Protein AF-0000000075698077 (afdb_homodimer)

Solvent-accessible surface area (backbone atoms only — not comparable to full-atom values): 29538 Å² total; per-residue (Å²): 47,39,27,42,29,31,36,31,34,70,39,58,36,39,39,38,36,64,33,38,38,36,50,7,47,28,82,44,53,6,0,31,32,23,33,78,27,65,15,42,38,38,39,31,44,25,29,37,35,44,11,24,12,58,23,38,0,0,26,33,18,35,32,27,56,30,37,42,39,34,24,26,17,38,36,40,11,18,16,62,25,38,3,10,39,32,25,38,36,32,81,38,60,81,23,48,36,42,39,29,18,22,29,38,32,44,23,44,35,82,41,89,92,33,60,17,20,17,26,29,37,29,22,17,31,37,33,39,36,19,30,36,38,32,44,11,35,20,63,22,47,9,14,51,40,27,40,38,58,18,31,40,63,33,39,29,30,24,40,42,28,47,27,33,7,40,12,40,34,32,29,64,44,12,85,39,57,34,36,38,30,41,28,30,39,35,45,28,36,24,77,71,71,34,39,24,37,34,34,43,27,42,30,40,37,33,44,28,29,39,40,71,43,41,33,20,42,22,42,56,94,68,72,77,83,42,51,37,39,35,32,51,25,34,28,60,70,72,41,74,55,36,96,70,41,72,48,71,42,75,56,43,67,61,51,96,79,63,70,74,67,80,55,59,71,52,19,57,45,60,61,56,47,72,71,66,49,63,86,67,64,85,74,64,50,61,64,47,47,53,47,42,49,50,42,45,48,47,43,48,52,50,48,50,50,48,48,49,48,49,53,61,61,59,50,67,77,76,77,77,74,75,74,76,74,71,76,78,72,78,75,86,122,46,40,28,42,29,31,35,30,32,70,39,57,34,38,39,37,38,65,34,38,40,38,51,7,46,28,81,44,52,6,0,31,32,22,33,78,28,65,16,40,37,38,39,32,46,25,30,37,34,44,12,24,13,60,24,38,0,0,25,34,18,33,32,28,57,29,38,41,38,32,23,26,16,40,35,42,11,18,18,64,25,36,3,11,39,32,25,40,36,32,82,39,58,82,24,47,36,42,38,29,20,23,30,40,33,44,23,43,38,84,44,88,92,33,60,19,22,18,26,30,38,29,21,17,31,36,33,38,36,20,29,36,38,32,44,12,36,20,62,23,47,9,12,53,40,28,39,39,57,17,32,40,64,34,37,30,30,22,38,42,29,48,26,32,7,38,13,39,33,31,28,63,43,12,84,40,57,35,37,38,30,41,27,29,38,35,46,28,36,23,77,69,70,33,39,25,38,33,34,43,26,41,28,40,39,33,44,28,29,38,41,70,44,43,32,21,43,24,43,58,93,69,73,78,83,41,51,37,39,36,32,51,25,34,28,57,69,71,41,73,55,36,94,70,41,72,49,72,42,76,56,42,68,60,51,96,79,65,69,72,65,81,56,57,73,53,19,57,46,61,59,57,49,72,71,66,47,64,86,64,65,86,75,64,48,64,63,46,47,53,48,42,50,51,42,46,50,46,43,48,52,50,48,50,50,47,48,50,51,49,53,60,61,59,51,69,77,76,75,79,74,77,77,78,75,71,77,80,74,79,76,76,128

Organism: Trichomonas vaginalis (strain ATCC PRA-98 / G3) (NCBI:txid412133)

Foldseek 3Di:
DAEAEAAEDADQEDEAEQEEYEHFEEQDEARHYEHPHAHAYEYELYEYENAQYQEEAQHYEHEYQEYEAYLYEYYQGQYPAEASHYDYEYPAQAYEHEHELYEAENSEDEDPPHAYENHEYEHYEYEYALYEYEQFEYAEDARAYEYAQYHDAEYELYEYEHYEEQENYYAQRHADEHEYYLYEYYQYEYPVLEAHHEHAAAYEYELYEEYNYRYEPEYDPDDDQHEYEYENYEYAPHHYPGPNDYHYYNYYYDDPPDDRGRGPNHSCSVVCCVVVPPPPDPDCVVVVVVVVVVVVVVVVVVVVVVVVVVVVVPPPDPPPPPPPPPDPPPPDD/DAEAEAAEDADQEEEAEQEEYEHFEEQDEARHYEHPHAHAYEYELYEYYNAQYQEEAQHYEHEYQEYEAYLYEYYQGQYPAEASHYDYEYPAQAYEHEHELYEAEQSEDEDPPHAYENHEYEHYEYEYALYEYENFEYAEDARAYEYAQYHDEEYELYEYEHYEEQENYHAQRHADEHEYYLYEYYQYEYPVLEAHHEHAAAYEYELYEEYNYRYEPEYDPDDDQHEYEYENYEYAPHHYHGPNDYHYYNYYYDDPPDDRGRRPNHSCSVVCVVVVPPVPDPDCVVVVVVVVVVVVVVVVVVVVVVVVVVVVVPPPDPDPPPPPPPDPPPPDD

InterPro domains:
  IPR003368 Polymorphic outer membrane protein repeat [TIGR01376] (46-62)

Secondary structure (DSSP, 8-state):
-EESS-EEE--SEEEEES-EEES-EESSS-SSEEEEEEEEEEEEEEEEES-EESSS-SSEEEEEEEEEEEEEEEES-EESSS-SSEEEEESSTT-EEEEEEEEEE------TTS---SEEEESSEEEEEEEEEES-B-SSSEEEEEEES-EEEEEES-EEES-EESEEEEEEE--S-EEEES-EEES-EETTS-EEEEESS-EEEES-EEES-BSEEE--SSSS---EEEES-EESS-EEE-TT-EEEES-EE--TT--PPPP----GGGT--TTTS----S--HHHHHHHHHHHHHHHHHHHHHHHHHHHHHTS------------------/-EESS-EEE--SEEEEES-EEES-EESSS-SSEEEEEEEEEEEEEEEEES-EESSS-SSEEEEEEEEEEEEEEEES-EESSS-SSEEEEESSTT-EEEEEEEEEE--B---TTS---SEEEESSEEEEEEEEEES-B-SSSEEEEEEES-EEEEEES-EEES-EESEEEEEEE--S-EEEES-EEES-EETTS-EEEEESS-EEEES-EEES-BSEEE--SSSS---EEEES-EESS-EEE-TT-EEEES-EE--TT----------GGGT--TTTS----S--HHHHHHHHHHHHHHHHHHHHHHHHHHHHHTS------------------

Nearest PDB structures (foldseek):
  6kfn-assembly1_A  TM=2.700E-01  e=3.999E-01  Paenibacillus sp. FPU-7
  5olp-assembly2_B  TM=2.946E-01  e=1.803E+00  Bacteroides thetaiotaomicron VPI-5482
  1kcd-assembly1_A  TM=2.049E-01  e=4.828E-01  Chondrostereum purpureum
  5gai-assembly1_Z  TM=2.095E-01  e=6.109E-01  Lederbergvirus P22
  3t9g-assembly1_A  TM=3.316E-01  e=3.026E+00  Caldicellulosiruptor bescii

pLDDT: mean 75.72, std 24.86, range [20.97, 98.38]

Radius of gyration: 35.08 Å; Cα contacts (8 Å, |Δi|>4): 2117; chains: 2; bounding box: 97×159×82 Å

Structure (mmCIF, N/CA/C/O backbone):
data_AF-0000000075698077-model_v1
#
loop_
_entity.id
_entity.type
_entity.pdbx_description
1 polymer 'Right handed beta helix domain-containing protein'
#
loop_
_atom_site.group_PDB
_atom_site.id
_atom_site.type_symbol
_atom_site.label_atom_id
_atom_site.label_alt_id
_atom_site.label_comp_id
_atom_site.label_asym_id
_atom_site.label_entity_id
_atom_site.label_seq_id
_atom_site.pdbx_PDB_ins_code
_atom_site.Cartn_x
_atom_site.Cartn_y
_atom_site.Cartn_z
_atom_site.occupancy
_atom_site.B_iso_or_equiv
_atom_site.auth_seq_id
_atom_site.auth_comp_id
_atom_site.auth_asym_id
_atom_site.auth_atom_id
_atom_site.pdbx_PDB_model_num
ATOM 1 N N . MET A 1 1 ? -1.66 -2.734 6.801 1 92.56 1 MET A N 1
ATOM 2 C CA . MET A 1 1 ? -2.721 -3.369 6.023 1 92.56 1 MET A CA 1
ATOM 3 C C . MET A 1 1 ? -3.383 -2.365 5.082 1 92.56 1 MET A C 1
ATOM 5 O O . MET A 1 1 ? -3.607 -1.213 5.457 1 92.56 1 MET A O 1
ATOM 9 N N . ILE A 1 2 ? -3.645 -2.818 3.975 1 94.19 2 ILE A N 1
ATOM 10 C CA . ILE A 1 2 ? -4.367 -2.062 2.957 1 94.19 2 ILE A CA 1
ATOM 11 C C . ILE A 1 2 ? -5.645 -2.807 2.572 1 94.19 2 ILE A C 1
ATOM 13 O O . ILE A 1 2 ? -5.602 -3.982 2.207 1 94.19 2 ILE A O 1
ATOM 17 N N . GLN A 1 3 ? -6.789 -2.043 2.645 1 94.25 3 GLN A N 1
ATOM 18 C CA . GLN A 1 3 ? -8.055 -2.705 2.354 1 94.25 3 GLN A CA 1
ATOM 19 C C . GLN A 1 3 ? -8.891 -1.89 1.365 1 94.25 3 GLN A C 1
ATOM 21 O O . GLN A 1 3 ? -8.781 -0.662 1.322 1 94.25 3 GLN A O 1
ATOM 26 N N . ASN A 1 4 ? -9.547 -2.59 0.466 1 91.38 4 ASN A N 1
ATOM 27 C CA . ASN A 1 4 ? -10.648 -2.086 -0.354 1 91.38 4 ASN A CA 1
ATOM 28 C C . ASN A 1 4 ? -10.133 -1.24 -1.517 1 91.38 4 ASN A C 1
ATOM 30 O O . ASN A 1 4 ? -10.898 -0.479 -2.117 1 91.38 4 ASN A O 1
ATOM 34 N N . SER A 1 5 ? -8.859 -1.383 -1.703 1 91 5 SER A N 1
ATOM 35 C CA . SER A 1 5 ? -8.328 -0.549 -2.775 1 91 5 SER A CA 1
ATOM 36 C C . SER A 1 5 ? -7.141 -1.222 -3.459 1 91 5 SER A C 1
ATOM 38 O O . SER A 1 5 ? -6.387 -1.958 -2.82 1 91 5 SER A O 1
ATOM 40 N N . LYS A 1 6 ? -7.039 -0.898 -4.684 1 92.56 6 LYS A N 1
ATOM 41 C CA . LYS A 1 6 ? -5.891 -1.337 -5.473 1 92.56 6 LYS A CA 1
ATOM 42 C C . LYS A 1 6 ? -4.727 -0.359 -5.34 1 92.56 6 LYS A C 1
ATOM 44 O O . LYS A 1 6 ? -4.93 0.856 -5.328 1 92.56 6 LYS A O 1
ATOM 49 N N . PHE A 1 7 ? -3.643 -0.924 -5.168 1 94.25 7 PHE A N 1
ATOM 50 C CA . PHE A 1 7 ? -2.375 -0.208 -5.266 1 94.25 7 PHE A CA 1
ATOM 51 C C . PHE A 1 7 ? -1.87 -0.2 -6.703 1 94.25 7 PHE A C 1
ATOM 53 O O . PHE A 1 7 ? -1.418 -1.228 -7.215 1 94.25 7 PHE A O 1
ATOM 60 N N . GLN A 1 8 ? -1.971 0.916 -7.367 1 95.5 8 GLN A N 1
ATOM 61 C CA . GLN A 1 8 ? -1.402 1.051 -8.703 1 95.5 8 GLN A CA 1
ATOM 62 C C . GLN A 1 8 ? -0.135 1.899 -8.68 1 95.5 8 GLN A C 1
ATOM 64 O O . GLN A 1 8 ? -0.074 2.914 -7.984 1 95.5 8 GLN A O 1
ATOM 69 N N . THR A 1 9 ? 0.873 1.479 -9.523 1 94.62 9 THR A N 1
ATOM 70 C CA . THR A 1 9 ? 2.098 2.271 -9.531 1 94.62 9 THR A CA 1
ATOM 71 C C . THR A 1 9 ? 2.75 2.252 -10.906 1 94.62 9 THR A C 1
ATOM 73 O O . THR A 1 9 ? 2.568 1.302 -11.672 1 94.62 9 THR A O 1
ATOM 76 N N . THR A 1 10 ? 3.473 3.379 -11.156 1 92.94 10 THR A N 1
ATOM 77 C CA . THR A 1 10 ? 4.332 3.484 -12.328 1 92.94 10 THR A CA 1
ATOM 78 C C . THR A 1 10 ? 5.797 3.596 -11.922 1 92.94 10 THR A C 1
ATOM 80 O O . THR A 1 10 ? 6.648 3.959 -12.734 1 92.94 10 THR A O 1
ATOM 83 N N . SER A 1 11 ? 6.062 3.268 -10.711 1 92.69 11 SER A N 1
ATOM 84 C CA . SER A 1 11 ? 7.422 3.4 -10.188 1 92.69 11 SER A CA 1
ATOM 85 C C . SER A 1 11 ? 8.336 2.32 -10.75 1 92.69 11 SER A C 1
ATOM 87 O O . SER A 1 11 ? 7.871 1.267 -11.188 1 92.69 11 SER A O 1
ATOM 89 N N . THR A 1 12 ? 9.656 2.623 -10.734 1 94.75 12 THR A N 1
ATOM 90 C CA . THR A 1 12 ? 10.625 1.669 -11.258 1 94.75 12 THR A CA 1
ATOM 91 C C . THR A 1 12 ? 11.031 0.665 -10.188 1 94.75 12 THR A C 1
ATOM 93 O O . THR A 1 12 ? 11.664 -0.35 -10.484 1 94.75 12 THR A O 1
ATOM 96 N N . GLU A 1 13 ? 10.719 1.005 -8.977 1 95.81 13 GLU A N 1
ATOM 97 C CA . GLU A 1 13 ? 11.008 0.118 -7.855 1 95.81 13 GLU A CA 1
ATOM 98 C C . GLU A 1 13 ? 9.859 0.094 -6.859 1 95.81 13 GLU A C 1
ATOM 100 O O . GLU A 1 13 ? 9.258 1.133 -6.566 1 95.81 13 GLU A O 1
ATOM 105 N N . LEU A 1 14 ? 9.547 -1.123 -6.332 1 96.56 14 LEU A N 1
ATOM 106 C CA . LEU A 1 14 ? 8.516 -1.321 -5.316 1 96.56 14 LEU A CA 1
ATOM 107 C C . LEU A 1 14 ? 8.922 -2.428 -4.344 1 96.56 14 LEU A C 1
ATOM 109 O O . LEU A 1 14 ? 9.18 -3.559 -4.762 1 96.56 14 LEU A O 1
ATOM 113 N N . ASP A 1 15 ? 9.031 -2.037 -3.113 1 96.19 15 ASP A N 1
ATOM 114 C CA . ASP A 1 15 ? 9.273 -3.008 -2.051 1 96.19 15 ASP A CA 1
ATOM 115 C C . ASP A 1 15 ? 8.102 -3.068 -1.082 1 96.19 15 ASP A C 1
ATOM 117 O O . ASP A 1 15 ? 7.719 -2.055 -0.494 1 96.19 15 ASP A O 1
ATOM 121 N N . VAL A 1 16 ? 7.535 -4.234 -0.923 1 95.81 16 VAL A N 1
ATOM 122 C CA . VAL A 1 16 ? 6.438 -4.469 0.008 1 95.81 16 VAL A CA 1
ATOM 123 C C . VAL A 1 16 ? 6.852 -5.508 1.048 1 95.81 16 VAL A C 1
ATOM 125 O O . VAL A 1 16 ? 7.262 -6.617 0.697 1 95.81 16 VAL A O 1
ATOM 128 N N . THR A 1 17 ? 6.793 -5.16 2.299 1 93.5 17 THR A N 1
ATOM 129 C CA . THR A 1 17 ? 7.188 -6.098 3.344 1 93.5 17 THR A CA 1
ATOM 130 C C . THR A 1 17 ? 6.16 -6.109 4.473 1 93.5 17 THR A C 1
ATOM 132 O O . THR A 1 17 ? 5.68 -5.055 4.891 1 93.5 17 THR A O 1
ATOM 135 N N . LYS A 1 18 ? 5.801 -7.227 4.934 1 90.69 18 LYS A N 1
ATOM 136 C CA . LYS A 1 18 ? 4.945 -7.414 6.102 1 90.69 18 LYS A CA 1
ATOM 137 C C . LYS A 1 18 ? 3.662 -6.602 5.98 1 90.69 18 LYS A C 1
ATOM 139 O O . LYS A 1 18 ? 3.297 -5.867 6.902 1 90.69 18 LYS A O 1
ATOM 144 N N . THR A 1 19 ? 3.066 -6.809 4.906 1 91.75 19 THR A N 1
ATOM 145 C CA . THR A 1 19 ? 1.833 -6.09 4.613 1 91.75 19 THR A CA 1
ATOM 146 C C . THR A 1 19 ? 0.699 -7.059 4.297 1 91.75 19 THR A C 1
ATOM 148 O O . THR A 1 19 ? 0.945 -8.203 3.896 1 91.75 19 THR A O 1
ATOM 151 N N . SER A 1 20 ? -0.504 -6.648 4.57 1 93.81 20 SER A N 1
ATOM 152 C CA . SER A 1 20 ? -1.687 -7.41 4.18 1 93.81 20 SER A CA 1
ATOM 153 C C . SER A 1 20 ? -2.58 -6.605 3.242 1 93.81 20 SER A C 1
ATOM 155 O O . SER A 1 20 ? -2.967 -5.48 3.562 1 93.81 20 SER A O 1
ATOM 157 N N . PHE A 1 21 ? -2.795 -7.164 2.129 1 96.12 21 PHE A N 1
ATOM 158 C CA . PHE A 1 21 ? -3.828 -6.66 1.231 1 96.12 21 PHE A CA 1
ATOM 159 C C . PHE A 1 21 ? -5.105 -7.477 1.365 1 96.12 21 PHE A C 1
ATOM 161 O O . PHE A 1 21 ? -5.109 -8.68 1.1 1 96.12 21 PHE A O 1
ATOM 168 N N . ILE A 1 22 ? -6.184 -6.785 1.775 1 95.5 22 ILE A N 1
ATOM 169 C CA . ILE A 1 22 ? -7.398 -7.527 2.088 1 95.5 22 ILE A CA 1
ATOM 170 C C . ILE A 1 22 ? -8.578 -6.918 1.342 1 95.5 22 ILE A C 1
ATOM 172 O O . ILE A 1 22 ? -8.766 -5.699 1.355 1 95.5 22 ILE A O 1
ATOM 176 N N . ASN A 1 23 ? -9.336 -7.738 0.664 1 95.5 23 ASN A N 1
ATOM 177 C CA . ASN A 1 23 ? -10.562 -7.34 -0.014 1 95.5 23 ASN A CA 1
ATOM 178 C C . ASN A 1 23 ? -10.305 -6.246 -1.046 1 95.5 23 ASN A C 1
ATOM 180 O O . ASN A 1 23 ? -11.07 -5.285 -1.144 1 95.5 23 ASN A O 1
ATOM 184 N N . CYS A 1 24 ? -9.211 -6.473 -1.688 1 96.44 24 CYS A N 1
ATOM 185 C CA . CYS A 1 24 ? -8.891 -5.52 -2.746 1 96.44 24 CYS A CA 1
ATOM 186 C C . CYS A 1 24 ? -9.547 -5.926 -4.062 1 96.44 24 CYS A C 1
ATOM 188 O O . CYS A 1 24 ? -9.555 -7.105 -4.418 1 96.44 24 CYS A O 1
ATOM 190 N N . TYR A 1 25 ? -10.172 -4.945 -4.633 1 94.75 25 TYR A N 1
ATOM 191 C CA . TYR A 1 25 ? -10.852 -5.18 -5.902 1 94.75 25 TYR A CA 1
ATOM 192 C C . TYR A 1 25 ? -10.531 -4.078 -6.902 1 94.75 25 TYR A C 1
ATOM 194 O O . TYR A 1 25 ? -10.391 -2.91 -6.527 1 94.75 25 TYR A O 1
ATOM 202 N N . SER A 1 26 ? -10.453 -4.504 -8.172 1 94.44 26 SER A N 1
ATOM 203 C CA . SER A 1 26 ? -10.266 -3.535 -9.242 1 94.44 26 SER A CA 1
ATOM 204 C C . SER A 1 26 ? -11.078 -3.914 -10.477 1 94.44 26 SER A C 1
ATOM 206 O O . SER A 1 26 ? -11.172 -5.094 -10.82 1 94.44 26 SER A O 1
ATOM 208 N N . LYS A 1 27 ? -11.547 -2.875 -11.133 1 92.81 27 LYS A N 1
ATOM 209 C CA . LYS A 1 27 ? -12.195 -3.102 -12.422 1 92.81 27 LYS A CA 1
ATOM 210 C C . LYS A 1 27 ? -11.164 -3.338 -13.523 1 92.81 27 LYS A C 1
ATOM 212 O O . LYS A 1 27 ? -11.5 -3.852 -14.594 1 92.81 27 LYS A O 1
ATOM 217 N N . GLY A 1 28 ? -9.945 -2.994 -13.242 1 93.88 28 GLY A N 1
ATOM 218 C CA . GLY A 1 28 ? -8.852 -3.195 -14.188 1 93.88 28 GLY A CA 1
ATOM 219 C C . GLY A 1 28 ? -7.957 -4.363 -13.828 1 93.88 28 GLY A C 1
ATOM 220 O O . GLY A 1 28 ? -8.43 -5.371 -13.289 1 93.88 28 GLY A O 1
ATOM 221 N N . LYS A 1 29 ? -6.727 -4.242 -14.211 1 96 29 LYS A N 1
ATOM 222 C CA . LYS A 1 29 ? -5.754 -5.305 -13.969 1 96 29 LYS A CA 1
ATOM 223 C C . LYS A 1 29 ? -5.203 -5.23 -12.555 1 96 29 LYS A C 1
ATOM 225 O O . LYS A 1 29 ? -4.961 -4.141 -12.031 1 96 29 LYS A O 1
ATOM 230 N N . GLY A 1 30 ? -5.031 -6.406 -12 1 97.19 30 GLY A N 1
ATOM 231 C CA . GLY A 1 30 ? -4.496 -6.453 -10.648 1 97.19 30 GLY A CA 1
ATOM 232 C C . GLY A 1 30 ? -5.5 -6.035 -9.594 1 97.19 30 GLY A C 1
ATOM 233 O O . GLY A 1 30 ? -5.867 -4.863 -9.508 1 97.19 30 GLY A O 1
ATOM 234 N N . GLY A 1 31 ? -5.867 -6.984 -8.797 1 96.62 31 GLY A N 1
ATOM 235 C CA . GLY A 1 31 ? -6.84 -6.664 -7.766 1 96.62 31 GLY A CA 1
ATOM 236 C C . GLY A 1 31 ? -6.25 -5.883 -6.609 1 96.62 31 GLY A C 1
ATOM 237 O O . GLY A 1 31 ? -6.863 -4.934 -6.117 1 96.62 31 GLY A O 1
ATOM 238 N N . SER A 1 32 ? -5.062 -6.281 -6.148 1 97.81 32 SER A N 1
ATOM 239 C CA . SER A 1 32 ? -4.379 -5.625 -5.039 1 97.81 32 SER A CA 1
ATOM 240 C C . SER A 1 32 ? -3.266 -4.711 -5.539 1 97.81 32 SER A C 1
ATOM 242 O O . SER A 1 32 ? -3.182 -3.551 -5.137 1 97.81 32 SER A O 1
ATOM 244 N N . ILE A 1 33 ? -2.447 -5.207 -6.391 1 98.12 33 ILE A N 1
ATOM 245 C CA . ILE A 1 33 ? -1.306 -4.453 -6.898 1 98.12 33 ILE A CA 1
ATOM 246 C C . ILE A 1 33 ? -1.301 -4.492 -8.422 1 98.12 33 ILE A C 1
ATOM 248 O O . ILE A 1 33 ? -1.433 -5.562 -9.023 1 98.12 33 ILE A O 1
ATOM 252 N N . SER A 1 34 ? -1.173 -3.352 -9 1 98.12 34 SER A N 1
ATOM 253 C CA . SER A 1 34 ? -1.013 -3.207 -10.445 1 98.12 34 SER A CA 1
ATOM 254 C C . SER A 1 34 ? 0.232 -2.393 -10.781 1 98.12 34 SER A C 1
ATOM 256 O O . SER A 1 34 ? 0.276 -1.185 -10.531 1 98.12 34 SER A O 1
ATOM 258 N N . ILE A 1 35 ? 1.177 -3.039 -11.359 1 97.62 35 ILE A N 1
ATOM 259 C CA . ILE A 1 35 ? 2.416 -2.4 -11.789 1 97.62 35 ILE A CA 1
ATOM 260 C C . ILE A 1 35 ? 2.385 -2.178 -13.297 1 97.62 35 ILE A C 1
ATOM 262 O O . ILE A 1 35 ? 2.52 -3.125 -14.078 1 97.62 35 ILE A O 1
ATOM 266 N N . ILE A 1 36 ? 2.342 -0.907 -13.703 1 95.44 36 ILE A N 1
ATOM 267 C CA . ILE A 1 36 ? 1.994 -0.655 -15.094 1 95.44 36 ILE A CA 1
ATOM 268 C C . ILE A 1 36 ? 3.232 -0.192 -15.859 1 95.44 36 ILE A C 1
ATOM 270 O O . ILE A 1 36 ? 3.16 0.084 -17.062 1 95.44 36 ILE A O 1
ATOM 274 N N . SER A 1 37 ? 4.355 -0.08 -15.18 1 95.88 37 SER A N 1
ATOM 275 C CA . SER A 1 37 ? 5.652 0.196 -15.789 1 95.88 37 SER A CA 1
ATOM 276 C C . SER A 1 37 ? 6.711 -0.792 -15.305 1 95.88 37 SER A C 1
ATOM 278 O O . SER A 1 37 ? 6.566 -1.394 -14.242 1 95.88 37 SER A O 1
ATOM 280 N N . PRO A 1 38 ? 7.754 -0.983 -16.234 1 97.12 38 PRO A N 1
ATOM 281 C CA . PRO A 1 38 ? 8.781 -1.933 -15.812 1 97.12 38 PRO A CA 1
ATOM 282 C C . PRO A 1 38 ? 9.312 -1.641 -14.406 1 97.12 38 PRO A C 1
ATOM 284 O O . PRO A 1 38 ? 9.734 -0.519 -14.125 1 97.12 38 PRO A O 1
ATOM 287 N N . CYS A 1 39 ? 9.242 -2.646 -13.594 1 97.69 39 CYS A N 1
ATOM 288 C CA . CYS A 1 39 ? 9.492 -2.416 -12.172 1 97.69 39 CYS A CA 1
ATOM 289 C C . CYS A 1 39 ? 10.305 -3.553 -11.57 1 97.69 39 CYS A C 1
ATOM 291 O O . CYS A 1 39 ? 10.094 -4.719 -11.906 1 97.69 39 CYS A O 1
ATOM 293 N N . THR A 1 40 ? 11.375 -3.164 -10.789 1 97.81 40 THR A N 1
ATOM 294 C CA . THR A 1 40 ? 11.938 -4.137 -9.859 1 97.81 40 THR A CA 1
ATOM 295 C C . THR A 1 40 ? 11.047 -4.297 -8.633 1 97.81 40 THR A C 1
ATOM 297 O O . THR A 1 40 ? 10.906 -3.371 -7.828 1 97.81 40 THR A O 1
ATOM 300 N N . PHE A 1 41 ? 10.492 -5.5 -8.516 1 98 41 PHE A N 1
ATOM 301 C CA . PHE A 1 41 ? 9.445 -5.695 -7.52 1 98 41 PHE A CA 1
ATOM 302 C C . PHE A 1 41 ? 9.859 -6.758 -6.504 1 98 41 PHE A C 1
ATOM 304 O O . PHE A 1 41 ? 10.148 -7.898 -6.871 1 98 41 PHE A O 1
ATOM 311 N N . SER A 1 42 ? 9.938 -6.367 -5.262 1 98 42 SER A N 1
ATOM 312 C CA . SER A 1 42 ? 10.172 -7.289 -4.156 1 98 42 SER A CA 1
ATOM 313 C C . SER A 1 42 ? 9 -7.293 -3.178 1 98 42 SER A C 1
ATOM 315 O O . SER A 1 42 ? 8.539 -6.234 -2.752 1 98 42 SER A O 1
ATOM 317 N N . CYS A 1 43 ? 8.547 -8.43 -2.814 1 97 43 CYS A N 1
ATOM 318 C CA . CYS A 1 43 ? 7.445 -8.617 -1.879 1 97 43 CYS A CA 1
ATOM 319 C C . CYS A 1 43 ? 7.746 -9.75 -0.903 1 97 43 CYS A C 1
ATOM 321 O O . CYS A 1 43 ? 7.945 -10.898 -1.314 1 97 43 CYS A O 1
ATOM 323 N N . VAL A 1 44 ? 7.801 -9.406 0.377 1 95.25 44 VAL A N 1
ATOM 324 C CA . VAL A 1 44 ? 8.211 -10.375 1.389 1 95.25 44 VAL A CA 1
ATOM 325 C C . VAL A 1 44 ? 7.203 -10.383 2.537 1 95.25 44 VAL A C 1
ATOM 327 O O . VAL A 1 44 ? 6.688 -9.328 2.922 1 95.25 44 VAL A O 1
ATOM 330 N N . GLU A 1 45 ? 6.902 -11.516 3.08 1 93.5 45 GLU A N 1
ATOM 331 C CA . GLU A 1 45 ? 6.055 -11.664 4.258 1 93.5 45 GLU A CA 1
ATOM 332 C C . GLU A 1 45 ? 4.754 -10.883 4.109 1 93.5 45 GLU A C 1
ATOM 334 O O . GLU A 1 45 ? 4.391 -10.102 4.988 1 93.5 45 GLU A O 1
ATOM 339 N N . THR A 1 46 ? 4.152 -11.164 3.035 1 94.25 46 THR A N 1
ATOM 340 C CA . THR A 1 46 ? 2.959 -10.398 2.689 1 94.25 46 THR A CA 1
ATOM 341 C C . THR A 1 46 ? 1.798 -11.328 2.348 1 94.25 46 THR A C 1
ATOM 343 O O . THR A 1 46 ? 2.008 -12.43 1.84 1 94.25 46 THR A O 1
ATOM 346 N N . ARG A 1 47 ? 0.636 -10.984 2.607 1 94.25 47 ARG A N 1
ATOM 347 C CA . ARG A 1 47 ? -0.527 -11.805 2.289 1 94.25 47 ARG A CA 1
ATOM 348 C C . ARG A 1 47 ? -1.508 -11.039 1.404 1 94.25 47 ARG A C 1
ATOM 350 O O . ARG A 1 47 ? -1.726 -9.844 1.596 1 94.25 47 ARG A O 1
ATOM 357 N N . PHE A 1 48 ? -2.021 -11.672 0.499 1 96.25 48 PHE A N 1
ATOM 358 C CA . PHE A 1 48 ? -3.123 -11.242 -0.356 1 96.25 48 PHE A CA 1
ATOM 359 C C . PHE A 1 48 ? -4.359 -12.094 -0.113 1 96.25 48 PHE A C 1
ATOM 361 O O . PHE A 1 48 ? -4.383 -13.281 -0.458 1 96.25 48 PHE A O 1
ATOM 368 N N . ILE A 1 49 ? -5.391 -11.461 0.476 1 94.81 49 ILE A N 1
ATOM 369 C CA . ILE A 1 49 ? -6.582 -12.211 0.858 1 94.81 49 ILE A CA 1
ATOM 370 C C . ILE A 1 49 ? -7.812 -11.609 0.178 1 94.81 49 ILE A C 1
ATOM 372 O O . ILE A 1 49 ? -8.094 -10.422 0.329 1 94.81 49 ILE A O 1
ATOM 376 N N . ASN A 1 50 ? -8.492 -12.414 -0.581 1 93.88 50 ASN A N 1
ATOM 377 C CA . ASN A 1 50 ? -9.727 -11.992 -1.24 1 93.88 50 ASN A CA 1
ATOM 378 C C . ASN A 1 50 ? -9.477 -10.836 -2.205 1 93.88 50 ASN A C 1
ATOM 380 O O . ASN A 1 50 ? -10.203 -9.844 -2.18 1 93.88 50 ASN A O 1
ATOM 384 N N . SER A 1 51 ? -8.438 -11.023 -2.932 1 95.75 51 SER A N 1
ATOM 385 C CA . SER A 1 51 ? -8.164 -10.055 -3.988 1 95.75 51 SER A CA 1
ATOM 386 C C . SER A 1 51 ? -8.82 -10.469 -5.301 1 95.75 51 SER A C 1
ATOM 388 O O . SER A 1 51 ? -8.797 -11.648 -5.668 1 95.75 51 SER A O 1
ATOM 390 N N . SER A 1 52 ? -9.422 -9.484 -5.961 1 94.5 52 SER A N 1
ATOM 391 C CA . SER A 1 52 ? -10.086 -9.836 -7.215 1 94.5 52 SER A CA 1
ATOM 392 C C . SER A 1 52 ? -9.977 -8.711 -8.234 1 94.5 52 SER A C 1
ATOM 394 O O . SER A 1 52 ? -9.836 -7.539 -7.859 1 94.5 52 SER A O 1
ATOM 396 N N . SER A 1 53 ? -9.977 -9.062 -9.461 1 93.94 53 SER A N 1
ATOM 397 C CA . SER A 1 53 ? -9.953 -8.109 -10.57 1 93.94 53 SER A CA 1
ATOM 398 C C . SER A 1 53 ? -10.891 -8.547 -11.688 1 93.94 53 SER A C 1
ATOM 400 O O . SER A 1 53 ? -11.203 -9.727 -11.82 1 93.94 53 SER A O 1
ATOM 402 N N . SER A 1 54 ? -11.336 -7.559 -12.469 1 91.75 54 SER A N 1
ATOM 403 C CA . SER A 1 54 ? -12.18 -7.871 -13.625 1 91.75 54 SER A CA 1
ATOM 404 C C . SER A 1 54 ? -11.336 -8.188 -14.852 1 91.75 54 SER A C 1
ATOM 406 O O . SER A 1 54 ? -11.852 -8.664 -15.859 1 91.75 54 SER A O 1
ATOM 408 N N . GLU A 1 55 ? -10.109 -7.938 -14.742 1 93.12 55 GLU A N 1
ATOM 409 C CA . GLU A 1 55 ? -9.156 -8.289 -15.789 1 93.12 55 GLU A CA 1
ATOM 410 C C . GLU A 1 55 ? -8.055 -9.203 -15.258 1 93.12 55 GLU A C 1
ATOM 412 O O . GLU A 1 55 ? -8.281 -9.977 -14.328 1 93.12 55 GLU A O 1
ATOM 417 N N . SER A 1 56 ? -6.918 -9.188 -15.875 1 93.5 56 SER A N 1
ATOM 418 C CA . SER A 1 56 ? -5.891 -10.164 -15.508 1 93.5 56 SER A CA 1
ATOM 419 C C . SER A 1 56 ? -5.262 -9.82 -14.164 1 93.5 56 SER A C 1
ATOM 421 O O . SER A 1 56 ? -5.105 -8.648 -13.82 1 93.5 56 SER A O 1
ATOM 423 N N . GLY A 1 57 ? -4.902 -10.836 -13.414 1 95.56 57 GLY A N 1
ATOM 424 C CA . GLY A 1 57 ? -4.227 -10.656 -12.141 1 95.56 57 GLY A CA 1
ATOM 425 C C . GLY A 1 57 ? -5.18 -10.422 -10.984 1 95.56 57 GLY A C 1
ATOM 426 O O . GLY A 1 57 ? -5.461 -9.273 -10.633 1 95.56 57 GLY A O 1
ATOM 427 N N . GLY A 1 58 ? -5.602 -11.539 -10.422 1 95.06 58 GLY A N 1
ATOM 428 C CA . GLY A 1 58 ? -6.504 -11.391 -9.289 1 95.06 58 GLY A CA 1
ATOM 429 C C . GLY A 1 58 ? -5.902 -10.609 -8.141 1 95.06 58 GLY A C 1
ATOM 430 O O . GLY A 1 58 ? -6.543 -9.711 -7.59 1 95.06 58 GLY A O 1
ATOM 431 N N . ALA A 1 59 ? -4.672 -10.93 -7.785 1 97.12 59 ALA A N 1
ATOM 432 C CA . ALA A 1 59 ? -3.957 -10.172 -6.762 1 97.12 59 ALA A CA 1
ATOM 433 C C . ALA A 1 59 ? -2.949 -9.211 -7.387 1 97.12 59 ALA A C 1
ATOM 435 O 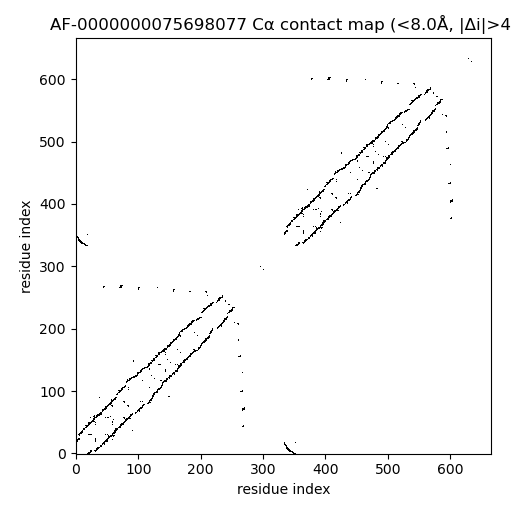O . ALA A 1 59 ? -3.041 -7.996 -7.203 1 97.12 59 ALA A O 1
ATOM 436 N N . ILE A 1 60 ? -2.051 -9.773 -8.195 1 98.38 60 ILE A N 1
ATOM 437 C CA . ILE A 1 60 ? -0.959 -8.961 -8.727 1 98.38 60 ILE A CA 1
ATOM 438 C C . ILE A 1 60 ? -0.973 -9.016 -10.258 1 98.38 60 ILE A C 1
ATOM 440 O O . ILE A 1 60 ? -1.043 -10.094 -10.844 1 98.38 60 ILE A O 1
ATOM 444 N N . TYR A 1 61 ? -0.996 -7.898 -10.852 1 98.38 61 TYR A N 1
ATOM 445 C CA . TYR A 1 61 ? -0.636 -7.699 -12.25 1 98.38 61 TYR A CA 1
ATOM 446 C C . TYR A 1 61 ? 0.635 -6.867 -12.375 1 98.38 61 TYR A C 1
ATOM 448 O O . TYR A 1 61 ? 0.755 -5.809 -11.75 1 98.38 61 TYR A O 1
ATOM 456 N N . GLY A 1 62 ? 1.589 -7.312 -13.258 1 98 62 GLY A N 1
ATOM 457 C CA . GLY A 1 62 ? 2.783 -6.484 -13.266 1 98 62 GLY A CA 1
ATOM 458 C C . GLY A 1 62 ? 3.613 -6.645 -14.531 1 98 62 GLY A C 1
ATOM 459 O O . GLY A 1 62 ? 3.723 -7.746 -15.07 1 98 62 GLY A O 1
ATOM 460 N N . LEU A 1 63 ? 4.137 -5.547 -14.969 1 98.19 63 LEU A N 1
ATOM 461 C CA . LEU A 1 63 ? 5.27 -5.512 -15.891 1 98.19 63 LEU A CA 1
ATOM 462 C C . LEU A 1 63 ? 6.586 -5.445 -15.125 1 98.19 63 LEU A C 1
ATOM 464 O O . LEU A 1 63 ? 6.863 -4.453 -14.445 1 98.19 63 LEU A O 1
ATOM 468 N N . ILE A 1 64 ? 7.469 -6.488 -15.305 1 98 64 ILE A N 1
ATOM 469 C CA . ILE A 1 64 ? 8.523 -6.68 -14.32 1 98 64 ILE A CA 1
ATOM 470 C C . ILE A 1 64 ? 9.883 -6.699 -15.008 1 98 64 ILE A C 1
ATOM 472 O O . ILE A 1 64 ? 10.023 -7.262 -16.094 1 98 64 ILE A O 1
ATOM 476 N N . LYS A 1 65 ? 10.867 -6.094 -14.289 1 97.56 65 LYS A N 1
ATOM 477 C CA . LYS A 1 65 ? 12.273 -6.188 -14.656 1 97.56 65 LYS A CA 1
ATOM 478 C C . LYS A 1 65 ? 13.008 -7.203 -13.781 1 97.56 65 LYS A C 1
ATOM 480 O O . LYS A 1 65 ? 14.047 -7.73 -14.172 1 97.56 65 LYS A O 1
ATOM 485 N N . LYS A 1 66 ? 12.555 -7.34 -12.68 1 97.06 66 LYS A N 1
ATOM 486 C CA . LYS A 1 66 ? 12.977 -8.336 -11.695 1 97.06 66 LYS A CA 1
ATOM 487 C C . LYS A 1 66 ? 11.906 -8.531 -10.625 1 97.06 66 LYS A C 1
ATOM 489 O O . LYS A 1 66 ? 11.273 -7.566 -10.188 1 97.06 66 LYS A O 1
ATOM 494 N N . MET A 1 67 ? 11.734 -9.812 -10.219 1 98 67 MET A N 1
ATOM 495 C CA . MET A 1 67 ? 10.703 -10.039 -9.211 1 98 67 MET A CA 1
ATOM 496 C C . MET A 1 67 ? 11.148 -11.094 -8.203 1 98 67 MET A C 1
ATOM 498 O O . MET A 1 67 ? 11.617 -12.164 -8.586 1 98 67 MET A O 1
ATOM 502 N N . ILE A 1 68 ? 11.047 -10.766 -6.953 1 97.94 68 ILE A N 1
ATOM 503 C CA . ILE A 1 68 ? 11.242 -11.703 -5.848 1 97.94 68 ILE A CA 1
ATOM 504 C C . ILE A 1 68 ? 9.992 -11.727 -4.969 1 97.94 68 ILE A C 1
ATOM 506 O O . ILE A 1 68 ? 9.578 -10.695 -4.434 1 97.94 68 ILE A O 1
ATOM 510 N N . LEU A 1 69 ? 9.359 -12.82 -4.855 1 97.19 69 LEU A N 1
ATOM 511 C CA . LEU A 1 69 ? 8.305 -13.086 -3.877 1 97.19 69 LEU A CA 1
ATOM 512 C C . LEU A 1 69 ? 8.766 -14.125 -2.857 1 97.19 69 LEU A C 1
ATOM 514 O O . LEU A 1 69 ? 9.156 -15.234 -3.229 1 97.19 69 LEU A O 1
ATOM 518 N N . SER A 1 70 ? 8.75 -13.781 -1.591 1 96.38 70 SER A N 1
ATOM 519 C CA . SER A 1 70 ? 9.156 -14.727 -0.555 1 96.38 70 SER A CA 1
ATOM 520 C C . SER A 1 70 ? 8.219 -14.672 0.644 1 96.38 70 SER A C 1
ATOM 522 O O . SER A 1 70 ? 7.902 -13.594 1.148 1 96.38 70 SER A O 1
ATOM 524 N N . ASN A 1 71 ? 7.773 -15.82 1.104 1 95.19 71 ASN A N 1
ATOM 525 C CA . ASN A 1 71 ? 6.859 -15.945 2.232 1 95.19 71 ASN A CA 1
ATOM 526 C C . ASN A 1 71 ? 5.57 -15.164 2 1 95.19 71 ASN A C 1
ATOM 528 O O . ASN A 1 71 ? 5.23 -14.273 2.781 1 95.19 71 ASN A O 1
ATOM 532 N N . ILE A 1 72 ? 4.984 -15.617 0.952 1 96 72 ILE A N 1
ATOM 533 C CA . ILE A 1 72 ? 3.764 -14.953 0.517 1 96 72 ILE A CA 1
ATOM 534 C C . ILE A 1 72 ? 2.576 -15.898 0.67 1 96 72 ILE A C 1
ATOM 536 O O . ILE A 1 72 ? 2.73 -17.109 0.56 1 96 72 ILE A O 1
ATOM 540 N N . CYS A 1 73 ? 1.46 -15.344 0.931 1 94.25 73 CYS A N 1
ATOM 541 C CA . CYS A 1 73 ? 0.193 -16.062 0.913 1 94.25 73 CYS A CA 1
ATOM 542 C C . CYS A 1 73 ? -0.79 -15.422 -0.057 1 94.25 73 CYS A C 1
ATOM 544 O O . CYS A 1 73 ? -1.135 -14.25 0.093 1 94.25 73 CYS A O 1
ATOM 546 N N . PHE A 1 74 ? -1.146 -16.141 -1.02 1 94.81 74 PHE A N 1
ATOM 547 C CA . PHE A 1 74 ? -2.309 -15.805 -1.835 1 94.81 74 PHE A CA 1
ATOM 548 C C . PHE A 1 74 ? -3.496 -16.688 -1.465 1 94.81 74 PHE A C 1
ATOM 550 O O . PHE A 1 74 ? -3.477 -17.891 -1.701 1 94.81 74 PHE A O 1
ATOM 557 N N . LEU A 1 75 ? -4.488 -16.078 -0.929 1 93.44 75 LEU A N 1
ATOM 558 C CA . LEU A 1 75 ? -5.66 -16.828 -0.503 1 93.44 75 LEU A CA 1
ATOM 559 C C . LEU A 1 75 ? -6.93 -16.266 -1.132 1 93.44 75 LEU A C 1
ATOM 561 O O . LEU A 1 75 ? -7.277 -15.109 -0.912 1 93.44 75 LEU A O 1
ATOM 565 N N . ASN A 1 76 ? -7.582 -17.062 -1.917 1 91.62 76 ASN A N 1
ATOM 566 C CA . ASN A 1 76 ? -8.859 -16.703 -2.52 1 91.62 76 ASN A CA 1
ATOM 567 C C . ASN A 1 76 ? -8.727 -15.477 -3.414 1 91.62 76 ASN A C 1
ATOM 569 O O . ASN A 1 76 ? -9.5 -14.523 -3.287 1 91.62 76 ASN A O 1
ATOM 573 N N . CYS A 1 77 ? -7.746 -15.523 -4.215 1 93.81 77 CYS A N 1
ATOM 574 C CA . CYS A 1 77 ? -7.582 -14.508 -5.25 1 93.81 77 CYS A CA 1
ATOM 575 C C . CYS A 1 77 ? -8.195 -14.969 -6.57 1 93.81 77 CYS A C 1
ATOM 577 O O . CYS A 1 77 ? -8.055 -16.125 -6.953 1 93.81 77 CYS A O 1
ATOM 579 N N . ASN A 1 78 ? -8.906 -14.062 -7.207 1 91.19 78 ASN A N 1
ATOM 580 C CA . ASN A 1 78 ? -9.617 -14.516 -8.398 1 91.19 78 ASN A CA 1
ATOM 581 C C . ASN A 1 78 ? -9.719 -13.406 -9.438 1 91.19 78 ASN A C 1
ATOM 583 O O . ASN A 1 78 ? -9.594 -12.227 -9.109 1 91.19 78 ASN A O 1
ATOM 587 N N . THR A 1 79 ? -9.828 -13.758 -10.633 1 91.88 79 THR A N 1
ATOM 588 C CA . THR A 1 79 ? -10.078 -12.859 -11.758 1 91.88 79 THR A CA 1
ATOM 589 C C . THR A 1 79 ? -10.961 -13.531 -12.805 1 91.88 79 THR A C 1
ATOM 591 O O . THR A 1 79 ? -11.062 -14.758 -12.844 1 91.88 79 THR A O 1
ATOM 594 N N . THR A 1 80 ? -11.57 -12.695 -13.594 1 84.44 80 THR A N 1
ATOM 595 C CA . THR A 1 80 ? -12.391 -13.234 -14.68 1 84.44 80 THR A CA 1
ATOM 596 C C . THR A 1 80 ? -11.539 -13.523 -15.906 1 84.44 80 THR A C 1
ATOM 598 O O . THR A 1 80 ? -12.023 -14.125 -16.875 1 84.44 80 THR A O 1
ATOM 601 N N . ASP A 1 81 ? -10.289 -13.188 -15.852 1 87.88 81 ASP A N 1
ATOM 602 C CA . ASP A 1 81 ? -9.336 -13.422 -16.938 1 87.88 81 ASP A CA 1
ATOM 603 C C . ASP A 1 81 ? -8.172 -14.289 -16.469 1 87.88 81 ASP A C 1
ATOM 605 O O . ASP A 1 81 ? -8.375 -15.297 -15.781 1 87.88 81 ASP A O 1
ATOM 609 N N . ASN A 1 82 ? -6.973 -14.008 -16.922 1 88.88 82 ASN A N 1
ATOM 610 C CA . ASN A 1 82 ? -5.828 -14.859 -16.625 1 88.88 82 ASN A CA 1
ATOM 611 C C . ASN A 1 82 ? -5.125 -14.438 -15.344 1 88.88 82 ASN A C 1
ATOM 613 O O . ASN A 1 82 ? -5.062 -13.242 -15.031 1 88.88 82 ASN A O 1
ATOM 617 N N . GLY A 1 83 ? -4.641 -15.508 -14.672 1 91.88 83 GLY A N 1
ATOM 618 C CA . GLY A 1 83 ? -3.84 -15.227 -13.492 1 91.88 83 GLY A CA 1
ATOM 619 C C . GLY A 1 83 ? -4.672 -14.961 -12.25 1 91.88 83 GLY A C 1
ATOM 620 O O . GLY A 1 83 ? -4.734 -13.828 -11.766 1 91.88 83 GLY A O 1
ATOM 621 N N . GLN A 1 84 ? -5.215 -16.047 -11.75 1 90.88 84 GLN A N 1
ATOM 622 C CA . GLN A 1 84 ? -6.082 -15.906 -10.586 1 90.88 84 GLN A CA 1
ATOM 623 C C . GLN A 1 84 ? -5.352 -15.227 -9.438 1 90.88 84 GLN A C 1
ATOM 625 O O . GLN A 1 84 ? -5.887 -14.305 -8.812 1 90.88 84 GLN A O 1
ATOM 630 N N . ALA A 1 85 ? -4.086 -15.594 -9.188 1 94.5 85 ALA A N 1
ATOM 631 C CA . ALA A 1 85 ? -3.256 -14.898 -8.211 1 94.5 85 ALA A CA 1
ATOM 632 C C . ALA A 1 85 ? -2.346 -13.883 -8.883 1 94.5 85 ALA A C 1
ATOM 634 O O . ALA A 1 85 ? -2.455 -12.68 -8.633 1 94.5 85 ALA A O 1
ATOM 635 N N . ASN A 1 86 ? -1.572 -14.398 -9.812 1 96 86 ASN A N 1
ATOM 636 C CA . ASN A 1 86 ? -0.542 -13.562 -10.43 1 96 86 ASN A CA 1
ATOM 637 C C . ASN A 1 86 ? -0.629 -13.602 -11.953 1 96 86 ASN A C 1
ATOM 639 O O . ASN A 1 86 ? -0.746 -14.672 -12.547 1 96 86 ASN A O 1
ATOM 643 N N . TYR A 1 87 ? -0.568 -12.484 -12.562 1 97 87 TYR A N 1
ATOM 644 C CA . TYR A 1 87 ? -0.241 -12.305 -13.977 1 97 87 TYR A CA 1
ATOM 645 C C . TYR A 1 87 ? 0.99 -11.43 -14.141 1 97 87 TYR A C 1
ATOM 647 O O . TYR A 1 87 ? 0.92 -10.211 -13.953 1 97 87 TYR A O 1
ATOM 655 N N . ILE A 1 88 ? 2.057 -12.016 -14.578 1 98 88 ILE A N 1
ATOM 656 C CA . ILE A 1 88 ? 3.334 -11.312 -14.617 1 98 88 ILE A CA 1
ATOM 657 C C . ILE A 1 88 ? 3.895 -11.344 -16.047 1 98 88 ILE A C 1
ATOM 659 O O . ILE A 1 88 ? 4.031 -12.414 -16.641 1 98 88 ILE A O 1
ATOM 663 N N . SER A 1 89 ? 4.16 -10.18 -16.516 1 97.75 89 SER A N 1
ATOM 664 C CA . SER A 1 89 ? 4.863 -10.031 -17.797 1 97.75 89 SER A CA 1
ATOM 665 C C . SER A 1 89 ? 6.246 -9.422 -17.594 1 97.75 89 SER A C 1
ATOM 667 O O . SER A 1 89 ? 6.375 -8.32 -17.047 1 97.75 89 SER A O 1
ATOM 669 N N . CYS A 1 90 ? 7.223 -10.148 -18.109 1 97.19 90 CYS A N 1
ATOM 670 C CA . CYS A 1 90 ? 8.586 -9.648 -17.984 1 97.19 90 CYS A CA 1
ATOM 671 C C . CYS A 1 90 ? 8.984 -8.852 -19.219 1 97.19 90 CYS A C 1
ATOM 673 O O . CYS A 1 90 ? 8.453 -9.094 -20.312 1 97.19 90 CYS A O 1
ATOM 675 N N . ILE A 1 91 ? 9.945 -7.953 -19.047 1 96.5 91 ILE A N 1
ATOM 676 C CA . ILE A 1 91 ? 10.32 -7.051 -20.125 1 96.5 91 ILE A CA 1
ATOM 677 C C . ILE A 1 91 ? 11.094 -7.82 -21.203 1 96.5 91 ILE A C 1
ATOM 679 O O . ILE A 1 91 ? 11.133 -7.414 -22.359 1 96.5 91 ILE A O 1
ATOM 683 N N . ASP A 1 92 ? 11.742 -8.844 -20.75 1 93.69 92 ASP A N 1
ATOM 684 C CA . ASP A 1 92 ? 12.391 -9.742 -21.688 1 93.69 92 ASP A CA 1
ATOM 685 C C . ASP A 1 92 ? 12.609 -11.117 -21.078 1 93.69 92 ASP A C 1
ATOM 687 O O . ASP A 1 92 ? 12.281 -11.352 -19.922 1 93.69 92 ASP A O 1
ATOM 691 N N . GLU A 1 93 ? 13.164 -12.055 -21.906 1 91.38 93 GLU A N 1
ATOM 692 C CA . GLU A 1 93 ? 13.211 -13.469 -21.547 1 91.38 93 GLU A CA 1
ATOM 693 C C . GLU A 1 93 ? 14.312 -13.75 -20.531 1 91.38 93 GLU A C 1
ATOM 695 O O . GLU A 1 93 ? 14.391 -14.852 -19.984 1 91.38 93 GLU A O 1
ATOM 700 N N . SER A 1 94 ? 15.148 -12.766 -20.203 1 91.12 94 SER A N 1
ATOM 701 C CA . SER A 1 94 ? 16.25 -12.984 -19.266 1 91.12 94 SER A CA 1
ATOM 702 C C . SER A 1 94 ? 15.828 -12.625 -17.844 1 91.12 94 SER A C 1
ATOM 704 O O . SER A 1 94 ? 16.547 -12.945 -16.875 1 91.12 94 SER A O 1
ATOM 706 N N . VAL A 1 95 ? 14.68 -12 -17.672 1 94.88 95 VAL A N 1
ATOM 707 C CA . VAL A 1 95 ? 14.234 -11.484 -16.375 1 94.88 95 VAL A CA 1
ATOM 708 C C . VAL A 1 95 ? 13.898 -12.648 -15.445 1 94.88 95 VAL A C 1
ATOM 710 O O . VAL A 1 95 ? 13.164 -13.562 -15.828 1 94.88 95 VAL A O 1
ATOM 713 N N . GLN A 1 96 ? 14.461 -12.539 -14.242 1 95.25 96 GLN A N 1
ATOM 714 C CA . GLN A 1 96 ? 14.25 -13.586 -13.25 1 95.25 96 GLN A CA 1
ATOM 715 C C . GLN A 1 96 ? 13.023 -13.297 -12.391 1 95.25 96 GLN A C 1
ATOM 717 O O . GLN A 1 96 ? 12.875 -12.188 -11.875 1 95.25 96 GLN A O 1
ATOM 722 N N . VAL A 1 97 ? 12.18 -14.289 -12.281 1 96.94 97 VAL A N 1
ATOM 723 C CA . VAL A 1 97 ? 11.047 -14.289 -11.359 1 96.94 97 VAL A CA 1
ATOM 724 C C . VAL A 1 97 ? 11.203 -15.43 -10.352 1 96.94 97 VAL A C 1
ATOM 726 O O . VAL A 1 97 ? 11.047 -16.594 -10.703 1 96.94 97 VAL A O 1
ATOM 729 N N . ASN A 1 98 ? 11.562 -15.062 -9.125 1 97.38 98 ASN A N 1
ATOM 730 C CA . ASN A 1 98 ? 11.812 -16.047 -8.086 1 97.38 98 ASN A CA 1
ATOM 731 C C . ASN A 1 98 ? 10.703 -16.047 -7.031 1 97.38 98 ASN A C 1
ATOM 733 O O . ASN A 1 98 ? 10.5 -15.039 -6.348 1 97.38 98 ASN A O 1
ATOM 737 N N . ILE A 1 99 ? 10.055 -17.141 -6.887 1 96.62 99 ILE A N 1
ATOM 738 C CA . ILE A 1 99 ? 8.984 -17.297 -5.91 1 96.62 99 ILE A CA 1
ATOM 739 C C . ILE A 1 99 ? 9.359 -18.406 -4.914 1 96.62 99 ILE A C 1
ATOM 741 O O . ILE A 1 99 ? 9.594 -19.547 -5.301 1 96.62 99 ILE A O 1
ATOM 745 N N . SER A 1 100 ? 9.422 -17.969 -3.598 1 95.31 100 SER A N 1
ATOM 746 C CA . SER A 1 100 ? 9.836 -18.953 -2.592 1 95.31 100 SER A CA 1
ATOM 747 C C . SER A 1 100 ? 8.938 -18.891 -1.36 1 95.31 100 SER A C 1
ATOM 749 O O . SER A 1 100 ? 8.336 -17.859 -1.075 1 95.31 100 SER A O 1
ATOM 751 N N . HIS A 1 101 ? 8.766 -20.016 -0.647 1 94.44 101 HIS A N 1
ATOM 752 C CA . HIS A 1 101 ? 8.008 -20.109 0.596 1 94.44 101 HIS A CA 1
ATOM 753 C C . HIS A 1 101 ? 6.629 -19.469 0.447 1 94.44 101 HIS A C 1
ATOM 755 O O . HIS A 1 101 ? 6.234 -18.625 1.27 1 94.44 101 HIS A O 1
ATOM 761 N N . THR A 1 102 ? 5.996 -19.969 -0.543 1 93.88 102 THR A N 1
ATOM 762 C CA . THR A 1 102 ? 4.75 -19.297 -0.891 1 93.88 102 THR A CA 1
ATOM 763 C C . THR A 1 102 ? 3.584 -20.281 -0.897 1 93.88 102 THR A C 1
ATOM 765 O O . THR A 1 102 ? 3.74 -21.438 -1.305 1 93.88 102 THR A O 1
ATOM 768 N N . THR A 1 103 ? 2.488 -19.812 -0.4 1 93.69 103 THR A N 1
ATOM 769 C CA . THR A 1 103 ? 1.247 -20.578 -0.468 1 93.69 103 THR A CA 1
ATOM 770 C C . THR A 1 103 ? 0.242 -19.891 -1.391 1 93.69 103 THR A C 1
ATOM 772 O O . THR A 1 103 ? -0.03 -18.703 -1.246 1 93.69 103 THR A O 1
ATOM 775 N N . ILE A 1 104 ? -0.257 -20.578 -2.342 1 93.12 104 ILE A N 1
ATOM 776 C CA . ILE A 1 104 ? -1.341 -20.172 -3.229 1 93.12 104 ILE A CA 1
ATOM 777 C C . ILE A 1 104 ? -2.51 -21.141 -3.098 1 93.12 104 ILE A C 1
ATOM 779 O O . ILE A 1 104 ? -2.412 -22.297 -3.506 1 93.12 104 ILE A O 1
ATOM 783 N N . ALA A 1 105 ? -3.596 -20.625 -2.523 1 91.31 105 ALA A N 1
ATOM 784 C CA . ALA A 1 105 ? -4.672 -21.562 -2.193 1 91.31 105 ALA A CA 1
ATOM 785 C C . ALA A 1 105 ? -6.035 -20.969 -2.547 1 91.31 105 ALA A C 1
ATOM 787 O O . ALA A 1 105 ? -6.262 -19.766 -2.375 1 91.31 105 ALA A O 1
ATOM 788 N N . LEU A 1 106 ? -6.875 -21.766 -3.049 1 90 106 LEU A N 1
ATOM 789 C CA . LEU A 1 106 ? -8.281 -21.438 -3.273 1 90 106 LEU A CA 1
ATOM 790 C C . LEU A 1 106 ? -8.43 -20.312 -4.289 1 90 106 LEU A C 1
ATOM 792 O O . LEU A 1 106 ? -9.312 -19.469 -4.16 1 90 106 LEU A O 1
ATOM 796 N N . CYS A 1 107 ? -7.473 -20.25 -5.129 1 88.81 107 CYS A N 1
ATOM 797 C CA . CYS A 1 107 ? -7.57 -19.234 -6.172 1 88.81 107 CYS A CA 1
ATOM 798 C C . CYS A 1 107 ? -8.352 -19.766 -7.371 1 88.81 107 CYS A C 1
ATOM 800 O O . CYS A 1 107 ? -7.809 -20.531 -8.18 1 88.81 107 CYS A O 1
ATOM 802 N N . SER A 1 108 ? -9.75 -19.406 -7.242 1 76.81 108 SER A N 1
ATOM 803 C CA . SER A 1 108 ? -10.648 -20.109 -8.148 1 76.81 108 SER A CA 1
ATOM 804 C C . SER A 1 108 ? -11.711 -19.172 -8.711 1 76.81 108 SER A C 1
ATOM 806 O O . SER A 1 108 ? -12.234 -18.328 -7.988 1 76.81 108 SER A O 1
ATOM 808 N N . GLU A 1 109 ? -11.609 -18.797 -9.93 1 67.81 109 GLU A N 1
ATOM 809 C CA . GLU A 1 109 ? -12.828 -18.266 -10.531 1 67.81 109 GLU A CA 1
ATOM 810 C C . GLU A 1 109 ? -13.266 -19.109 -11.719 1 67.81 109 GLU A C 1
ATOM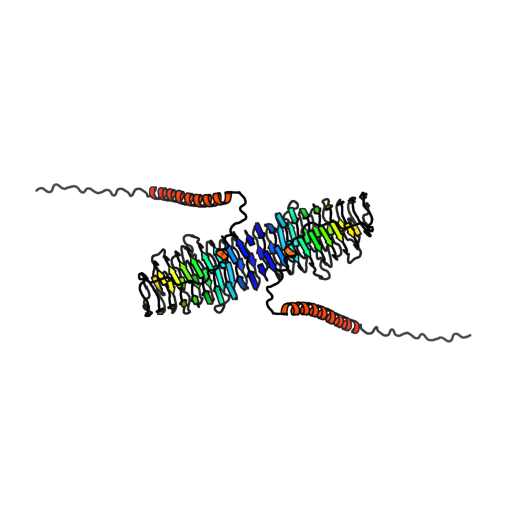 812 O O . GLU A 1 109 ? -12.445 -19.5 -12.555 1 67.81 109 GLU A O 1
ATOM 817 N N . TYR A 1 110 ? -14.531 -19.641 -11.414 1 59.09 110 TYR A N 1
ATOM 818 C CA . TYR A 1 110 ? -15.102 -20.391 -12.531 1 59.09 110 TYR A CA 1
ATOM 819 C C . TYR A 1 110 ? -15.891 -19.484 -13.453 1 59.09 110 TYR A C 1
ATOM 821 O O . TYR A 1 110 ? -16.859 -18.844 -13.039 1 59.09 110 TYR A O 1
ATOM 829 N N . LYS A 1 111 ? -15.133 -18.844 -14.391 1 57.84 111 LYS A N 1
ATOM 830 C CA . LYS A 1 111 ? -15.945 -18.266 -15.453 1 57.84 111 LYS A CA 1
ATOM 831 C C . LYS A 1 111 ? -15.914 -19.125 -16.719 1 57.84 111 LYS A C 1
ATOM 833 O O . LYS A 1 111 ? -14.852 -19.359 -17.281 1 57.84 111 LYS A O 1
ATOM 838 N N . ARG A 1 112 ? -17.109 -19.656 -17.031 1 51.25 112 ARG A N 1
ATOM 839 C CA . ARG A 1 112 ? -17.234 -20.531 -18.188 1 51.25 112 ARG A CA 1
ATOM 840 C C . ARG A 1 112 ? -16.734 -19.844 -19.453 1 51.25 112 ARG A C 1
ATOM 842 O O . ARG A 1 112 ? -17.078 -18.688 -19.719 1 51.25 112 ARG A O 1
ATOM 849 N N . GLY A 1 113 ? -15.852 -20.484 -20.188 1 50.56 113 GLY A N 1
ATOM 850 C CA . GLY A 1 113 ? -15.438 -20.078 -21.516 1 50.56 113 GLY A CA 1
ATOM 851 C C . GLY A 1 113 ? -14.211 -19.188 -21.516 1 50.56 113 GLY A C 1
ATOM 852 O O . GLY A 1 113 ? -13.711 -18.797 -22.578 1 50.56 113 GLY A O 1
ATOM 853 N N . MET A 1 114 ? -13.734 -18.781 -20.391 1 58.28 114 MET A N 1
ATOM 854 C CA . MET A 1 114 ? -12.555 -17.922 -20.422 1 58.28 114 MET A CA 1
ATOM 855 C C . MET A 1 114 ? -11.328 -18.672 -19.906 1 58.28 114 MET A C 1
ATOM 857 O O . MET A 1 114 ? -11.445 -19.562 -19.062 1 58.28 114 MET A O 1
ATOM 861 N N . ASN A 1 115 ? -10.305 -18.531 -20.719 1 57.09 115 ASN A N 1
ATOM 862 C CA . ASN A 1 115 ? -9.023 -19.031 -20.234 1 57.09 115 ASN A CA 1
ATOM 863 C C . ASN A 1 115 ? -8.633 -18.375 -18.906 1 57.09 115 ASN A C 1
ATOM 865 O O . ASN A 1 115 ? -8.586 -17.141 -18.828 1 57.09 115 ASN A O 1
ATOM 869 N N . GLN A 1 116 ? -8.641 -19.266 -17.891 1 76.81 116 GLN A N 1
ATOM 870 C CA . GLN A 1 116 ? -8.227 -18.75 -16.594 1 76.81 116 GLN A CA 1
ATOM 871 C C . GLN A 1 116 ? -7.035 -19.531 -16.047 1 76.81 116 GLN A C 1
ATOM 873 O O . GLN A 1 116 ? -7.012 -20.75 -16.094 1 76.81 116 GLN A O 1
ATOM 878 N N . ASN A 1 117 ? -5.844 -18.953 -16.031 1 81.19 117 ASN A N 1
ATOM 879 C CA . ASN A 1 117 ? -4.676 -19.562 -15.414 1 81.19 117 ASN A CA 1
ATOM 880 C C . ASN A 1 117 ? -4.539 -19.141 -13.953 1 81.19 117 ASN A C 1
ATOM 882 O O . ASN A 1 117 ? -4.879 -18.016 -13.586 1 81.19 117 ASN A O 1
ATOM 886 N N . GLY A 1 118 ? -4.16 -20.156 -13.141 1 86.31 118 GLY A N 1
ATOM 887 C CA . GLY A 1 118 ? -3.912 -19.797 -11.75 1 86.31 118 GLY A CA 1
ATOM 888 C C . GLY A 1 118 ? -2.857 -18.719 -11.594 1 86.31 118 GLY A C 1
ATOM 889 O O . GLY A 1 118 ? -3.145 -17.641 -11.078 1 86.31 118 GLY A O 1
ATOM 890 N N . ASN A 1 119 ? -1.646 -19.109 -12.008 1 92.44 119 ASN A N 1
ATOM 891 C CA . ASN A 1 119 ? -0.513 -18.203 -12.109 1 92.44 119 ASN A CA 1
ATOM 892 C C . ASN A 1 119 ? 0.062 -18.188 -13.523 1 92.44 119 ASN A C 1
ATOM 894 O O . ASN A 1 119 ? 0.433 -19.219 -14.062 1 92.44 119 ASN A O 1
ATOM 898 N N . HIS A 1 120 ? 0.147 -16.984 -14.062 1 94 120 HIS A N 1
ATOM 899 C CA . HIS A 1 120 ? 0.573 -16.875 -15.453 1 94 120 HIS A CA 1
ATOM 900 C C . HIS A 1 120 ? 1.812 -15.992 -15.578 1 94 120 HIS A C 1
ATOM 902 O O . HIS A 1 120 ? 1.839 -14.875 -15.062 1 94 120 HIS A O 1
ATOM 908 N N . PHE A 1 121 ? 2.768 -16.516 -16.25 1 94.44 121 PHE A N 1
ATOM 909 C CA . PHE A 1 121 ? 4.027 -15.805 -16.438 1 94.44 121 PHE A CA 1
ATOM 910 C C . PHE A 1 121 ? 4.406 -15.742 -17.906 1 94.44 121 PHE A C 1
ATOM 912 O O . PHE A 1 121 ? 4.316 -16.75 -18.625 1 94.44 121 PHE A O 1
ATOM 919 N N . GLN A 1 122 ? 4.848 -14.523 -18.266 1 93.75 122 GLN A N 1
ATOM 920 C CA . GLN A 1 122 ? 5.23 -14.328 -19.656 1 93.75 122 GLN A CA 1
ATOM 921 C C . GLN A 1 122 ? 6.629 -13.727 -19.766 1 93.75 122 GLN A C 1
ATOM 923 O O . GLN A 1 122 ? 6.98 -12.82 -19.016 1 93.75 122 GLN A O 1
ATOM 928 N N . ASN A 1 123 ? 7.41 -14.25 -20.672 1 92.75 123 ASN A N 1
ATOM 929 C CA . ASN A 1 123 ? 8.664 -13.656 -21.141 1 92.75 123 ASN A CA 1
ATOM 930 C C . ASN A 1 123 ? 9.688 -13.578 -20.016 1 92.75 123 ASN A C 1
ATOM 932 O O . ASN A 1 123 ? 10.328 -12.547 -19.812 1 92.75 123 ASN A O 1
ATOM 936 N N . GLY A 1 124 ? 9.836 -14.617 -19.281 1 92.56 124 GLY A N 1
ATOM 937 C CA . GLY A 1 124 ? 10.805 -14.594 -18.188 1 92.56 124 GLY A CA 1
ATOM 938 C C . GLY A 1 124 ? 11.328 -15.969 -17.828 1 92.56 124 GLY A C 1
ATOM 939 O O . GLY A 1 124 ? 11.086 -16.938 -18.562 1 92.56 124 GLY A O 1
ATOM 940 N N . VAL A 1 125 ? 12.25 -16.016 -16.844 1 93.5 125 VAL A N 1
ATOM 941 C CA . VAL A 1 125 ? 12.75 -17.25 -16.234 1 93.5 125 VAL A CA 1
ATOM 942 C C . VAL A 1 125 ? 12.125 -17.438 -14.859 1 93.5 125 VAL A C 1
ATOM 944 O O . VAL A 1 125 ? 12.43 -16.688 -13.922 1 93.5 125 VAL A O 1
ATOM 947 N N . ILE A 1 126 ? 11.336 -18.469 -14.766 1 93.94 126 ILE A N 1
ATOM 948 C CA . ILE A 1 126 ? 10.516 -18.625 -13.562 1 93.94 126 ILE A CA 1
ATOM 949 C C . ILE A 1 126 ? 11.078 -19.734 -12.695 1 93.94 126 ILE A C 1
ATOM 951 O O . ILE A 1 126 ? 11.461 -20.797 -13.203 1 93.94 126 ILE A O 1
ATOM 955 N N . SER A 1 127 ? 11.133 -19.469 -11.414 1 95.06 127 SER A N 1
ATOM 956 C CA . SER A 1 127 ? 11.508 -20.484 -10.445 1 95.06 127 SER A CA 1
ATOM 957 C C . SER A 1 127 ? 10.539 -20.5 -9.258 1 95.06 127 SER A C 1
ATOM 959 O O . SER A 1 127 ? 10.195 -19.453 -8.719 1 95.06 127 SER A O 1
ATOM 961 N N . PHE A 1 128 ? 10.102 -21.688 -8.898 1 94.62 128 PHE A N 1
ATOM 962 C CA . PHE A 1 128 ? 9.32 -21.938 -7.691 1 94.62 128 PHE A CA 1
ATOM 963 C C . PHE A 1 128 ? 10.094 -22.828 -6.727 1 94.62 128 PHE A C 1
ATOM 965 O O . PHE A 1 128 ? 10.484 -23.938 -7.086 1 94.62 128 PHE A O 1
ATOM 972 N N . ASN A 1 129 ? 10.312 -22.297 -5.543 1 94.94 129 ASN A N 1
ATOM 973 C CA . ASN A 1 129 ? 10.938 -23.094 -4.492 1 94.94 129 ASN A CA 1
ATOM 974 C C . ASN A 1 129 ? 10.109 -23.078 -3.211 1 94.94 129 ASN A C 1
ATOM 976 O O . ASN A 1 129 ? 9.781 -22.016 -2.688 1 94.94 129 ASN A O 1
ATOM 980 N N . GLU A 1 130 ? 9.703 -24.266 -2.727 1 94.12 130 GLU A N 1
ATOM 981 C CA . GLU A 1 130 ? 8.93 -24.406 -1.494 1 94.12 130 GLU A CA 1
ATOM 982 C C . GLU A 1 130 ? 7.586 -23.688 -1.607 1 94.12 130 GLU A C 1
ATOM 984 O O . GLU A 1 130 ? 7.23 -22.891 -0.744 1 94.12 130 GLU A O 1
ATOM 989 N N . ALA A 1 131 ? 6.992 -24.109 -2.68 1 92.81 131 ALA A N 1
ATOM 990 C CA . ALA A 1 131 ? 5.668 -23.531 -2.912 1 92.81 131 ALA A CA 1
ATOM 991 C C . ALA A 1 131 ? 4.574 -24.578 -2.701 1 92.81 131 ALA A C 1
ATOM 993 O O . ALA A 1 131 ? 4.758 -25.75 -3.033 1 92.81 131 ALA A O 1
ATOM 994 N N . ASN A 1 132 ? 3.514 -24.141 -2.15 1 93.69 132 ASN A N 1
ATOM 995 C CA . ASN A 1 132 ? 2.301 -24.938 -2.037 1 93.69 132 ASN A CA 1
ATOM 996 C C . ASN A 1 132 ? 1.153 -24.344 -2.844 1 93.69 132 ASN A C 1
ATOM 998 O O . ASN A 1 132 ? 0.649 -23.266 -2.51 1 93.69 132 ASN A O 1
ATOM 1002 N N . ILE A 1 133 ? 0.775 -25 -3.84 1 92.81 133 ILE A N 1
ATOM 1003 C CA . ILE A 1 133 ? -0.356 -24.578 -4.664 1 92.81 133 ILE A CA 1
ATOM 1004 C C . ILE A 1 133 ? -1.493 -25.594 -4.523 1 92.81 133 ILE A C 1
ATOM 1006 O O . ILE A 1 133 ? -1.333 -26.766 -4.852 1 92.81 133 ILE A O 1
ATOM 1010 N N . SER A 1 134 ? -2.613 -25.062 -4.035 1 91 134 SER A N 1
ATOM 1011 C CA . SER A 1 134 ? -3.652 -26.031 -3.719 1 91 134 SER A CA 1
ATOM 1012 C C . SER A 1 134 ? -5.039 -25.484 -4.012 1 91 134 SER A C 1
ATOM 1014 O O . SER A 1 134 ? -5.273 -24.281 -3.875 1 91 134 SER A O 1
ATOM 1016 N N . LYS A 1 135 ? -5.906 -26.312 -4.457 1 88.44 135 LYS A N 1
ATOM 1017 C CA . LYS A 1 135 ? -7.34 -26.094 -4.578 1 88.44 135 LYS A CA 1
ATOM 1018 C C . LYS A 1 135 ? -7.637 -24.922 -5.508 1 88.44 135 LYS A C 1
ATOM 1020 O O . LYS A 1 135 ? -8.539 -24.125 -5.242 1 88.44 135 LYS A O 1
ATOM 1025 N N . SER A 1 136 ? -6.766 -24.859 -6.445 1 86.19 136 SER A N 1
ATOM 1026 C CA . SER A 1 136 ? -7.047 -23.906 -7.516 1 86.19 136 SER A CA 1
ATOM 1027 C C . SER A 1 136 ? -7.852 -24.547 -8.633 1 86.19 136 SER A C 1
ATOM 1029 O O . SER A 1 136 ? -7.488 -25.625 -9.133 1 86.19 136 SER A O 1
ATOM 1031 N N . ILE A 1 137 ? -8.961 -23.906 -8.977 1 82.75 137 ILE A N 1
ATOM 1032 C CA . ILE A 1 137 ? -9.859 -24.469 -9.977 1 82.75 137 ILE A CA 1
ATOM 1033 C C . ILE A 1 137 ? -10.07 -23.469 -11.109 1 82.75 137 ILE A C 1
ATOM 1035 O O . ILE A 1 137 ? -10.461 -22.328 -10.875 1 82.75 137 ILE A O 1
ATOM 1039 N N . THR A 1 138 ? -9.672 -23.875 -12.266 1 81.31 138 THR A N 1
ATOM 1040 C CA . THR A 1 138 ? -9.945 -23.062 -13.445 1 81.31 138 THR A CA 1
ATOM 1041 C C . THR A 1 138 ? -10.703 -23.859 -14.492 1 81.31 138 THR A C 1
ATOM 1043 O O . THR A 1 138 ? -10.703 -25.094 -14.461 1 81.31 138 THR A O 1
ATOM 1046 N N . THR A 1 139 ? -11.5 -23.156 -15.336 1 73.62 139 THR A N 1
ATOM 1047 C CA . THR A 1 139 ? -12.266 -23.859 -16.359 1 73.62 139 THR A CA 1
ATOM 1048 C C . THR A 1 139 ? -11.391 -24.156 -17.578 1 73.62 139 THR A C 1
ATOM 1050 O O . THR A 1 139 ? -11.586 -25.172 -18.25 1 73.62 139 THR A O 1
ATOM 1053 N N . ARG A 1 140 ? -10.547 -23.203 -17.828 1 76.25 140 ARG A N 1
ATOM 1054 C CA . ARG A 1 140 ? -9.625 -23.375 -18.938 1 76.25 140 ARG A CA 1
ATOM 1055 C C . ARG A 1 140 ? -8.211 -22.938 -18.547 1 76.25 140 ARG A C 1
ATOM 1057 O O . ARG A 1 140 ? -8.031 -22.234 -17.562 1 76.25 140 ARG A O 1
ATOM 1064 N N . GLY A 1 141 ? -7.254 -23.609 -19.141 1 80.94 141 GLY A N 1
ATOM 1065 C CA . GLY A 1 141 ? -5.863 -23.266 -18.891 1 80.94 141 GLY A CA 1
ATOM 1066 C C . GLY A 1 141 ? -5.219 -24.156 -17.844 1 80.94 141 GLY A C 1
ATOM 1067 O O . GLY A 1 141 ? -5.547 -25.344 -17.734 1 80.94 141 GLY A O 1
ATOM 1068 N N . ALA A 1 142 ? -4.242 -23.562 -17.188 1 89 142 ALA A N 1
ATOM 1069 C CA . ALA A 1 142 ? -3.531 -24.312 -16.141 1 89 142 ALA A CA 1
ATOM 1070 C C . ALA A 1 142 ? -3.949 -23.828 -14.75 1 89 142 ALA A C 1
ATOM 1072 O O . ALA A 1 142 ? -3.898 -22.641 -14.453 1 89 142 ALA A O 1
ATOM 1073 N N . ALA A 1 143 ? -4.34 -24.719 -13.891 1 88.94 143 ALA A N 1
ATOM 1074 C CA . ALA A 1 143 ? -4.82 -24.344 -12.562 1 88.94 143 ALA A CA 1
ATOM 1075 C C . ALA A 1 143 ? -3.672 -23.875 -11.68 1 88.94 143 ALA A C 1
ATOM 1077 O O . ALA A 1 143 ? -3.857 -23 -10.82 1 88.94 143 ALA A O 1
ATOM 1078 N N . ALA A 1 144 ? -2.457 -24.422 -11.852 1 92.56 144 ALA A N 1
ATOM 1079 C CA . ALA A 1 144 ? -1.345 -24.047 -10.977 1 92.56 144 ALA A CA 1
ATOM 1080 C C . ALA A 1 144 ? -0.443 -23.016 -11.641 1 92.56 144 ALA A C 1
ATOM 1082 O O . ALA A 1 144 ? -0.381 -21.859 -11.195 1 92.56 144 ALA A O 1
ATOM 1083 N N . ILE A 1 145 ? 0.264 -23.453 -12.711 1 92.69 145 ILE A N 1
ATOM 1084 C CA . ILE A 1 145 ? 1.235 -22.562 -13.344 1 92.69 145 ILE A CA 1
ATOM 1085 C C . ILE A 1 145 ? 1.122 -22.672 -14.859 1 92.69 145 ILE A C 1
ATOM 1087 O O . ILE A 1 145 ? 1.056 -23.781 -15.406 1 92.69 145 ILE A O 1
ATOM 1091 N N . SER A 1 146 ? 1.111 -21.578 -15.5 1 91.38 146 SER A N 1
ATOM 1092 C CA . SER A 1 146 ? 1.209 -21.5 -16.953 1 91.38 146 SER A CA 1
ATOM 1093 C C . SER A 1 146 ? 2.279 -20.5 -17.391 1 91.38 146 SER A C 1
ATOM 1095 O O . SER A 1 146 ? 2.445 -19.453 -16.75 1 91.38 146 SER A O 1
ATOM 1097 N N . THR A 1 147 ? 2.938 -20.859 -18.469 1 90.38 147 THR A N 1
ATOM 1098 C CA . THR A 1 147 ? 3.967 -19.969 -18.984 1 90.38 147 THR A CA 1
ATOM 1099 C C . THR A 1 147 ? 3.764 -19.734 -20.484 1 90.38 147 THR A C 1
ATOM 1101 O O . THR A 1 147 ? 3.18 -20.562 -21.172 1 90.38 147 THR A O 1
ATOM 1104 N N . GLN A 1 148 ? 4.203 -18.547 -20.891 1 86.5 148 GLN A N 1
ATOM 1105 C CA . GLN A 1 148 ? 4.25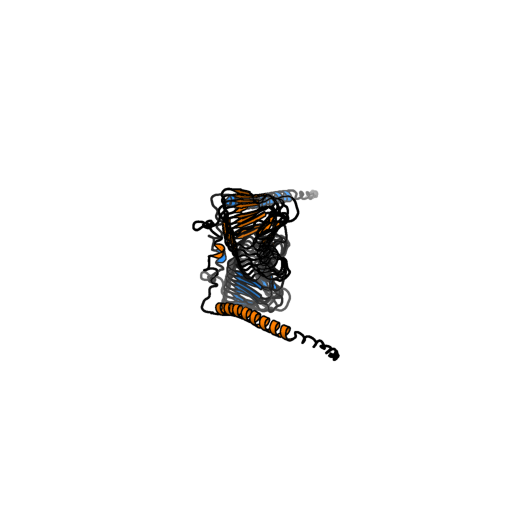8 -18.188 -22.297 1 86.5 148 GLN A CA 1
ATOM 1106 C C . GLN A 1 148 ? 5.59 -17.531 -22.641 1 86.5 148 GLN A C 1
ATOM 1108 O O . GLN A 1 148 ? 5.934 -16.484 -22.094 1 86.5 148 GLN A O 1
ATOM 1113 N N . LYS A 1 149 ? 6.328 -18.156 -23.531 1 84.69 149 LYS A N 1
ATOM 1114 C CA . LYS A 1 149 ? 7.648 -17.672 -23.938 1 84.69 149 LYS A CA 1
ATOM 1115 C C . LYS A 1 149 ? 8.562 -17.516 -22.719 1 84.69 149 LYS A C 1
ATOM 1117 O O . LYS A 1 149 ? 9.258 -16.5 -22.594 1 84.69 149 LYS A O 1
ATOM 1122 N N . SER A 1 150 ? 8.344 -18.391 -21.797 1 85.25 150 SER A N 1
ATOM 1123 C CA . SER A 1 150 ? 9.117 -18.344 -20.562 1 85.25 150 SER A CA 1
ATOM 1124 C C . SER A 1 150 ? 9.867 -19.656 -20.344 1 85.25 150 SER A C 1
ATOM 1126 O O . SER A 1 150 ? 9.492 -20.688 -20.875 1 85.25 150 SER A O 1
ATOM 1128 N N . SER A 1 151 ? 10.961 -19.422 -19.672 1 83.81 151 SER A N 1
ATOM 1129 C CA . SER A 1 151 ? 11.672 -20.594 -19.172 1 83.81 151 SER A CA 1
ATOM 1130 C C . SER A 1 151 ? 11.312 -20.906 -17.719 1 83.81 151 SER A C 1
ATOM 1132 O O . SER A 1 151 ? 11.086 -19.984 -16.938 1 83.81 151 SER A O 1
ATOM 1134 N N . VAL A 1 152 ? 11.031 -22.234 -17.5 1 86.44 152 VAL A N 1
ATOM 1135 C CA . VAL A 1 152 ? 10.898 -22.656 -16.109 1 86.44 152 VAL A CA 1
ATOM 1136 C C . VAL A 1 152 ? 12.203 -23.312 -15.648 1 86.44 152 VAL A C 1
ATOM 1138 O O . VAL A 1 152 ? 12.5 -24.438 -16.016 1 86.44 152 VAL A O 1
ATOM 1141 N N . SER A 1 153 ? 12.875 -22.562 -14.898 1 81.06 153 SER A N 1
ATOM 1142 C CA . SER A 1 153 ? 14.203 -23.031 -14.5 1 81.06 153 SER A CA 1
ATOM 1143 C C . SER A 1 153 ? 14.109 -24.125 -13.445 1 81.06 153 SER A C 1
ATOM 1145 O O . SER A 1 153 ? 14.852 -25.109 -13.5 1 81.06 153 SER A O 1
ATOM 1147 N N . LEU A 1 154 ? 13.219 -23.891 -12.531 1 89.12 154 LEU A N 1
ATOM 1148 C CA . LEU A 1 154 ? 13.172 -24.859 -11.445 1 89.12 154 LEU A CA 1
ATOM 1149 C C . LEU A 1 154 ? 11.852 -24.766 -10.688 1 89.12 154 LEU A C 1
ATOM 1151 O O . LEU A 1 154 ? 11.406 -23.672 -10.328 1 89.12 154 LEU A O 1
ATOM 1155 N N . ILE A 1 155 ? 11.195 -25.875 -10.531 1 94 155 ILE A N 1
ATOM 1156 C CA . ILE A 1 155 ? 10.195 -26.078 -9.492 1 94 155 ILE A CA 1
ATOM 1157 C C . ILE A 1 155 ? 10.688 -27.109 -8.484 1 94 155 ILE A C 1
ATOM 1159 O O . ILE A 1 155 ? 10.93 -28.266 -8.844 1 94 155 ILE A O 1
ATOM 1163 N N . SER A 1 156 ? 10.875 -26.672 -7.266 1 95 156 SER A N 1
ATOM 1164 C CA . SER A 1 156 ? 11.508 -27.609 -6.332 1 95 156 SER A CA 1
ATOM 1165 C C . SER A 1 156 ? 10.82 -27.578 -4.969 1 95 156 SER A C 1
ATOM 1167 O O . SER A 1 156 ? 10.273 -26.547 -4.57 1 95 156 SER A O 1
ATOM 1169 N N . TYR A 1 157 ? 10.828 -28.672 -4.242 1 94.75 157 TYR A N 1
ATOM 1170 C CA . TYR A 1 157 ? 10.344 -28.828 -2.877 1 94.75 157 TYR A CA 1
ATOM 1171 C C . TYR A 1 157 ? 8.953 -28.203 -2.721 1 94.75 157 TYR A C 1
ATOM 1173 O O . TYR A 1 157 ? 8.719 -27.438 -1.788 1 94.75 157 TYR A O 1
ATOM 1181 N N . SER A 1 158 ? 8.156 -28.594 -3.674 1 94.56 158 SER A N 1
ATOM 1182 C CA . SER A 1 158 ? 6.844 -27.953 -3.727 1 94.56 158 SER A CA 1
ATOM 1183 C C . SER A 1 158 ? 5.73 -29 -3.676 1 94.56 158 SER A C 1
ATOM 1185 O O . SER A 1 158 ? 5.984 -30.188 -3.779 1 94.56 158 SER A O 1
ATOM 1187 N N . ASN A 1 159 ? 4.59 -28.5 -3.377 1 94.88 159 ASN A N 1
ATOM 1188 C CA . ASN A 1 159 ? 3.379 -29.312 -3.363 1 94.88 159 ASN A CA 1
ATOM 1189 C C . ASN A 1 159 ? 2.297 -28.719 -4.262 1 94.88 159 ASN A C 1
ATOM 1191 O O . ASN A 1 159 ? 1.89 -27.578 -4.078 1 94.88 159 ASN A O 1
ATOM 1195 N N . ILE A 1 160 ? 1.862 -29.438 -5.238 1 93.88 160 ILE A N 1
ATOM 1196 C CA . ILE A 1 160 ? 0.734 -29.094 -6.09 1 93.88 160 ILE A CA 1
ATOM 1197 C C . ILE A 1 160 ? -0.389 -30.109 -5.91 1 93.88 160 ILE A C 1
ATOM 1199 O O . ILE A 1 160 ? -0.26 -31.266 -6.324 1 93.88 160 ILE A O 1
ATOM 1203 N N . GLN A 1 161 ? -1.493 -29.594 -5.32 1 93 161 GLN A N 1
ATOM 1204 C CA . GLN A 1 161 ? -2.463 -30.578 -4.875 1 93 161 GLN A CA 1
ATOM 1205 C C . GLN A 1 161 ? -3.891 -30.078 -5.039 1 93 161 GLN A C 1
ATOM 1207 O O . GLN A 1 161 ? -4.152 -28.891 -4.859 1 93 161 GLN A O 1
ATOM 1212 N N . ASP A 1 162 ? -4.754 -30.953 -5.332 1 90.94 162 ASP A N 1
ATOM 1213 C CA . ASP A 1 162 ? -6.195 -30.75 -5.352 1 90.94 162 ASP A CA 1
ATOM 1214 C C . ASP A 1 162 ? -6.578 -29.641 -6.328 1 90.94 162 ASP A C 1
ATOM 1216 O O . ASP A 1 162 ? -7.496 -28.859 -6.066 1 90.94 162 ASP A O 1
ATOM 1220 N N . CYS A 1 163 ? -5.816 -29.531 -7.336 1 90.38 163 CYS A N 1
ATOM 1221 C CA . CYS A 1 163 ? -6.137 -28.578 -8.383 1 90.38 163 CYS A CA 1
ATOM 1222 C C . CYS A 1 163 ? -6.957 -29.234 -9.492 1 90.38 163 CYS A C 1
ATOM 1224 O O . CYS A 1 163 ? -6.828 -30.422 -9.742 1 90.38 163 CYS A O 1
ATOM 1226 N N . VAL A 1 164 ? -7.852 -28.375 -10.117 1 87.19 164 VAL A N 1
ATOM 1227 C CA . VAL A 1 164 ? -8.719 -28.891 -11.172 1 87.19 164 VAL A CA 1
ATOM 1228 C C . VAL A 1 164 ? -8.727 -27.938 -12.359 1 87.19 164 VAL A C 1
ATOM 1230 O O . VAL A 1 164 ? -9.016 -26.75 -12.211 1 87.19 164 VAL A O 1
ATOM 1233 N N . SER A 1 165 ? -8.328 -28.406 -13.547 1 87.31 165 SER A N 1
ATOM 1234 C CA . SER A 1 165 ? -8.391 -27.656 -14.797 1 87.31 165 SER A CA 1
ATOM 1235 C C . SER A 1 165 ? -8.102 -28.547 -16 1 87.31 165 SER A C 1
ATOM 1237 O O . SER A 1 165 ? -8.109 -29.781 -15.883 1 87.31 165 SER A O 1
ATOM 1239 N N . ILE A 1 166 ? -8.047 -27.859 -17.203 1 83.06 166 ILE A N 1
ATOM 1240 C CA . ILE A 1 166 ? -7.629 -28.594 -18.391 1 83.06 166 ILE A CA 1
ATOM 1241 C C . ILE A 1 166 ? -6.195 -29.094 -18.219 1 83.06 166 ILE A C 1
ATOM 1243 O O . ILE A 1 166 ? -5.84 -30.172 -18.688 1 83.06 166 ILE A O 1
ATOM 1247 N N . SER A 1 167 ? -5.449 -28.375 -17.516 1 86.81 167 SER A N 1
ATOM 1248 C CA . SER A 1 167 ? -4.105 -28.766 -17.109 1 86.81 167 SER A CA 1
ATOM 1249 C C . SER A 1 167 ? -3.754 -28.219 -15.734 1 86.81 167 SER A C 1
ATOM 1251 O O . SER A 1 167 ? -4.43 -27.328 -15.234 1 86.81 167 SER A O 1
ATOM 1253 N N . ILE A 1 168 ? -2.791 -28.844 -15.148 1 90.12 168 ILE A N 1
ATOM 1254 C CA . ILE A 1 168 ? -2.281 -28.344 -13.875 1 90.12 168 ILE A CA 1
ATOM 1255 C C . ILE A 1 168 ? -1.057 -27.469 -14.117 1 90.12 168 ILE A C 1
ATOM 1257 O O . ILE A 1 168 ? -0.943 -26.375 -13.555 1 90.12 168 ILE A O 1
ATOM 1261 N N . LEU A 1 169 ? -0.212 -28.031 -14.93 1 91 169 LEU A N 1
ATOM 1262 C CA . LEU A 1 169 ? 0.905 -27.266 -15.469 1 91 169 LEU A CA 1
ATOM 1263 C C . LEU A 1 169 ? 0.81 -27.156 -16.984 1 91 169 LEU A C 1
ATOM 1265 O O . LEU A 1 169 ? 0.62 -28.172 -17.672 1 91 169 LEU A O 1
ATOM 1269 N N . ASP A 1 170 ? 0.967 -25.953 -17.469 1 88.12 170 ASP A N 1
ATOM 1270 C CA . ASP A 1 170 ? 0.981 -25.75 -18.922 1 88.12 170 ASP A CA 1
ATOM 1271 C C . ASP A 1 170 ? 2.229 -24.984 -19.344 1 88.12 170 ASP A C 1
ATOM 1273 O O . ASP A 1 170 ? 2.252 -23.75 -19.312 1 88.12 170 ASP A O 1
ATOM 1277 N N . PHE A 1 171 ? 3.141 -25.766 -19.859 1 87.81 171 PHE A N 1
ATOM 1278 C CA . PHE A 1 171 ? 4.398 -25.188 -20.344 1 87.81 171 PHE A CA 1
ATOM 1279 C C . PHE A 1 171 ? 4.551 -25.406 -21.844 1 87.81 171 PHE A C 1
ATOM 1281 O O . PHE A 1 171 ? 5.66 -25.625 -22.328 1 87.81 171 PHE A O 1
ATOM 1288 N N . PHE A 1 172 ? 3.5 -25.312 -22.562 1 73.12 172 PHE A N 1
ATOM 1289 C CA . PHE A 1 172 ? 3.445 -25.625 -23.984 1 73.12 172 PHE A CA 1
ATOM 1290 C C . PHE A 1 172 ? 4.238 -24.609 -24.797 1 73.12 172 PHE A C 1
ATOM 1292 O O . PHE A 1 172 ? 4.762 -24.922 -25.859 1 73.12 172 PHE A O 1
ATOM 1299 N N . PHE A 1 173 ? 4.402 -23.453 -24.25 1 70.19 173 PHE A N 1
ATOM 1300 C CA . PHE A 1 173 ? 5.102 -22.438 -25.031 1 70.19 173 PHE A CA 1
ATOM 1301 C C . PHE A 1 173 ? 6.422 -22.078 -24.359 1 70.19 173 PHE A C 1
ATOM 1303 O O . PHE A 1 173 ? 6.855 -20.922 -24.422 1 70.19 173 PHE A O 1
ATOM 1310 N N . THR A 1 174 ? 6.969 -23.109 -23.797 1 71.81 174 THR A N 1
ATOM 1311 C CA . THR A 1 174 ? 8.25 -22.906 -23.125 1 71.81 174 THR A CA 1
ATOM 1312 C C . THR A 1 174 ? 9.375 -23.594 -23.906 1 71.81 174 THR A C 1
ATOM 1314 O O . THR A 1 174 ? 9.492 -24.812 -23.891 1 71.81 174 THR A O 1
ATOM 1317 N N . PRO A 1 175 ? 10.117 -22.781 -24.609 1 67.75 175 PRO A N 1
ATOM 1318 C CA . PRO A 1 175 ? 11.117 -23.391 -25.484 1 67.75 175 PRO A CA 1
ATOM 1319 C C . PRO A 1 175 ? 12.312 -23.938 -24.719 1 67.75 175 PRO A C 1
ATOM 1321 O O . PRO A 1 175 ? 13.188 -24.594 -25.297 1 67.75 175 PRO A O 1
ATOM 1324 N N . HIS A 1 176 ? 12.391 -23.781 -23.422 1 76.75 176 HIS A N 1
ATOM 1325 C CA . HIS A 1 176 ? 13.547 -24.188 -22.641 1 76.75 176 HIS A CA 1
ATOM 1326 C C . HIS A 1 176 ? 13.227 -25.375 -21.75 1 76.75 176 HIS A C 1
ATOM 1328 O O . HIS A 1 176 ? 12.07 -25.578 -21.375 1 76.75 176 HIS A O 1
ATOM 1334 N N . PRO A 1 177 ? 14.328 -26.156 -21.5 1 75.56 177 PRO A N 1
ATOM 1335 C CA . PRO A 1 177 ? 14.109 -27.328 -20.641 1 75.56 177 PRO A CA 1
ATOM 1336 C C . PRO A 1 177 ? 13.539 -26.969 -19.266 1 75.56 177 PRO A C 1
ATOM 1338 O O . PRO A 1 177 ? 13.852 -25.906 -18.734 1 75.56 177 PRO A O 1
ATOM 1341 N N . VAL A 1 178 ? 12.742 -27.859 -18.766 1 86.25 178 VAL A N 1
ATOM 1342 C CA . VAL A 1 178 ? 12.086 -27.688 -17.469 1 86.25 178 VAL A CA 1
ATOM 1343 C C . VAL A 1 178 ? 12.617 -28.734 -16.484 1 86.25 178 VAL A C 1
ATOM 1345 O O . VAL A 1 178 ? 12.789 -29.891 -16.844 1 86.25 178 VAL A O 1
ATOM 1348 N N . THR A 1 179 ? 13.016 -28.25 -15.312 1 90 179 THR A N 1
ATOM 1349 C CA . THR A 1 179 ? 13.383 -29.172 -14.25 1 90 179 THR A CA 1
ATOM 1350 C C . THR A 1 179 ? 12.398 -29.078 -13.086 1 90 179 THR A C 1
ATOM 1352 O O . THR A 1 179 ? 12.164 -28 -12.555 1 90 179 THR A O 1
ATOM 1355 N N . ILE A 1 180 ? 11.812 -30.172 -12.711 1 93.94 180 ILE A N 1
ATOM 1356 C CA . ILE A 1 180 ? 10.969 -30.297 -11.523 1 93.94 180 ILE A CA 1
ATOM 1357 C C . ILE A 1 180 ? 11.578 -31.312 -10.562 1 93.94 180 ILE A C 1
ATOM 1359 O O . ILE A 1 180 ? 11.844 -32.469 -10.945 1 93.94 180 ILE A O 1
ATOM 1363 N N . ASP A 1 181 ? 11.805 -30.781 -9.383 1 94.88 181 ASP A N 1
ATOM 1364 C CA . ASP A 1 181 ? 12.539 -31.609 -8.422 1 94.88 181 ASP A CA 1
ATOM 1365 C C . ASP A 1 181 ? 11.812 -31.656 -7.078 1 94.88 181 ASP A C 1
ATOM 1367 O O . ASP A 1 181 ? 11.289 -30.656 -6.605 1 94.88 181 ASP A O 1
ATOM 1371 N N . HIS A 1 182 ? 11.797 -32.844 -6.355 1 95.69 182 HIS A N 1
ATOM 1372 C CA . HIS A 1 182 ? 11.258 -33.031 -5.016 1 95.69 182 HIS A CA 1
ATOM 1373 C C . HIS A 1 182 ? 9.891 -32.406 -4.871 1 95.69 182 HIS A C 1
ATOM 1375 O O . HIS A 1 182 ? 9.633 -31.688 -3.889 1 95.69 182 HIS A O 1
ATOM 1381 N N . THR A 1 183 ? 9.078 -32.625 -5.848 1 94.81 183 THR A N 1
ATOM 1382 C CA . THR A 1 183 ? 7.758 -32 -5.859 1 94.81 183 THR A CA 1
ATOM 1383 C C . THR A 1 183 ? 6.66 -33.062 -5.812 1 94.81 183 THR A C 1
ATOM 1385 O O . THR A 1 183 ? 6.758 -34.094 -6.473 1 94.81 183 THR A O 1
ATOM 1388 N N . ASN A 1 184 ? 5.664 -32.812 -5.02 1 94.62 184 ASN A N 1
ATOM 1389 C CA . ASN A 1 184 ? 4.504 -33.688 -4.93 1 94.62 184 ASN A CA 1
ATOM 1390 C C . ASN A 1 184 ? 3.367 -33.219 -5.832 1 94.62 184 ASN A C 1
ATOM 1392 O O . ASN A 1 184 ? 3.006 -32.031 -5.812 1 94.62 184 ASN A O 1
ATOM 1396 N N . PHE A 1 185 ? 2.854 -34.094 -6.602 1 93.19 185 PHE A N 1
ATOM 1397 C CA . PHE A 1 185 ? 1.589 -33.906 -7.309 1 93.19 185 PHE A CA 1
ATOM 1398 C C . PHE A 1 185 ? 0.525 -34.844 -6.754 1 93.19 185 PHE A C 1
ATOM 1400 O O . PHE A 1 185 ? 0.6 -36.062 -6.949 1 93.19 185 PHE A O 1
ATOM 1407 N N . ILE A 1 186 ? -0.455 -34.25 -6.102 1 92.06 186 ILE A N 1
ATOM 1408 C CA . ILE A 1 186 ? -1.379 -35.094 -5.375 1 92.06 186 ILE A CA 1
ATOM 1409 C C . ILE A 1 186 ? -2.818 -34.688 -5.684 1 92.06 186 ILE A C 1
ATOM 1411 O O . ILE A 1 186 ? -3.189 -33.531 -5.504 1 92.06 186 ILE A O 1
ATOM 1415 N N . ALA A 1 187 ? -3.627 -35.594 -6.152 1 91 187 ALA A N 1
ATOM 1416 C CA . ALA A 1 187 ? -5.082 -35.5 -6.27 1 91 187 ALA A CA 1
ATOM 1417 C C . ALA A 1 187 ? -5.488 -34.344 -7.199 1 91 187 ALA A C 1
ATOM 1419 O O . ALA A 1 187 ? -6.441 -33.625 -6.918 1 91 187 ALA A O 1
ATOM 1420 N N . ASN A 1 188 ? -4.648 -34.156 -8.211 1 90.62 188 ASN A N 1
ATOM 1421 C CA . ASN A 1 188 ? -5.027 -33.188 -9.25 1 90.62 188 ASN A CA 1
ATOM 1422 C C . ASN A 1 188 ? -5.883 -33.844 -10.328 1 90.62 188 ASN A C 1
ATOM 1424 O O . ASN A 1 188 ? -5.762 -35.062 -10.586 1 90.62 188 ASN A O 1
ATOM 1428 N N . SER A 1 189 ? -6.809 -33.031 -10.844 1 85 189 SER A N 1
ATOM 1429 C CA . SER A 1 189 ? -7.691 -33.625 -11.836 1 85 189 SER A CA 1
ATOM 1430 C C . SER A 1 189 ? -7.883 -32.719 -13.039 1 85 189 SER A C 1
ATOM 1432 O O . SER A 1 189 ? -7.812 -31.5 -12.914 1 85 189 SER A O 1
ATOM 1434 N N . ASN A 1 190 ? -7.965 -33.25 -14.094 1 79.12 190 ASN A N 1
ATOM 1435 C CA . ASN A 1 190 ? -8.273 -32.562 -15.336 1 79.12 190 ASN A CA 1
ATOM 1436 C C . ASN A 1 190 ? -9.758 -32.688 -15.695 1 79.12 190 ASN A C 1
ATOM 1438 O O . ASN A 1 190 ? -10.352 -33.75 -15.539 1 79.12 190 ASN A O 1
ATOM 1442 N N . THR A 1 191 ? -10.297 -31.594 -16.031 1 71.06 191 THR A N 1
ATOM 1443 C CA . THR A 1 191 ? -11.719 -31.562 -16.344 1 71.06 191 THR A CA 1
ATOM 1444 C C . THR A 1 191 ? -12 -32.281 -17.672 1 71.06 191 THR A C 1
ATOM 1446 O O . THR A 1 191 ? -13.125 -32.719 -17.922 1 71.06 191 THR A O 1
ATOM 1449 N N . ALA A 1 192 ? -11.062 -32.375 -18.641 1 62.19 192 ALA A N 1
ATOM 1450 C CA . ALA A 1 192 ? -11.281 -32.938 -19.969 1 62.19 192 ALA A CA 1
ATOM 1451 C C . ALA A 1 192 ? -10.625 -34.312 -20.078 1 62.19 192 ALA A C 1
ATOM 1453 O O . ALA A 1 192 ? -10.633 -34.906 -21.156 1 62.19 192 ALA A O 1
ATOM 1454 N N . GLN A 1 193 ? -10.305 -34.969 -18.938 1 55.69 193 GLN A N 1
ATOM 1455 C CA . GLN A 1 193 ? -9.578 -36.25 -18.938 1 55.69 193 GLN A CA 1
ATOM 1456 C C . GLN A 1 193 ? -8.406 -36.188 -19.906 1 55.69 193 GLN A C 1
ATOM 1458 O O . GLN A 1 193 ? -8.172 -37.156 -20.656 1 55.69 193 GLN A O 1
ATOM 1463 N N . SER A 1 194 ? -7.852 -35.062 -19.953 1 60.84 194 SER A N 1
ATOM 1464 C CA . SER A 1 194 ? -6.746 -34.844 -20.875 1 60.84 194 SER A CA 1
ATOM 1465 C C . SER A 1 194 ? -5.453 -34.531 -20.125 1 60.84 194 SER A C 1
ATOM 1467 O O . SER A 1 194 ? -5.098 -35.219 -19.172 1 60.84 194 SER A O 1
ATOM 1469 N N . ASN A 1 195 ? -4.742 -33.5 -20.547 1 66.81 195 ASN A N 1
ATOM 1470 C CA . ASN A 1 195 ? -3.35 -33.25 -20.188 1 66.81 195 ASN A CA 1
ATOM 1471 C C . ASN A 1 195 ? -3.234 -32.594 -18.812 1 66.81 195 ASN A C 1
ATOM 1473 O O . ASN A 1 195 ? -3.877 -31.594 -18.531 1 66.81 195 ASN A O 1
ATOM 1477 N N . LEU A 1 196 ? -2.586 -33.406 -17.922 1 76.44 196 LEU A N 1
ATOM 1478 C CA . LEU A 1 196 ? -2.32 -32.875 -16.578 1 76.44 196 LEU A CA 1
ATOM 1479 C C . LEU A 1 196 ? -1.102 -31.969 -16.578 1 76.44 196 LEU A C 1
ATOM 1481 O O . LEU A 1 196 ? -1.182 -30.812 -16.125 1 76.44 196 LEU A O 1
ATOM 1485 N N . LEU A 1 197 ? 0.005 -32.531 -17.078 1 83.31 197 LEU A N 1
ATOM 1486 C CA . LEU A 1 197 ? 1.251 -31.797 -17.219 1 83.31 197 LEU A CA 1
ATOM 1487 C C . LEU A 1 197 ? 1.655 -31.688 -18.688 1 83.31 197 LEU A C 1
ATOM 1489 O O . LEU A 1 197 ? 1.887 -32.719 -19.344 1 83.31 197 LEU A O 1
ATOM 1493 N N . VAL A 1 198 ? 1.749 -30.5 -19.094 1 80.44 198 VAL A N 1
ATOM 1494 C CA . VAL A 1 198 ? 2.041 -30.266 -20.5 1 80.44 198 VAL A CA 1
ATOM 1495 C C . VAL A 1 198 ? 3.414 -29.609 -20.641 1 80.44 198 VAL A C 1
ATOM 1497 O O . VAL A 1 198 ? 3.668 -28.547 -20.078 1 80.44 198 VAL A O 1
ATOM 1500 N N . PHE A 1 199 ? 4.219 -30.281 -21.453 1 81.19 199 PHE A N 1
ATOM 1501 C CA . PHE A 1 199 ? 5.566 -29.766 -21.688 1 81.19 199 PHE A CA 1
ATOM 1502 C C . PHE A 1 199 ? 5.844 -29.625 -23.188 1 81.19 199 PHE A C 1
ATOM 1504 O O . PHE A 1 199 ? 5.383 -30.438 -23.984 1 81.19 199 PHE A O 1
ATOM 1511 N N . SER A 1 200 ? 6.551 -28.562 -23.516 1 75.88 200 SER A N 1
ATOM 1512 C CA . SER A 1 200 ? 6.914 -28.359 -24.906 1 75.88 200 SER A CA 1
ATOM 1513 C C . SER A 1 200 ? 8.414 -28.531 -25.125 1 75.88 200 SER A C 1
ATOM 1515 O O . SER A 1 200 ? 8.906 -28.375 -26.234 1 75.88 200 SER A O 1
ATOM 1517 N N . SER A 1 201 ? 9.109 -28.812 -24.125 1 78.81 201 SER A N 1
ATOM 1518 C CA . SER A 1 201 ? 10.555 -29 -24.188 1 78.81 201 SER A CA 1
ATOM 1519 C C . SER A 1 201 ? 11 -30.156 -23.297 1 78.81 201 SER A C 1
ATOM 1521 O O . SER A 1 201 ? 10.195 -30.75 -22.594 1 78.81 201 SER A O 1
ATOM 1523 N N . ASN A 1 202 ? 12.398 -30.484 -23.516 1 81.25 202 ASN A N 1
ATOM 1524 C CA . ASN A 1 202 ? 12.953 -31.531 -22.656 1 81.25 202 ASN A CA 1
ATOM 1525 C C . ASN A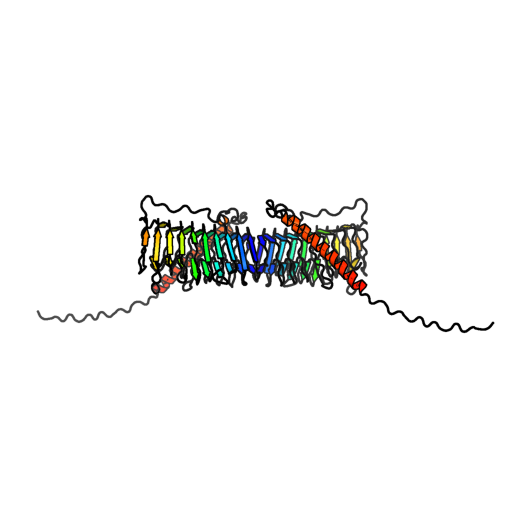 1 202 ? 12.719 -31.234 -21.188 1 81.25 202 ASN A C 1
ATOM 1527 O O . ASN A 1 202 ? 12.938 -30.109 -20.734 1 81.25 202 ASN A O 1
ATOM 1531 N N . THR A 1 203 ? 12.219 -32.25 -20.531 1 86.62 203 THR A N 1
ATOM 1532 C CA . THR A 1 203 ? 11.844 -32.062 -19.141 1 86.62 203 THR A CA 1
ATOM 1533 C C . THR A 1 203 ? 12.43 -33.188 -18.266 1 86.62 203 THR A C 1
ATOM 1535 O O . THR A 1 203 ? 12.445 -34.344 -18.656 1 86.62 203 THR A O 1
ATOM 1538 N N . VAL A 1 204 ? 12.992 -32.75 -17.188 1 89.75 204 VAL A N 1
ATOM 1539 C CA . VAL A 1 204 ? 13.484 -33.688 -16.188 1 89.75 204 VAL A CA 1
ATOM 1540 C C . VAL A 1 204 ? 12.617 -33.625 -14.93 1 89.75 204 VAL A C 1
ATOM 1542 O O . VAL A 1 204 ? 12.438 -32.562 -14.352 1 89.75 204 VAL A O 1
ATOM 1545 N N . LEU A 1 205 ? 12.047 -34.688 -14.523 1 92.25 205 LEU A N 1
ATOM 1546 C CA . LEU A 1 205 ? 11.352 -34.875 -13.258 1 92.25 205 LEU A CA 1
ATOM 1547 C C . LEU A 1 205 ? 12.164 -35.75 -12.32 1 92.25 205 LEU A C 1
ATOM 1549 O O . LEU A 1 205 ? 12.336 -36.969 -12.586 1 92.25 205 LEU A O 1
ATOM 1553 N N . SER A 1 206 ? 12.664 -35.156 -11.266 1 94.62 206 SER A N 1
ATOM 1554 C CA . SER A 1 206 ? 13.508 -35.906 -10.352 1 94.62 206 SER A CA 1
ATOM 1555 C C . SER A 1 206 ? 12.922 -35.938 -8.945 1 94.62 206 SER A C 1
ATOM 1557 O O . SER A 1 206 ? 12.562 -34.875 -8.391 1 94.62 206 SER A O 1
ATOM 1559 N N . SER A 1 207 ? 12.789 -37.125 -8.305 1 94.62 207 SER A N 1
ATOM 1560 C CA . SER A 1 207 ? 12.336 -37.344 -6.934 1 94.62 207 SER A CA 1
ATOM 1561 C C . SER A 1 207 ? 10.938 -36.75 -6.723 1 94.62 207 SER A C 1
ATOM 1563 O O . SER A 1 207 ? 10.68 -36.094 -5.719 1 94.62 207 SER A O 1
ATOM 1565 N N . CYS A 1 208 ? 10.148 -36.938 -7.742 1 93.44 208 CYS A N 1
ATOM 1566 C CA . CYS A 1 208 ? 8.781 -36.438 -7.652 1 93.44 208 CYS A CA 1
ATOM 1567 C C . CYS A 1 208 ? 7.836 -37.562 -7.188 1 93.44 208 CYS A C 1
ATOM 1569 O O . CYS A 1 208 ? 8.164 -38.75 -7.293 1 93.44 208 CYS A O 1
ATOM 1571 N N . TYR A 1 209 ? 6.809 -37.125 -6.594 1 93.19 209 TYR A N 1
ATOM 1572 C CA . TYR A 1 209 ? 5.777 -38.031 -6.094 1 93.19 209 TYR A CA 1
ATOM 1573 C C . TYR A 1 209 ? 4.434 -37.719 -6.75 1 93.19 209 TYR A C 1
ATOM 1575 O O . TYR A 1 209 ? 3.92 -36.625 -6.652 1 93.19 209 TYR A O 1
ATOM 1583 N N . PHE A 1 210 ? 3.859 -38.75 -7.441 1 91.88 210 PHE A N 1
ATOM 1584 C CA . PHE A 1 210 ? 2.582 -38.594 -8.133 1 91.88 210 PHE A CA 1
ATOM 1585 C C . PHE A 1 210 ? 1.543 -39.562 -7.543 1 91.88 210 PHE A C 1
ATOM 1587 O O . PHE A 1 210 ? 1.669 -40.781 -7.672 1 91.88 210 PHE A O 1
ATOM 1594 N N . GLU A 1 211 ? 0.52 -38.969 -6.969 1 90.69 211 GLU A N 1
ATOM 1595 C CA . GLU A 1 211 ? -0.5 -39.812 -6.367 1 90.69 211 GLU A CA 1
ATOM 1596 C C . GLU A 1 211 ? -1.903 -39.312 -6.68 1 90.69 211 GLU A C 1
ATOM 1598 O O . GLU A 1 211 ? -2.195 -38.125 -6.492 1 90.69 211 GLU A O 1
ATOM 1603 N N . ARG A 1 212 ? -2.85 -40.156 -7.148 1 88 212 ARG A N 1
ATOM 1604 C CA . ARG A 1 212 ? -4.281 -39.938 -7.336 1 88 212 ARG A CA 1
ATOM 1605 C C . ARG A 1 212 ? -4.531 -38.75 -8.281 1 88 212 ARG A C 1
ATOM 1607 O O . ARG A 1 212 ? -5.438 -37.969 -8.055 1 88 212 ARG A O 1
ATOM 1614 N N . ASN A 1 213 ? -3.557 -38.625 -9.219 1 89.31 213 ASN A N 1
ATOM 1615 C CA . ASN A 1 213 ? -3.781 -37.656 -10.266 1 89.31 213 ASN A CA 1
ATOM 1616 C C . ASN A 1 213 ? -4.566 -38.25 -11.43 1 89.31 213 ASN A C 1
ATOM 1618 O O . ASN A 1 213 ? -4.418 -39.406 -11.758 1 89.31 213 ASN A O 1
ATOM 1622 N N . LYS A 1 214 ? -5.473 -37.438 -11.938 1 83.69 214 LYS A N 1
ATOM 1623 C CA . LYS A 1 214 ? -6.23 -37.844 -13.109 1 83.69 214 LYS A CA 1
ATOM 1624 C C . LYS A 1 214 ? -5.836 -37.031 -14.336 1 83.69 214 LYS A C 1
ATOM 1626 O O . LYS A 1 214 ? -6.141 -35.844 -14.43 1 83.69 214 LYS A O 1
ATOM 1631 N N . GLY A 1 215 ? -5.262 -37.656 -15.25 1 79.88 215 GLY A N 1
ATOM 1632 C CA . GLY A 1 215 ? -4.82 -37.031 -16.5 1 79.88 215 GLY A CA 1
ATOM 1633 C C . GLY A 1 215 ? -3.469 -37.531 -16.969 1 79.88 215 GLY A C 1
ATOM 1634 O O . GLY A 1 215 ? -2.895 -38.438 -16.359 1 79.88 215 GLY A O 1
ATOM 1635 N N . TYR A 1 216 ? -2.988 -36.906 -18.109 1 75.69 216 TYR A N 1
ATOM 1636 C CA . TYR A 1 216 ? -1.78 -37.406 -18.766 1 75.69 216 TYR A CA 1
ATOM 1637 C C . TYR A 1 216 ? -0.636 -36.406 -18.625 1 75.69 216 TYR A C 1
ATOM 1639 O O . TYR A 1 216 ? -0.865 -35.188 -18.547 1 75.69 216 TYR A O 1
ATOM 1647 N N . LEU A 1 217 ? 0.524 -37.031 -18.438 1 79 217 LEU A N 1
ATOM 1648 C CA . LEU A 1 217 ? 1.707 -36.25 -18.797 1 79 217 LEU A CA 1
ATOM 1649 C C . LEU A 1 217 ? 1.9 -36.219 -20.297 1 79 217 LEU A C 1
ATOM 1651 O O . LEU A 1 217 ? 1.981 -37.25 -20.953 1 79 217 LEU A O 1
ATOM 1655 N N . THR A 1 218 ? 1.795 -35.031 -20.797 1 74 218 THR A N 1
ATOM 1656 C CA . THR A 1 218 ? 1.776 -35 -22.25 1 74 218 THR A CA 1
ATOM 1657 C C . THR A 1 218 ? 2.781 -33.969 -22.781 1 74 218 THR A C 1
ATOM 1659 O O . THR A 1 218 ? 3.186 -33.062 -22.062 1 74 218 THR A O 1
ATOM 1662 N N . GLY A 1 219 ? 3.293 -34.281 -23.891 1 65.06 219 GLY A N 1
ATOM 1663 C CA . GLY A 1 219 ? 4.039 -33.344 -24.703 1 65.06 219 GLY A CA 1
ATOM 1664 C C . GLY A 1 219 ? 3.23 -32.781 -25.859 1 65.06 219 GLY A C 1
ATOM 1665 O O . GLY A 1 219 ? 2.037 -33.031 -25.984 1 65.06 219 GLY A O 1
ATOM 1666 N N . PRO A 1 220 ? 3.832 -31.875 -26.578 1 56.72 220 PRO A N 1
ATOM 1667 C CA . PRO A 1 220 ? 3.1 -31.297 -27.703 1 56.72 220 PRO A CA 1
ATOM 1668 C C . PRO A 1 220 ? 2.625 -32.344 -28.703 1 56.72 220 PRO A C 1
ATOM 1670 O O . PRO A 1 220 ? 3.309 -33.344 -28.922 1 56.72 220 PRO A O 1
ATOM 1673 N N . SER A 1 221 ? 1.188 -32.375 -28.953 1 52.91 221 SER A N 1
ATOM 1674 C CA . SER A 1 221 ? 0.672 -33.312 -29.938 1 52.91 221 SER A CA 1
ATOM 1675 C C . SER A 1 221 ? 1.383 -33.156 -31.281 1 52.91 221 SER A C 1
ATOM 1677 O O . SER A 1 221 ? 1.451 -34.094 -32.062 1 52.91 221 SER A O 1
ATOM 1679 N N . ALA A 1 222 ? 1.691 -31.906 -31.547 1 52.22 222 ALA A N 1
ATOM 1680 C CA . ALA A 1 222 ? 2.42 -31.547 -32.75 1 52.22 222 ALA A CA 1
ATOM 1681 C C . ALA A 1 222 ? 3.703 -30.797 -32.438 1 52.22 222 ALA A C 1
ATOM 1683 O O . ALA A 1 222 ? 3.791 -30.125 -31.406 1 52.22 222 ALA A O 1
ATOM 1684 N N . GLY A 1 223 ? 4.844 -31.094 -33.031 1 55 223 GLY A N 1
ATOM 1685 C CA . GLY A 1 223 ? 6.109 -30.391 -32.875 1 55 223 GLY A CA 1
ATOM 1686 C C . GLY A 1 223 ? 7.266 -31.328 -32.562 1 55 223 GLY A C 1
ATOM 1687 O O . GLY A 1 223 ? 7.156 -32.531 -32.719 1 55 223 GLY A O 1
ATOM 1688 N N . PRO A 1 224 ? 8.352 -30.703 -32.25 1 56.03 224 PRO A N 1
ATOM 1689 C CA . PRO A 1 224 ? 9.539 -31.531 -32.062 1 56.03 224 PRO A CA 1
ATOM 1690 C C . PRO A 1 224 ? 9.375 -32.562 -30.953 1 56.03 224 PRO A C 1
ATOM 1692 O O . PRO A 1 224 ? 8.617 -32.344 -30 1 56.03 224 PRO A O 1
ATOM 1695 N N . THR A 1 225 ? 9.875 -33.688 -31.172 1 60.94 225 THR A N 1
ATOM 1696 C CA . THR A 1 225 ? 9.953 -34.75 -30.188 1 60.94 225 THR A CA 1
ATOM 1697 C C . THR A 1 225 ? 10.641 -34.25 -28.906 1 60.94 225 THR A C 1
ATOM 1699 O O . THR A 1 225 ? 11.719 -33.656 -28.969 1 60.94 225 THR A O 1
ATOM 1702 N N . ILE A 1 226 ? 9.797 -34.219 -27.828 1 72.81 226 ILE A N 1
ATOM 1703 C CA . ILE A 1 226 ? 10.438 -33.844 -26.578 1 72.81 226 ILE A CA 1
ATOM 1704 C C . ILE A 1 226 ? 10.727 -35.094 -25.766 1 72.81 226 ILE A C 1
ATOM 1706 O O . ILE A 1 226 ? 10.133 -36.156 -26 1 72.81 226 ILE A O 1
ATOM 1710 N N . SER A 1 227 ? 11.859 -35 -25.062 1 76.94 227 SER A N 1
ATOM 1711 C CA . SER A 1 227 ? 12.195 -36.094 -24.125 1 76.94 227 SER A CA 1
ATOM 1712 C C . SER A 1 227 ? 11.797 -35.719 -22.703 1 76.94 227 SER A C 1
ATOM 1714 O O . SER A 1 227 ? 12.062 -34.625 -22.234 1 76.94 227 SER A O 1
ATOM 1716 N N . ILE A 1 228 ? 11.062 -36.625 -22.125 1 83.5 228 ILE A N 1
ATOM 1717 C CA . ILE A 1 228 ? 10.781 -36.531 -20.688 1 83.5 228 ILE A CA 1
ATOM 1718 C C . ILE A 1 228 ? 11.562 -37.625 -19.938 1 83.5 228 ILE A C 1
ATOM 1720 O O . ILE A 1 228 ? 11.469 -38.781 -20.266 1 83.5 228 ILE A O 1
ATOM 1724 N N . PHE A 1 229 ? 12.367 -37.125 -19.094 1 88.44 229 PHE A N 1
ATOM 1725 C CA . PHE A 1 229 ? 13.172 -38.031 -18.266 1 88.44 229 PHE A CA 1
ATOM 1726 C C . PHE A 1 229 ? 12.703 -38 -16.828 1 88.44 229 PHE A C 1
ATOM 1728 O O . PHE A 1 229 ? 12.711 -36.969 -16.172 1 88.44 229 PHE A O 1
ATOM 1735 N N . MET A 1 230 ? 12.25 -39.188 -16.297 1 90.25 230 MET A N 1
ATOM 1736 C CA . MET A 1 230 ? 11.836 -39.344 -14.898 1 90.25 230 MET A CA 1
ATOM 1737 C C . MET A 1 230 ? 12.867 -40.156 -14.117 1 90.25 230 MET A C 1
ATOM 1739 O O . MET A 1 230 ? 13.211 -41.281 -14.508 1 90.25 230 MET A O 1
ATOM 1743 N N . LYS A 1 231 ? 13.328 -39.469 -13.047 1 93.94 231 LYS A N 1
ATOM 1744 C CA . LYS A 1 231 ? 14.328 -40.156 -12.219 1 93.94 231 LYS A CA 1
ATOM 1745 C C . LYS A 1 231 ? 13.898 -40.188 -10.75 1 93.94 231 LYS A C 1
ATOM 1747 O O . LYS A 1 231 ? 13.508 -39.156 -10.203 1 93.94 231 LYS A O 1
ATOM 1752 N N . ASP A 1 232 ? 13.93 -41.375 -10.055 1 93.69 232 ASP A N 1
ATOM 1753 C CA . ASP A 1 232 ? 13.688 -41.531 -8.625 1 93.69 232 ASP A CA 1
ATOM 1754 C C . ASP A 1 232 ? 12.289 -41.062 -8.242 1 93.69 232 ASP A C 1
ATOM 1756 O O . ASP A 1 232 ? 12.117 -40.375 -7.227 1 93.69 232 ASP A O 1
ATOM 1760 N N . CYS A 1 233 ? 11.312 -41.375 -9.156 1 92.25 233 CYS A N 1
ATOM 1761 C CA . CYS A 1 233 ? 9.945 -40.906 -8.922 1 92.25 233 CYS A CA 1
ATOM 1762 C C . CYS A 1 233 ? 9.062 -42.062 -8.43 1 92.25 233 CYS A C 1
ATOM 1764 O O . CYS A 1 233 ? 9.359 -43.219 -8.68 1 92.25 233 CYS A O 1
ATOM 1766 N N . TYR A 1 234 ? 8.109 -41.656 -7.648 1 91.88 234 TYR A N 1
ATOM 1767 C CA . TYR A 1 234 ? 7.016 -42.562 -7.301 1 91.88 234 TYR A CA 1
ATOM 1768 C C . TYR A 1 234 ? 5.715 -42.125 -7.965 1 91.88 234 TYR A C 1
ATOM 1770 O O . TYR A 1 234 ? 5.371 -40.938 -7.949 1 91.88 234 TYR A O 1
ATOM 1778 N N . TYR A 1 235 ? 5.055 -43.094 -8.664 1 87.69 235 TYR A N 1
ATOM 1779 C CA . TYR A 1 235 ? 3.818 -42.719 -9.336 1 87.69 235 TYR A CA 1
ATOM 1780 C C . TYR A 1 235 ? 2.803 -43.844 -9.297 1 87.69 235 TYR A C 1
ATOM 1782 O O . TYR A 1 235 ? 3.174 -45 -9.148 1 87.69 235 TYR A O 1
ATOM 1790 N N . ASP A 1 236 ? 1.567 -43.5 -9.359 1 80.81 236 ASP A N 1
ATOM 1791 C CA . ASP A 1 236 ? 0.542 -44.531 -9.5 1 80.81 236 ASP A CA 1
ATOM 1792 C C . ASP A 1 236 ? 0.042 -44.625 -10.938 1 80.81 236 ASP A C 1
ATOM 1794 O O . ASP A 1 236 ? 0.745 -45.125 -11.812 1 80.81 236 ASP A O 1
ATOM 1798 N N . LEU A 1 237 ? -1.131 -43.875 -11.273 1 62.38 237 LEU A N 1
ATOM 1799 C CA . LEU A 1 237 ? -1.774 -44 -12.57 1 62.38 237 LEU A CA 1
ATOM 1800 C C . LEU A 1 237 ? -1.35 -42.875 -13.508 1 62.38 237 LEU A C 1
ATOM 1802 O O . LEU A 1 237 ? -2.188 -42.094 -13.961 1 62.38 237 LEU A O 1
ATOM 1806 N N . ILE A 1 238 ? -0.009 -42.688 -13.57 1 63.44 238 ILE A N 1
ATOM 1807 C CA . ILE A 1 238 ? 0.287 -41.625 -14.508 1 63.44 238 ILE A CA 1
ATOM 1808 C C . ILE A 1 238 ? 0.374 -42.188 -15.922 1 63.44 238 ILE A C 1
ATOM 1810 O O . ILE A 1 238 ? 1.031 -43.188 -16.156 1 63.44 238 ILE A O 1
ATOM 1814 N N . LYS A 1 239 ? -0.569 -41.688 -16.734 1 65.25 239 LYS A N 1
ATOM 1815 C CA . LYS A 1 239 ? -0.505 -42.062 -18.156 1 65.25 239 LYS A CA 1
ATOM 1816 C C . LYS A 1 239 ? 0.362 -41.094 -18.938 1 65.25 239 LYS A C 1
ATOM 1818 O O . LYS A 1 239 ? 0.415 -39.906 -18.625 1 65.25 239 LYS A O 1
ATOM 1823 N N . PHE A 1 240 ? 1.217 -41.625 -19.656 1 68.25 240 PHE A N 1
ATOM 1824 C CA . PHE A 1 240 ? 2.117 -40.844 -20.5 1 68.25 240 PHE A CA 1
ATOM 1825 C C . PHE A 1 240 ? 1.634 -40.812 -21.938 1 68.25 240 PHE A C 1
ATOM 1827 O O . PHE A 1 240 ? 1.335 -41.844 -22.516 1 68.25 240 PHE A O 1
ATOM 1834 N N . LEU A 1 241 ? 1.19 -39.594 -22.375 1 64.25 241 LEU A N 1
ATOM 1835 C CA . LEU A 1 241 ? 0.856 -39.438 -23.781 1 64.25 241 LEU A CA 1
ATOM 1836 C C . LEU A 1 241 ? 1.947 -38.656 -24.516 1 64.25 241 LEU A C 1
ATOM 1838 O O . LEU A 1 241 ? 1.792 -37.438 -24.781 1 64.25 241 LEU A O 1
ATOM 1842 N N . ILE A 1 242 ? 3.068 -39.25 -24.578 1 63.81 242 ILE A N 1
ATOM 1843 C CA . ILE A 1 242 ? 4.207 -38.656 -25.281 1 63.81 242 ILE A CA 1
ATOM 1844 C C . IL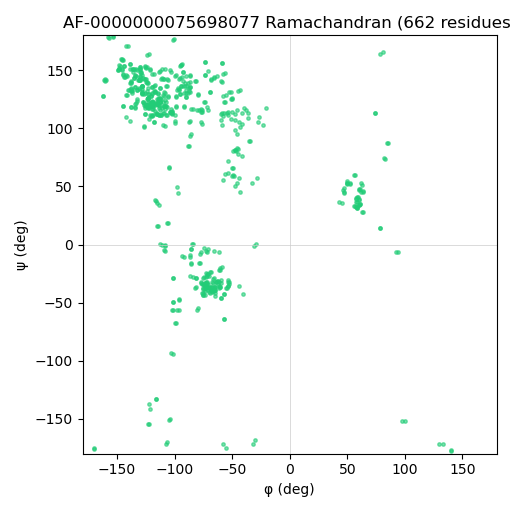E A 1 242 ? 4.688 -39.625 -26.375 1 63.81 242 ILE A C 1
ATOM 1846 O O . ILE A 1 242 ? 4.973 -40.781 -26.094 1 63.81 242 ILE A O 1
ATOM 1850 N N . SER A 1 243 ? 4.598 -39.062 -27.609 1 57.53 243 SER A N 1
ATOM 1851 C CA . SER A 1 243 ? 4.941 -39.906 -28.75 1 57.53 243 SER A CA 1
ATOM 1852 C C . SER A 1 243 ? 6.34 -40.5 -28.594 1 57.53 243 SER A C 1
ATOM 1854 O O . SER A 1 243 ? 6.586 -41.625 -28.984 1 57.53 243 SER A O 1
ATOM 1856 N N . SER A 1 244 ? 7.289 -39.688 -28.031 1 60.97 244 SER A N 1
ATOM 1857 C CA . SER A 1 244 ? 8.68 -40.125 -27.969 1 60.97 244 SER A CA 1
ATOM 1858 C C . SER A 1 244 ? 8.938 -41 -26.734 1 60.97 244 SER A C 1
ATOM 1860 O O . SER A 1 244 ? 10.023 -41.562 -26.578 1 60.97 244 SER A O 1
ATOM 1862 N N . GLY A 1 245 ? 7.922 -41.188 -26.016 1 65.19 245 GLY A N 1
ATOM 1863 C CA . GLY A 1 245 ? 8.039 -42 -24.812 1 65.19 245 GLY A CA 1
ATOM 1864 C C . GLY A 1 245 ? 8.609 -41.219 -23.625 1 65.19 245 GLY A C 1
ATOM 1865 O O . GLY A 1 245 ? 8.984 -40.062 -23.766 1 65.19 245 GLY A O 1
ATOM 1866 N N . VAL A 1 246 ? 8.484 -41.75 -22.453 1 76.88 246 VAL A N 1
ATOM 1867 C CA . VAL A 1 246 ? 9.047 -41.25 -21.203 1 76.88 246 VAL A CA 1
ATOM 1868 C C . VAL A 1 246 ? 10.141 -42.188 -20.719 1 76.88 246 VAL A C 1
ATOM 1870 O O . VAL A 1 246 ? 9.945 -43.406 -20.672 1 76.88 246 VAL A O 1
ATOM 1873 N N . GLN A 1 247 ? 11.359 -41.594 -20.672 1 83.06 247 GLN A N 1
ATOM 1874 C CA . GLN A 1 247 ? 12.43 -42.375 -20.078 1 83.06 247 GLN A CA 1
ATOM 1875 C C . GLN A 1 247 ? 12.367 -42.344 -18.547 1 83.06 247 GLN A C 1
ATOM 1877 O O . GLN A 1 247 ? 12.188 -41.281 -17.953 1 83.06 247 GLN A O 1
ATOM 1882 N N . THR A 1 248 ? 12.422 -43.594 -17.969 1 87.69 248 THR A N 1
ATOM 1883 C CA . THR A 1 248 ? 12.359 -43.656 -16.516 1 87.69 248 THR A CA 1
ATOM 1884 C C . THR A 1 248 ? 13.617 -44.312 -15.953 1 87.69 248 THR A C 1
ATOM 1886 O O . THR A 1 248 ? 14.172 -45.219 -16.562 1 87.69 248 THR A O 1
ATOM 1889 N N . GLU A 1 249 ? 14.117 -43.719 -14.953 1 91.88 249 GLU A N 1
ATOM 1890 C CA . GLU A 1 249 ? 15.211 -44.312 -14.188 1 91.88 249 GLU A CA 1
ATOM 1891 C C . GLU A 1 249 ? 14.867 -44.375 -12.703 1 91.88 249 GLU A C 1
ATOM 1893 O O . GLU A 1 249 ? 14.602 -43.344 -12.078 1 91.88 249 GLU A O 1
ATOM 1898 N N . ASN A 1 250 ? 14.852 -45.562 -12.047 1 92.75 250 ASN A N 1
ATOM 1899 C CA . ASN A 1 250 ? 14.602 -45.812 -10.625 1 92.75 250 ASN A CA 1
ATOM 1900 C C . ASN A 1 250 ? 13.242 -45.281 -10.195 1 92.75 250 ASN A C 1
ATOM 1902 O O . ASN A 1 250 ? 13.133 -44.625 -9.148 1 92.75 250 ASN A O 1
ATOM 1906 N N . CYS A 1 251 ? 12.305 -45.406 -11.094 1 90.06 251 CYS A N 1
ATOM 1907 C CA . CYS A 1 251 ? 10.93 -45 -10.773 1 90.06 251 CYS A CA 1
ATOM 1908 C C . CYS A 1 251 ? 10.117 -46.219 -10.328 1 90.06 251 CYS A C 1
ATOM 1910 O O . CYS A 1 251 ? 10.367 -47.344 -10.766 1 90.06 251 CYS A O 1
ATOM 1912 N N . GLN A 1 252 ? 9.266 -45.969 -9.367 1 88.44 252 GLN A N 1
ATOM 1913 C CA . GLN A 1 252 ? 8.492 -47.062 -8.812 1 88.44 252 GLN A CA 1
ATOM 1914 C C . GLN A 1 252 ? 7.012 -46.719 -8.695 1 88.44 252 GLN A C 1
ATOM 1916 O O . GLN A 1 252 ? 6.668 -45.531 -8.555 1 88.44 252 GLN A O 1
ATOM 1921 N N . LEU A 1 253 ? 6.164 -47.656 -8.781 1 86 253 LEU A N 1
ATOM 1922 C CA . LEU A 1 253 ? 4.754 -47.5 -8.453 1 86 253 LEU A CA 1
ATOM 1923 C C . LEU A 1 253 ? 4.566 -47.281 -6.957 1 86 253 LEU A C 1
ATOM 1925 O O . LEU A 1 253 ? 5.285 -47.844 -6.145 1 86 253 LEU A O 1
ATOM 1929 N N . ILE A 1 254 ? 3.588 -46.375 -6.738 1 86.31 254 ILE A N 1
ATOM 1930 C CA . ILE A 1 254 ? 3.303 -46.094 -5.336 1 86.31 254 ILE A CA 1
ATOM 1931 C C . ILE A 1 254 ? 2.885 -47.375 -4.621 1 86.31 254 ILE A C 1
ATOM 1933 O O . ILE A 1 254 ? 1.964 -48.094 -5.062 1 86.31 254 ILE A O 1
ATOM 1937 N N . GLY A 1 255 ? 3.627 -47.875 -3.725 1 74.69 255 GLY A N 1
ATOM 1938 C CA . GLY A 1 255 ? 3.32 -49 -2.838 1 74.69 255 GLY A CA 1
ATOM 1939 C C . GLY A 1 255 ? 3.059 -48.562 -1.407 1 74.69 255 GLY A C 1
ATOM 1940 O O . GLY A 1 255 ? 2.904 -47.375 -1.135 1 74.69 255 GLY A O 1
ATOM 1941 N N . GLU A 1 256 ? 2.953 -49.531 -0.572 1 66.94 256 GLU A N 1
ATOM 1942 C CA . GLU A 1 256 ? 2.625 -49.281 0.831 1 66.94 256 GLU A CA 1
ATOM 1943 C C . GLU A 1 256 ? 3.652 -48.375 1.494 1 66.94 256 GLU A C 1
ATOM 1945 O O . GLU A 1 256 ? 3.326 -47.656 2.432 1 66.94 256 GLU A O 1
ATOM 1950 N N . HIS A 1 257 ? 4.832 -48.281 0.897 1 71.69 257 HIS A N 1
ATOM 1951 C CA . HIS A 1 257 ? 5.875 -47.531 1.605 1 71.69 257 HIS A CA 1
ATOM 1952 C C . HIS A 1 257 ? 6.172 -46.219 0.928 1 71.69 257 HIS A C 1
ATOM 1954 O O . HIS A 1 257 ? 6.984 -45.438 1.423 1 71.69 257 HIS A O 1
ATOM 1960 N N . ALA A 1 258 ? 5.641 -45.938 -0.109 1 80.69 258 ALA A N 1
ATOM 1961 C CA . ALA A 1 258 ? 5.898 -44.656 -0.778 1 80.69 258 ALA A CA 1
ATOM 1962 C C . ALA A 1 258 ? 5.203 -43.5 -0.054 1 80.69 258 ALA A C 1
ATOM 1964 O O . ALA A 1 258 ? 4.031 -43.594 0.318 1 80.69 258 ALA A O 1
ATOM 1965 N N . LYS A 1 259 ? 6.098 -42.5 0.344 1 85.81 259 LYS A N 1
ATOM 1966 C CA . LYS A 1 259 ? 5.562 -41.312 1.005 1 85.81 259 LYS A CA 1
ATOM 1967 C C . LYS A 1 259 ? 5.875 -40.062 0.205 1 85.81 259 LYS A C 1
ATOM 1969 O O . LYS A 1 259 ? 6.91 -39.969 -0.455 1 85.81 259 LYS A O 1
ATOM 1974 N N . PRO A 1 260 ? 4.875 -39.156 0.323 1 88.75 260 PRO A N 1
ATOM 1975 C CA . PRO A 1 260 ? 5.191 -37.875 -0.296 1 88.75 260 PRO A CA 1
ATOM 1976 C C . PRO A 1 260 ? 6.445 -37.219 0.291 1 88.75 260 PRO A C 1
ATOM 1978 O O . PRO A 1 260 ? 6.812 -37.5 1.434 1 88.75 260 PRO A O 1
ATOM 1981 N N . ASN A 1 261 ? 7.043 -36.344 -0.569 1 87.62 261 ASN A N 1
ATOM 1982 C CA . ASN A 1 261 ? 8.211 -35.594 -0.11 1 87.62 261 ASN A CA 1
ATOM 1983 C C . ASN A 1 261 ? 7.848 -34.625 1.006 1 87.62 261 ASN A C 1
ATOM 1985 O O . ASN A 1 261 ? 6.754 -34.062 1.008 1 87.62 261 ASN A O 1
ATOM 1989 N N . THR A 1 262 ? 8.781 -34.469 1.951 1 83.12 262 THR A N 1
ATOM 1990 C CA . THR A 1 262 ? 8.641 -33.375 2.924 1 83.12 262 THR A CA 1
ATOM 1991 C C . THR A 1 262 ? 8.914 -32.031 2.27 1 83.12 262 THR A C 1
ATOM 1993 O O . THR A 1 262 ? 9.938 -31.844 1.612 1 83.12 262 THR A O 1
ATOM 1996 N N . ILE A 1 263 ? 7.914 -31.281 2.312 1 75.5 263 ILE A N 1
ATOM 1997 C CA . ILE A 1 263 ? 8.062 -29.938 1.739 1 75.5 263 ILE A CA 1
ATOM 1998 C C . ILE A 1 263 ? 8.57 -28.969 2.809 1 75.5 263 ILE A C 1
ATOM 2000 O O . ILE A 1 263 ? 8.344 -29.188 4.004 1 75.5 263 ILE A O 1
ATOM 2004 N N . GLY A 1 264 ? 9.523 -28.125 2.463 1 64.31 264 GLY A N 1
ATOM 2005 C CA . GLY A 1 264 ? 10.047 -27.156 3.406 1 64.31 264 GLY A CA 1
ATOM 2006 C C . GLY A 1 264 ? 8.977 -26.219 3.963 1 64.31 264 GLY A C 1
ATOM 2007 O O . GLY A 1 264 ? 7.785 -26.469 3.795 1 64.31 264 GLY A O 1
ATOM 2008 N N . LYS A 1 265 ? 9.477 -25.203 4.691 1 62.47 265 LYS A N 1
ATOM 2009 C CA . LYS A 1 265 ? 8.602 -24.219 5.32 1 62.47 265 LYS A CA 1
ATOM 2010 C C . LYS A 1 265 ? 7.754 -23.484 4.277 1 62.47 265 LYS A C 1
ATOM 2012 O O . LYS A 1 265 ? 8.289 -22.938 3.312 1 62.47 265 LYS A O 1
ATOM 2017 N N . GLN A 1 266 ? 6.488 -23.859 4.305 1 63.22 266 GLN A N 1
ATOM 2018 C CA . GLN A 1 266 ? 5.543 -23.141 3.455 1 63.22 266 GLN A CA 1
ATOM 2019 C C . GLN A 1 266 ? 5.305 -21.734 3.975 1 63.22 266 GLN A C 1
ATOM 2021 O O . GLN A 1 266 ? 5.711 -21.391 5.09 1 63.22 266 GLN A O 1
ATOM 2026 N N . GLY A 1 267 ? 5.008 -20.781 3.023 1 61 267 GLY A N 1
ATOM 2027 C CA . GLY A 1 267 ? 4.766 -19.406 3.422 1 61 267 GLY A CA 1
ATOM 2028 C C . GLY A 1 267 ? 3.889 -19.281 4.652 1 61 267 GLY A C 1
ATOM 2029 O O . GLY A 1 267 ? 2.734 -19.719 4.645 1 61 267 GLY A O 1
ATOM 2030 N N . ASP A 1 268 ? 4.359 -19.031 5.867 1 62.84 268 ASP A N 1
ATOM 2031 C CA . ASP A 1 268 ? 3.664 -18.859 7.145 1 62.84 268 ASP A CA 1
ATOM 2032 C C . ASP A 1 268 ? 2.789 -17.609 7.137 1 62.84 268 ASP A C 1
ATOM 2034 O O . ASP A 1 268 ? 2.031 -17.375 8.078 1 62.84 268 ASP A O 1
ATOM 2038 N N . ALA A 1 269 ? 2.973 -16.906 5.965 1 66.5 269 ALA A N 1
ATOM 2039 C CA . ALA A 1 269 ? 2.164 -15.695 5.938 1 66.5 269 ALA A CA 1
ATOM 2040 C C . ALA A 1 269 ? 0.677 -16.031 6.039 1 66.5 269 ALA A C 1
ATOM 2042 O O . ALA A 1 269 ? -0.13 -15.172 6.41 1 66.5 269 ALA A O 1
ATOM 2043 N N . CYS A 1 270 ? 0.396 -17.266 5.668 1 63.12 270 CYS A N 1
ATOM 2044 C CA . CYS A 1 270 ? -1.013 -17.641 5.711 1 63.12 270 CYS A CA 1
ATOM 2045 C C . CYS A 1 270 ? -1.418 -18.094 7.113 1 63.12 270 CYS A C 1
ATOM 2047 O O . CYS A 1 270 ? -2.607 -18.156 7.426 1 63.12 270 CYS A O 1
ATOM 2049 N N . ILE A 1 271 ? -0.567 -18.641 7.996 1 55.91 271 ILE A N 1
ATOM 2050 C CA . ILE A 1 271 ? -0.827 -19.219 9.312 1 55.91 271 ILE A CA 1
ATOM 2051 C C . ILE A 1 271 ? -1.129 -18.109 10.312 1 55.91 271 ILE A C 1
ATOM 2053 O O . ILE A 1 271 ? -1.878 -18.312 11.273 1 55.91 271 ILE A O 1
ATOM 2057 N N . ASP A 1 272 ? -0.581 -16.969 10.352 1 46.66 272 ASP A N 1
ATOM 2058 C CA . ASP A 1 272 ? -0.894 -16.062 11.461 1 46.66 272 ASP A CA 1
ATOM 2059 C C . ASP A 1 272 ? -2.391 -15.773 11.523 1 46.66 272 ASP A C 1
ATOM 2061 O O . ASP A 1 272 ? -2.893 -14.898 10.812 1 46.66 272 ASP A O 1
ATOM 2065 N N . GLU A 1 273 ? -3.125 -16.719 11.594 1 39.16 273 GLU A N 1
ATOM 2066 C CA . GLU A 1 273 ? -4.566 -16.641 11.82 1 39.16 273 GLU A CA 1
ATOM 2067 C C . GLU A 1 273 ? -4.895 -15.633 12.922 1 39.16 273 GLU A C 1
ATOM 2069 O O . GLU A 1 273 ? -6.059 -15.289 13.133 1 39.16 273 GLU A O 1
ATOM 2074 N N . LYS A 1 274 ? -4.129 -15.461 13.953 1 36.12 274 LYS A N 1
ATOM 2075 C CA . LYS A 1 274 ? -4.496 -14.414 14.906 1 36.12 274 LYS A CA 1
ATOM 2076 C C . LYS A 1 274 ? -4.699 -13.078 14.203 1 36.12 274 LYS A C 1
ATOM 2078 O O . LYS A 1 274 ? -5.523 -12.266 14.633 1 36.12 274 LYS A O 1
ATOM 2083 N N . SER A 1 275 ? -3.988 -12.859 13.242 1 32.78 275 SER A N 1
ATOM 2084 C CA . SER A 1 275 ? -4.105 -11.672 12.398 1 32.78 275 SER A CA 1
ATOM 2085 C C . SER A 1 275 ? -5.332 -11.758 11.5 1 32.78 275 SER A C 1
ATOM 2087 O O . SER A 1 275 ? -5.691 -10.781 10.844 1 32.78 275 SER A O 1
ATOM 2089 N N . LEU A 1 276 ? -5.684 -13.016 10.938 1 33.69 276 LEU A N 1
ATOM 2090 C CA . LEU A 1 276 ? -7.008 -12.992 10.328 1 33.69 276 LEU A CA 1
ATOM 2091 C C . LEU A 1 276 ? -8.078 -12.641 11.359 1 33.69 276 LEU A C 1
ATOM 2093 O O . LEU A 1 276 ? -9.258 -12.531 11.023 1 33.69 276 LEU A O 1
ATOM 2097 N N . LYS A 1 277 ? -7.91 -12.977 12.594 1 32.03 277 LYS A N 1
ATOM 2098 C CA . LYS A 1 277 ? -8.898 -12.516 13.562 1 32.03 277 LYS A CA 1
ATOM 2099 C C . LYS A 1 277 ? -9.039 -10.992 13.531 1 32.03 277 LYS A C 1
ATOM 2101 O O . LYS A 1 277 ? -8.148 -10.273 13.977 1 32.03 277 LYS A O 1
ATOM 2106 N N . LEU A 1 278 ? -9.422 -10.203 12.484 1 29.27 278 LEU A N 1
ATOM 2107 C CA . LEU A 1 278 ? -10.156 -8.969 12.742 1 29.27 278 LEU A CA 1
ATOM 2108 C C . LEU A 1 278 ? -10.82 -9.008 14.117 1 29.27 278 LEU A C 1
ATOM 2110 O O . LEU A 1 278 ? -11.297 -10.062 14.547 1 29.27 278 LEU A O 1
ATOM 2114 N N . SER A 1 279 ? -10.414 -8.086 14.992 1 26.27 279 SER A N 1
ATOM 2115 C CA . SER A 1 279 ? -10.969 -7.77 16.297 1 26.27 279 SER A CA 1
ATOM 2116 C C . SER A 1 279 ? -12.477 -7.977 16.328 1 26.27 279 SER A C 1
ATOM 2118 O O . SER A 1 279 ? -13.234 -7.188 15.758 1 26.27 279 SER A O 1
ATOM 2120 N N . SER A 1 280 ? -13 -9.109 15.945 1 26.31 280 SER A N 1
ATOM 2121 C CA . SER A 1 280 ? -14.383 -9.438 16.281 1 26.31 280 SER A CA 1
ATOM 2122 C C . SER A 1 280 ? -14.664 -9.188 17.766 1 26.31 280 SER A C 1
ATOM 2124 O O . SER A 1 280 ? -14.156 -9.906 18.625 1 26.31 280 SER A O 1
ATOM 2126 N N . SER A 1 281 ? -14.531 -8.07 18.359 1 27.3 281 SER A N 1
ATOM 2127 C CA . SER A 1 281 ? -15.578 -8 19.391 1 27.3 281 SER A CA 1
ATOM 2128 C C . SER A 1 281 ? -16.828 -8.742 18.938 1 27.3 281 SER A C 1
ATOM 2130 O O . SER A 1 281 ? -16.984 -9.078 17.766 1 27.3 281 SER A O 1
ATOM 2132 N N . THR A 1 282 ? -18.141 -8.727 19.641 1 26.53 282 THR A N 1
ATOM 2133 C CA . THR A 1 282 ? -19.391 -9.484 19.672 1 26.53 282 THR A CA 1
ATOM 2134 C C . THR A 1 282 ? -20 -9.609 18.281 1 26.53 282 THR A C 1
ATOM 2136 O O . THR A 1 282 ? -20.984 -10.305 18.094 1 26.53 282 THR A O 1
ATOM 2139 N N . ASN A 1 283 ? -19.891 -8.703 17.25 1 25.31 283 ASN A N 1
ATOM 2140 C CA . ASN A 1 283 ? -21.016 -8.859 16.344 1 25.31 283 ASN A CA 1
ATOM 2141 C C . ASN A 1 283 ? -20.844 -10.094 15.453 1 25.31 283 ASN A C 1
ATOM 2143 O O . ASN A 1 283 ? -19.828 -10.242 14.781 1 25.31 283 ASN A O 1
ATOM 2147 N N . TYR A 1 284 ? -21.531 -11.281 15.672 1 27.06 284 TYR A N 1
ATOM 2148 C CA . TYR A 1 284 ? -21.953 -12.523 15.039 1 27.06 284 TYR A CA 1
ATOM 2149 C C . TYR A 1 284 ? -22.203 -12.328 13.555 1 27.06 284 TYR A C 1
ATOM 2151 O O . TYR A 1 284 ? -22.641 -13.25 12.859 1 27.06 284 TYR A O 1
ATOM 2159 N N . LEU A 1 285 ? -22.031 -11.125 13.102 1 26.28 285 LEU A N 1
ATOM 2160 C CA . LEU A 1 285 ? -22.531 -10.922 11.742 1 26.28 285 LEU A CA 1
ATOM 2161 C C . LEU A 1 285 ? -21.609 -11.602 10.727 1 26.28 285 LEU A C 1
ATOM 2163 O O . LEU A 1 285 ? -22.078 -12.242 9.781 1 26.28 285 LEU A O 1
ATOM 2167 N N . PRO A 1 286 ? -20.453 -11.508 10.945 1 28.45 286 PRO A N 1
ATOM 2168 C CA . PRO A 1 286 ? -19.719 -12.086 9.812 1 28.45 286 PRO A CA 1
ATOM 2169 C C . PRO A 1 286 ? -19.812 -13.609 9.781 1 28.45 286 PRO A C 1
ATOM 2171 O O . PRO A 1 286 ? -19.688 -14.219 8.711 1 28.45 286 PRO A O 1
ATOM 2174 N N . TYR A 1 287 ? -20.047 -14.211 10.867 1 29.2 287 TYR A N 1
ATOM 2175 C CA . TYR A 1 287 ? -20.438 -15.617 10.82 1 29.2 287 TYR A CA 1
ATOM 2176 C C . TYR A 1 287 ? -21.781 -15.773 10.094 1 29.2 287 TYR A C 1
ATOM 2178 O O . TYR A 1 287 ? -21.969 -16.734 9.344 1 29.2 287 TYR A O 1
ATOM 2186 N N . LEU A 1 288 ? -22.656 -14.727 10.242 1 28.33 288 LEU A N 1
ATOM 2187 C CA . LEU A 1 288 ? -23.922 -14.766 9.523 1 28.33 288 LEU A CA 1
ATOM 2188 C C . LEU A 1 288 ? -23.703 -14.523 8.031 1 28.33 288 LEU A C 1
ATOM 2190 O O . LEU A 1 288 ? -24.359 -15.156 7.199 1 28.33 288 LEU A O 1
ATOM 2194 N N . LEU A 1 289 ? -22.734 -13.727 7.777 1 27.38 289 LEU A N 1
ATOM 2195 C CA . LEU A 1 289 ? -22.562 -13.469 6.352 1 27.38 289 LEU A CA 1
ATOM 2196 C C . LEU A 1 289 ? -21.781 -14.609 5.691 1 27.38 289 LEU A C 1
ATOM 2198 O O . LEU A 1 289 ? -22.047 -14.961 4.543 1 27.38 289 LEU A O 1
ATOM 2202 N N . TYR A 1 290 ? -20.922 -15.305 6.379 1 29.84 290 TYR A N 1
ATOM 2203 C CA . TYR A 1 290 ? -20.391 -16.578 5.906 1 29.84 290 TYR A CA 1
ATOM 2204 C C . TYR A 1 290 ? -21.484 -17.609 5.723 1 29.84 290 TYR A C 1
ATOM 2206 O O . TYR A 1 290 ? -21.531 -18.297 4.703 1 29.84 290 TYR A O 1
ATOM 2214 N N . LEU A 1 291 ? -22.422 -17.531 6.598 1 31.17 291 LEU A N 1
ATOM 2215 C CA . LEU A 1 291 ? -23.578 -18.422 6.453 1 31.17 291 LEU A CA 1
ATOM 2216 C C . LEU A 1 291 ? -24.484 -17.938 5.332 1 31.17 291 LEU A C 1
ATOM 2218 O O . LEU A 1 291 ? -25.078 -18.734 4.609 1 31.17 291 LEU A O 1
ATOM 2222 N N . ALA A 1 292 ? -24.422 -16.625 5.172 1 33.5 292 ALA A N 1
ATOM 2223 C CA . ALA A 1 292 ? -25.203 -16.109 4.047 1 33.5 292 ALA A CA 1
ATOM 2224 C C . ALA A 1 292 ? -24.516 -16.406 2.721 1 33.5 292 ALA A C 1
ATOM 2226 O O . ALA A 1 292 ? -25.172 -16.703 1.722 1 33.5 292 ALA A O 1
ATOM 2227 N N . GLY A 1 293 ? -23.312 -16.391 2.697 1 31.3 293 GLY A N 1
ATOM 2228 C CA . GLY A 1 293 ? -22.609 -16.812 1.499 1 31.3 293 GLY A CA 1
ATOM 2229 C C . GLY A 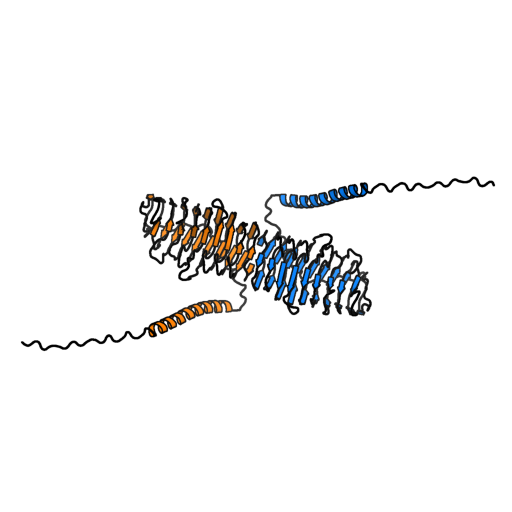1 293 ? -22.75 -18.297 1.222 1 31.3 293 GLY A C 1
ATOM 2230 O O . GLY A 1 293 ? -23.016 -18.703 0.089 1 31.3 293 GLY A O 1
ATOM 2231 N N . ILE A 1 294 ? -22.703 -19.031 2.254 1 34.88 294 ILE A N 1
ATOM 2232 C CA . ILE A 1 294 ? -23.031 -20.438 2.086 1 34.88 294 ILE A CA 1
ATOM 2233 C C . ILE A 1 294 ? -24.484 -20.578 1.674 1 34.88 294 ILE A C 1
ATOM 2235 O O . ILE A 1 294 ? -24.812 -21.359 0.773 1 34.88 294 ILE A O 1
ATOM 2239 N N . ALA A 1 295 ? -25.281 -19.703 2.244 1 33.81 295 ALA A N 1
ATOM 2240 C CA . ALA A 1 295 ? -26.703 -19.766 1.9 1 33.81 295 ALA A CA 1
ATOM 2241 C C . ALA A 1 295 ? -26.938 -19.281 0.471 1 33.81 295 ALA A C 1
ATOM 2243 O O . ALA A 1 295 ? -27.781 -19.828 -0.243 1 33.81 295 ALA A O 1
ATOM 2244 N N . SER A 1 296 ? -26.141 -18.344 0.125 1 31.34 296 SER A N 1
ATOM 2245 C CA . SER A 1 296 ? -26.312 -17.906 -1.256 1 31.34 296 SER A CA 1
ATOM 2246 C C . SER A 1 296 ? -25.781 -18.953 -2.238 1 31.34 296 SER A C 1
ATOM 2248 O O . SER A 1 296 ? -26.344 -19.141 -3.311 1 31.34 296 SER A O 1
ATOM 2250 N N . ILE A 1 297 ? -24.781 -19.578 -1.853 1 35.25 297 ILE A N 1
ATOM 2251 C CA . ILE A 1 297 ? -24.328 -20.703 -2.67 1 35.25 297 ILE A CA 1
ATOM 2252 C C . ILE A 1 297 ? -25.375 -21.812 -2.648 1 35.25 297 ILE A C 1
ATOM 2254 O O . ILE A 1 297 ? -25.703 -22.375 -3.689 1 35.25 297 ILE A O 1
ATOM 2258 N N . ILE A 1 298 ? -25.875 -21.922 -1.53 1 35.06 298 ILE A N 1
ATOM 2259 C CA . ILE A 1 298 ? -26.953 -22.906 -1.459 1 35.06 298 ILE A CA 1
ATOM 2260 C C . ILE A 1 298 ? -28.156 -22.438 -2.273 1 35.06 298 ILE A C 1
ATOM 2262 O O . ILE A 1 298 ? -28.766 -23.203 -3.012 1 35.06 298 ILE A O 1
ATOM 2266 N N . TYR A 1 299 ? -28.312 -21.109 -2.17 1 31.08 299 TYR A N 1
ATOM 2267 C CA . TYR A 1 299 ? -29.422 -20.594 -2.949 1 31.08 299 TYR A CA 1
ATOM 2268 C C . TYR A 1 299 ? -29.141 -20.703 -4.445 1 31.08 299 TYR A C 1
ATOM 2270 O O . TYR A 1 299 ? -30.016 -21.094 -5.215 1 31.08 299 TYR A O 1
ATOM 2278 N N . VAL A 1 300 ? -27.938 -20.438 -4.766 1 32 300 VAL A N 1
ATOM 2279 C CA . VAL A 1 300 ? -27.625 -20.531 -6.191 1 32 300 VAL A CA 1
ATOM 2280 C C . VAL A 1 300 ? -27.656 -22 -6.621 1 32 300 VAL A C 1
ATOM 2282 O O . VAL A 1 300 ? -28.203 -22.328 -7.676 1 32 300 VAL A O 1
ATOM 2285 N N . LEU A 1 301 ? -27.203 -22.766 -5.762 1 32.47 301 LEU A N 1
ATOM 2286 C CA . LEU A 1 301 ? -27.281 -24.188 -6.098 1 32.47 301 LEU A CA 1
ATOM 2287 C C . LEU A 1 301 ? -28.734 -24.641 -6.168 1 32.47 301 LEU A C 1
ATOM 2289 O O . LEU A 1 301 ? -29.109 -25.422 -7.059 1 32.47 301 LEU A O 1
ATOM 2293 N N . VAL A 1 302 ? -29.469 -24.094 -5.25 1 34.56 302 VAL A N 1
ATOM 2294 C CA . VAL A 1 302 ? -30.859 -24.547 -5.234 1 34.56 302 VAL A CA 1
ATOM 2295 C C . VAL A 1 302 ? -31.594 -23.953 -6.434 1 34.56 302 VAL A C 1
ATOM 2297 O O . VAL A 1 302 ? -32.375 -24.656 -7.102 1 34.56 302 VAL A O 1
ATOM 2300 N N . PHE A 1 303 ? -31.203 -22.703 -6.723 1 34.28 303 PHE A N 1
ATOM 2301 C CA . PHE A 1 303 ? -31.969 -22.125 -7.824 1 34.28 303 PHE A CA 1
ATOM 2302 C C . PHE A 1 303 ? -31.5 -22.688 -9.156 1 34.28 303 PHE A C 1
ATOM 2304 O O . PHE A 1 303 ? -32.281 -22.859 -10.086 1 34.28 303 PHE A O 1
ATOM 2311 N N . LYS A 1 304 ? -30.188 -22.984 -9.219 1 32.88 304 LYS A N 1
ATOM 2312 C CA . LYS A 1 304 ? -29.781 -23.625 -10.469 1 32.88 304 LYS A CA 1
ATOM 2313 C C . LYS A 1 304 ? -30.391 -25.016 -10.602 1 32.88 304 LYS A C 1
ATOM 2315 O O . LYS A 1 304 ? -30.672 -25.469 -11.711 1 32.88 304 LYS A O 1
ATOM 2320 N N . PHE A 1 305 ? -30.594 -25.578 -9.492 1 35.69 305 PHE A N 1
ATOM 2321 C CA . PHE A 1 305 ? -31.266 -26.859 -9.617 1 35.69 305 PHE A CA 1
ATOM 2322 C C . PHE A 1 305 ? -32.688 -26.672 -10.133 1 35.69 305 PHE A C 1
ATOM 2324 O O . PHE A 1 305 ? -33.188 -27.484 -10.938 1 35.69 305 PHE A O 1
ATOM 2331 N N . HIS A 1 306 ? -33.25 -25.547 -9.727 1 33.72 306 HIS A N 1
ATOM 2332 C CA . HIS A 1 306 ? -34.625 -25.359 -10.188 1 33.72 306 HIS A CA 1
ATOM 2333 C C . HIS A 1 306 ? -34.656 -25.016 -11.664 1 33.72 306 HIS A C 1
ATOM 2335 O O . HIS A 1 306 ? -35.531 -25.469 -12.391 1 33.72 306 HIS A O 1
ATOM 2341 N N . SER A 1 307 ? -33.594 -24.234 -12.055 1 32 307 SER A N 1
ATOM 2342 C CA . SER A 1 307 ? -33.688 -23.859 -13.461 1 32 307 SER A CA 1
ATOM 2343 C C . SER A 1 307 ? -33.438 -25.062 -14.367 1 32 307 SER A C 1
ATOM 2345 O O . SER A 1 307 ? -33.969 -25.141 -15.469 1 32 307 SER A O 1
ATOM 2347 N N . ILE A 1 308 ? -32.5 -25.859 -13.945 1 33.41 308 ILE A N 1
ATOM 2348 C CA . ILE A 1 308 ? -32.25 -27.047 -14.75 1 33.41 308 ILE A CA 1
ATOM 2349 C C . ILE A 1 308 ? -33.5 -27.906 -14.812 1 33.41 308 ILE A C 1
ATOM 2351 O O . ILE A 1 308 ? -33.875 -28.422 -15.867 1 33.41 308 ILE A O 1
ATOM 2355 N N . VAL A 1 309 ? -34.156 -27.891 -13.688 1 35.19 309 VAL A N 1
ATOM 2356 C CA . VAL A 1 309 ? -35.375 -28.688 -13.68 1 35.19 309 VAL A CA 1
ATOM 2357 C C . VAL A 1 309 ? -36.375 -28.094 -14.656 1 35.19 309 VAL A C 1
ATOM 2359 O O . VAL A 1 309 ? -37.062 -28.828 -15.391 1 35.19 309 VAL A O 1
ATOM 2362 N N . LEU A 1 310 ? -36.344 -26.781 -14.617 1 32.78 310 LEU A N 1
ATOM 2363 C CA . LEU A 1 310 ? -37.312 -26.156 -15.492 1 32.78 310 LEU A CA 1
ATOM 2364 C C . LEU A 1 310 ? -36.969 -26.359 -16.953 1 32.78 310 LEU A C 1
ATOM 2366 O O . LEU A 1 310 ? -37.844 -26.531 -17.797 1 32.78 310 LEU A O 1
ATOM 2370 N N . LEU A 1 311 ? -35.656 -26.203 -17.188 1 28.97 311 LEU A N 1
ATOM 2371 C CA . LEU A 1 311 ? -35.25 -26.328 -18.594 1 28.97 311 LEU A CA 1
ATOM 2372 C C . LEU A 1 311 ? -35.5 -27.75 -19.094 1 28.97 311 LEU A C 1
ATOM 2374 O O . LEU A 1 311 ? -35.844 -27.953 -20.25 1 28.97 311 LEU A O 1
ATOM 2378 N N . LEU A 1 312 ? -35.094 -28.656 -18.203 1 29.73 312 LEU A N 1
ATOM 2379 C CA . LEU A 1 312 ? -35.281 -30.047 -18.641 1 29.73 312 LEU A CA 1
ATOM 2380 C C . LEU A 1 312 ? -36.781 -30.312 -18.875 1 29.73 312 LEU A C 1
ATOM 2382 O O . LEU A 1 312 ? -37.125 -31.297 -19.5 1 29.73 312 LEU A O 1
ATOM 2386 N N . SER A 1 313 ? -37.5 -29.578 -18.031 1 28.38 313 SER A N 1
ATOM 2387 C CA . SER A 1 313 ? -38.906 -29.891 -18.203 1 28.38 313 SER A CA 1
ATOM 2388 C C . SER A 1 313 ? -39.438 -29.469 -19.562 1 28.38 313 SER A C 1
ATOM 2390 O O . SER A 1 313 ? -40.531 -29.828 -19.969 1 28.38 313 SER A O 1
ATOM 2392 N N . LYS A 1 314 ? -38.781 -28.266 -19.844 1 31.22 314 LYS A N 1
ATOM 2393 C CA . LYS A 1 314 ? -39.375 -27.781 -21.094 1 31.22 314 LYS A CA 1
ATOM 2394 C C . LYS A 1 314 ? -38.938 -28.625 -22.281 1 31.22 314 LYS A C 1
ATOM 2396 O O . LYS A 1 314 ? -39.094 -28.219 -23.438 1 31.22 314 LYS A O 1
ATOM 2401 N N . LEU A 1 315 ? -37.938 -29.594 -21.953 1 23.7 315 LEU A N 1
ATOM 2402 C CA . LEU A 1 315 ? -37.594 -30.422 -23.109 1 23.7 315 LEU A CA 1
ATOM 2403 C C . LEU A 1 315 ? -38.844 -30.938 -23.812 1 23.7 315 LEU A C 1
ATOM 2405 O O . LEU A 1 315 ? -39.75 -31.469 -23.188 1 23.7 315 LEU A O 1
ATOM 2409 N N . PRO A 1 316 ? -39.125 -30.203 -24.859 1 28.14 316 PRO A N 1
ATOM 2410 C CA . PRO A 1 316 ? -40.312 -30.531 -25.656 1 28.14 316 PRO A CA 1
ATOM 2411 C C . PRO A 1 316 ? -40.5 -32.031 -25.812 1 28.14 316 PRO A C 1
ATOM 2413 O O . PRO A 1 316 ? -39.562 -32.812 -25.719 1 28.14 316 PRO A O 1
ATOM 2416 N N . GLY A 1 317 ? -41.594 -32.531 -25.297 1 27.92 317 GLY A N 1
ATOM 2417 C CA . GLY A 1 317 ? -42.125 -33.875 -25.469 1 27.92 317 GLY A CA 1
ATOM 2418 C C . GLY A 1 317 ? -41.875 -34.469 -26.844 1 27.92 317 GLY A C 1
ATOM 2419 O O . GLY A 1 317 ? -42.062 -33.781 -27.844 1 27.92 317 GLY A O 1
ATOM 2420 N N . ARG A 1 318 ? -40.719 -35.156 -27.016 1 28.47 318 ARG A N 1
ATOM 2421 C CA . ARG A 1 318 ? -40.406 -35.969 -28.188 1 28.47 318 ARG A CA 1
ATOM 2422 C C . ARG A 1 318 ? -41.688 -36.5 -28.828 1 28.47 318 ARG A C 1
ATOM 2424 O O . ARG A 1 318 ? -42.594 -36.969 -28.141 1 28.47 318 ARG A O 1
ATOM 2431 N N . THR A 1 319 ? -42.031 -35.875 -29.984 1 23.36 319 THR A N 1
ATOM 2432 C CA . THR A 1 319 ? -43.062 -36.25 -30.953 1 23.36 319 THR A CA 1
ATOM 2433 C C . THR A 1 319 ? -43.156 -37.781 -31.078 1 23.36 319 THR A C 1
ATOM 2435 O O . THR A 1 319 ? -42.125 -38.469 -31.094 1 23.36 319 THR A O 1
ATOM 2438 N N . ARG A 1 320 ? -44.281 -38.312 -30.641 1 24.64 320 ARG A N 1
ATOM 2439 C CA . ARG A 1 320 ? -44.844 -39.656 -30.734 1 24.64 320 ARG A CA 1
ATOM 2440 C C . ARG A 1 320 ? -44.688 -40.188 -32.156 1 24.64 320 ARG A C 1
ATOM 2442 O O . ARG A 1 320 ? -45.156 -39.594 -33.125 1 24.64 320 ARG A O 1
ATOM 2449 N N . SER A 1 321 ? -43.438 -40.656 -32.531 1 21.16 321 SER A N 1
ATOM 2450 C CA . SER A 1 321 ? -43.312 -41.375 -33.781 1 21.16 321 SER A CA 1
ATOM 2451 C C . SER A 1 321 ? -44.406 -42.438 -33.906 1 21.16 321 SER A C 1
ATOM 2453 O O . SER A 1 321 ? -44.75 -43.094 -32.938 1 21.16 321 SER A O 1
ATOM 2455 N N . HIS A 1 322 ? -45.312 -42.125 -34.75 1 22.81 322 HIS A N 1
ATOM 2456 C CA . HIS A 1 322 ? -46.438 -42.938 -35.25 1 22.81 322 HIS A CA 1
ATOM 2457 C C . HIS A 1 322 ? -45.938 -44.344 -35.656 1 22.81 322 HIS A C 1
ATOM 2459 O O . HIS A 1 322 ? -45 -44.469 -36.438 1 22.81 322 HIS A O 1
ATOM 2465 N N . THR A 1 323 ? -45.781 -45.219 -34.656 1 22.48 323 THR A N 1
ATOM 2466 C CA . THR A 1 323 ? -45.562 -46.625 -34.938 1 22.48 323 THR A CA 1
ATOM 2467 C C . THR A 1 323 ? -46.594 -47.156 -35.938 1 22.48 323 THR A C 1
ATOM 2469 O O . THR A 1 323 ? -47.781 -47.094 -35.688 1 22.48 323 THR A O 1
ATOM 2472 N N . ARG A 1 324 ? -46.344 -46.875 -37.312 1 23.36 324 ARG A N 1
ATOM 2473 C CA . ARG A 1 324 ? -47.156 -47.5 -38.344 1 23.36 324 ARG A CA 1
ATOM 2474 C C . ARG A 1 324 ? -47.312 -49 -38.094 1 23.36 324 ARG A C 1
ATOM 2476 O O . ARG A 1 324 ? -46.344 -49.719 -37.969 1 23.36 324 ARG A O 1
ATOM 2483 N N . THR A 1 325 ? -48.219 -49.312 -37.219 1 22.66 325 THR A N 1
ATOM 2484 C CA . THR A 1 325 ? -48.688 -50.688 -37.062 1 22.66 325 THR A CA 1
ATOM 2485 C C . THR A 1 325 ? -49.062 -51.312 -38.406 1 22.66 325 THR A C 1
ATOM 2487 O O . THR A 1 325 ? -50 -50.844 -39.062 1 22.66 325 THR A O 1
ATOM 2490 N N . ARG A 1 326 ? -48 -51.5 -39.312 1 24.22 326 ARG A N 1
ATOM 2491 C CA . ARG A 1 326 ? -48.375 -52.25 -40.5 1 24.22 326 ARG A CA 1
ATOM 2492 C C . ARG A 1 326 ? -49.25 -53.438 -40.125 1 24.22 326 ARG A C 1
ATOM 2494 O O . ARG A 1 326 ? -49.125 -54 -39.031 1 24.22 326 ARG A O 1
ATOM 2501 N N . PRO A 1 327 ? -50.312 -53.531 -40.906 1 25.23 327 PRO A N 1
ATOM 2502 C CA . PRO A 1 327 ? -51.375 -54.531 -40.906 1 25.23 327 PRO A CA 1
ATOM 2503 C C . PRO A 1 327 ? -50.875 -55.969 -40.938 1 25.23 327 PRO A C 1
ATOM 2505 O O . PRO A 1 327 ? -49.781 -56.219 -41.5 1 25.23 327 PRO A O 1
ATOM 2508 N N . ILE A 1 328 ? -51 -56.688 -39.844 1 24.52 328 ILE A N 1
ATOM 2509 C CA . ILE A 1 328 ? -50.875 -58.125 -39.688 1 24.52 328 ILE A CA 1
ATOM 2510 C C . ILE A 1 328 ? -51.594 -58.844 -40.812 1 24.52 328 ILE A C 1
ATOM 2512 O O . ILE A 1 328 ? -52.812 -58.781 -40.906 1 24.52 328 ILE A O 1
ATOM 2516 N N . THR A 1 329 ? -51.188 -58.531 -42.062 1 23.44 329 THR A N 1
ATOM 2517 C CA . THR A 1 329 ? -51.844 -59.375 -43.031 1 23.44 329 THR A CA 1
ATOM 2518 C C . THR A 1 329 ? -51.812 -60.844 -42.594 1 23.44 329 THR A C 1
ATOM 2520 O O . THR A 1 329 ? -50.812 -61.312 -42.062 1 23.44 329 THR A O 1
ATOM 2523 N N . HIS A 1 330 ? -52.969 -61.375 -42.344 1 23.89 330 HIS A N 1
ATOM 2524 C CA . HIS A 1 330 ? -53.531 -62.719 -42.125 1 23.89 330 HIS A CA 1
ATOM 2525 C C . HIS A 1 330 ? -52.969 -63.719 -43.125 1 23.89 330 HIS A C 1
ATOM 2527 O O . HIS A 1 330 ? -53.219 -63.625 -44.312 1 23.89 330 HIS A O 1
ATOM 2533 N N . TYR A 1 331 ? -51.562 -63.719 -43.375 1 23.52 331 TYR A N 1
ATOM 2534 C CA . TYR A 1 331 ? -51.344 -64.812 -44.312 1 23.52 331 TYR A CA 1
ATOM 2535 C C . TYR A 1 331 ? -51.969 -66.125 -43.844 1 23.52 331 TYR A C 1
ATOM 2537 O O . TYR A 1 331 ? -51.969 -66.375 -42.625 1 23.52 331 TYR A O 1
ATOM 2545 N N . HIS A 1 332 ? -52.875 -66.812 -44.719 1 24.52 332 HIS A N 1
ATOM 2546 C CA . HIS A 1 332 ? -53.625 -68 -44.938 1 24.52 332 HIS A CA 1
ATOM 2547 C C . HIS A 1 332 ? -52.75 -69.25 -44.719 1 24.52 332 HIS A C 1
ATOM 2549 O O . HIS A 1 332 ? -51.781 -69.438 -45.469 1 24.52 332 HIS A O 1
ATOM 2555 N N . VAL A 1 333 ? -52 -69.438 -43.625 1 22.17 333 VAL A N 1
ATOM 2556 C CA . VAL A 1 333 ? -52.062 -70.875 -43.375 1 22.17 333 VAL A CA 1
ATOM 2557 C C . VAL A 1 333 ? -53.469 -71.25 -42.812 1 22.17 333 VAL A C 1
ATOM 2559 O O . VAL A 1 333 ? -54 -70.562 -41.969 1 22.17 333 VAL A O 1
ATOM 2562 N N . MET B 1 1 ? 4.895 -2.752 5.164 1 92.5 1 MET B N 1
ATOM 2563 C CA . MET B 1 1 ? 5.652 -1.58 4.73 1 92.5 1 MET B CA 1
ATOM 2564 C C . MET B 1 1 ? 5.699 -1.496 3.207 1 92.5 1 MET B C 1
ATOM 2566 O O . MET B 1 1 ? 5.848 -2.514 2.529 1 92.5 1 MET B O 1
ATOM 2570 N N . ILE B 1 2 ? 5.57 -0.349 2.77 1 94.31 2 ILE B N 1
ATOM 2571 C CA . ILE B 1 2 ? 5.688 -0.027 1.352 1 94.31 2 ILE B CA 1
ATOM 2572 C C . ILE B 1 2 ? 6.82 0.976 1.143 1 94.31 2 ILE B C 1
ATOM 2574 O O . ILE B 1 2 ? 6.852 2.029 1.782 1 94.31 2 ILE B O 1
ATOM 2578 N N . GLN B 1 3 ? 7.758 0.611 0.197 1 94.31 3 GLN B N 1
ATOM 2579 C CA . GLN B 1 3 ? 8.898 1.491 -0.01 1 94.31 3 GLN B CA 1
ATOM 2580 C C . GLN B 1 3 ? 9.117 1.774 -1.494 1 94.31 3 GLN B C 1
ATOM 2582 O O . GLN B 1 3 ? 8.797 0.941 -2.344 1 94.31 3 GLN B O 1
ATOM 2587 N N . ASN B 1 4 ? 9.477 3.004 -1.791 1 91.31 4 ASN B N 1
ATOM 2588 C CA . ASN B 1 4 ? 10.055 3.428 -3.061 1 91.31 4 ASN B CA 1
ATOM 2589 C C . ASN B 1 4 ? 8.992 3.578 -4.145 1 91.31 4 ASN B C 1
ATOM 2591 O O . ASN B 1 4 ? 9.305 3.613 -5.332 1 91.31 4 ASN B O 1
ATOM 2595 N N . SER B 1 5 ? 7.785 3.582 -3.654 1 90.88 5 SER B N 1
ATOM 2596 C CA . SER B 1 5 ? 6.734 3.67 -4.66 1 90.88 5 SER B CA 1
ATOM 2597 C C . SER B 1 5 ? 5.508 4.402 -4.117 1 90.88 5 SER B C 1
ATOM 2599 O O . SER B 1 5 ? 5.215 4.324 -2.924 1 90.88 5 SER B O 1
ATOM 2601 N N . LYS B 1 6 ? 4.867 5.02 -5.023 1 92.62 6 LYS B N 1
ATOM 2602 C CA . LYS B 1 6 ? 3.596 5.672 -4.719 1 92.62 6 LYS B CA 1
ATOM 2603 C C . LYS B 1 6 ? 2.428 4.703 -4.871 1 92.62 6 LYS B C 1
ATOM 2605 O O . LYS B 1 6 ? 2.4 3.896 -5.805 1 92.62 6 LYS B O 1
ATOM 2610 N N . PHE B 1 7 ? 1.627 4.762 -3.945 1 94.19 7 PHE B N 1
ATOM 2611 C CA . PHE B 1 7 ? 0.32 4.117 -4.008 1 94.19 7 PHE B CA 1
ATOM 2612 C C . PHE B 1 7 ? -0.705 5.035 -4.664 1 94.19 7 PHE B C 1
ATOM 2614 O O . PHE B 1 7 ? -1.139 6.02 -4.062 1 94.19 7 PHE B O 1
ATOM 2621 N N . GLN B 1 8 ? -1.078 4.762 -5.859 1 95.56 8 GLN B N 1
ATOM 2622 C CA . GLN B 1 8 ? -2.143 5.512 -6.52 1 95.56 8 GLN B CA 1
ATOM 2623 C C . GLN B 1 8 ? -3.424 4.688 -6.605 1 95.56 8 GLN B C 1
ATOM 2625 O O . GLN B 1 8 ? -3.381 3.488 -6.883 1 95.56 8 GLN B O 1
ATOM 2630 N N . THR B 1 9 ? -4.594 5.402 -6.422 1 94.62 9 THR B N 1
ATOM 2631 C CA . THR B 1 9 ? -5.84 4.648 -6.5 1 94.62 9 THR B CA 1
ATOM 2632 C C . THR B 1 9 ? -6.969 5.516 -7.043 1 94.62 9 THR B C 1
ATOM 2634 O O . THR B 1 9 ? -6.938 6.742 -6.902 1 94.62 9 THR B O 1
ATOM 2637 N N . THR B 1 10 ? -7.918 4.789 -7.703 1 92.88 10 THR B N 1
ATOM 2638 C CA . THR B 1 10 ? -9.18 5.391 -8.125 1 92.88 10 THR B CA 1
ATOM 2639 C C . THR B 1 10 ? -10.352 4.766 -7.383 1 92.88 10 THR B C 1
ATOM 2641 O O . THR B 1 10 ? -11.508 4.934 -7.789 1 92.88 10 THR B O 1
ATOM 2644 N N . SER B 1 11 ? -10.047 4.098 -6.332 1 92.69 11 SER B N 1
ATOM 2645 C CA . SER B 1 11 ? -11.078 3.402 -5.578 1 92.69 11 SER B CA 1
ATOM 2646 C C . SER B 1 11 ? -11.945 4.383 -4.793 1 92.69 11 SER B C 1
ATOM 2648 O O . SER B 1 11 ? -11.516 5.5 -4.496 1 92.69 11 SER B O 1
ATOM 2650 N N . THR B 1 12 ? -13.172 3.941 -4.473 1 94.62 12 THR B N 1
ATOM 2651 C CA . THR B 1 12 ? -14.094 4.797 -3.727 1 94.62 12 THR B CA 1
ATOM 2652 C C . THR B 1 12 ? -13.859 4.66 -2.225 1 94.62 12 THR B C 1
ATOM 2654 O O . THR B 1 12 ? -14.367 5.465 -1.437 1 94.62 12 THR B O 1
ATOM 2657 N N . GLU B 1 13 ? -13.172 3.613 -1.873 1 95.75 13 GLU B N 1
ATOM 2658 C CA . GLU B 1 13 ? -12.836 3.385 -0.471 1 95.75 13 GLU B CA 1
ATOM 2659 C C . GLU B 1 13 ? -11.391 2.904 -0.323 1 95.75 13 GLU B C 1
ATOM 2661 O O . GLU B 1 13 ? -10.922 2.092 -1.12 1 95.75 13 GLU B O 1
ATOM 2666 N N . LEU B 1 14 ? -10.688 3.428 0.716 1 96.44 14 LEU B N 1
ATOM 2667 C CA . LEU B 1 14 ? -9.32 3.031 1.05 1 96.44 14 LEU B CA 1
ATOM 2668 C C . LEU B 1 14 ? -9.109 3.037 2.561 1 96.44 14 LEU B C 1
ATOM 2670 O O . LEU B 1 14 ? -9.312 4.062 3.215 1 96.44 14 LEU B O 1
ATOM 2674 N N . ASP B 1 15 ? -8.789 1.879 3.064 1 96.06 15 ASP B N 1
ATOM 2675 C CA . ASP B 1 15 ? -8.422 1.754 4.473 1 96.06 15 ASP B CA 1
ATOM 2676 C C . ASP B 1 15 ? -6.969 1.321 4.625 1 96.06 15 ASP B C 1
ATOM 2678 O O . ASP B 1 15 ? -6.57 0.271 4.117 1 96.06 15 ASP B O 1
ATOM 2682 N N . VAL B 1 16 ? -6.195 2.123 5.309 1 95.69 16 VAL B N 1
ATOM 2683 C CA . VAL B 1 16 ? -4.797 1.826 5.59 1 95.69 16 VAL B CA 1
ATOM 2684 C C . VAL B 1 16 ? -4.582 1.737 7.098 1 95.69 16 VAL B C 1
ATOM 2686 O O . VAL B 1 16 ? -4.895 2.678 7.832 1 95.69 16 VAL B O 1
ATOM 2689 N N . THR B 1 17 ? -4.094 0.62 7.57 1 93.31 17 THR B N 1
ATOM 2690 C CA . THR B 1 17 ? -3.867 0.463 9 1 93.31 17 THR B CA 1
ATOM 2691 C C . THR B 1 17 ? -2.496 -0.152 9.273 1 93.31 17 THR B C 1
ATOM 2693 O O . THR B 1 17 ? -2.084 -1.086 8.578 1 93.31 17 THR B O 1
ATOM 2696 N N . LYS B 1 18 ? -1.784 0.351 10.195 1 90.62 18 LYS B N 1
ATOM 2697 C CA . LYS B 1 18 ? -0.518 -0.197 10.672 1 90.62 18 LYS B CA 1
ATOM 2698 C C . LYS B 1 18 ? 0.445 -0.447 9.516 1 90.62 18 LYS B C 1
ATOM 2700 O O . LYS B 1 18 ? 1.004 -1.539 9.391 1 90.62 18 LYS B O 1
ATOM 2705 N N . THR B 1 19 ? 0.595 0.567 8.805 1 91.62 19 THR B N 1
ATOM 2706 C CA . THR B 1 19 ? 1.46 0.493 7.633 1 91.62 19 THR B CA 1
ATOM 2707 C C . THR B 1 19 ? 2.531 1.579 7.68 1 91.62 19 THR B C 1
ATOM 2709 O O . THR B 1 19 ? 2.367 2.59 8.367 1 91.62 19 THR B O 1
ATOM 2712 N N . SER B 1 20 ? 3.641 1.319 7.062 1 94.06 20 SER B N 1
ATOM 2713 C CA . SER B 1 20 ? 4.691 2.322 6.902 1 94.06 20 SER B CA 1
ATOM 2714 C C . SER B 1 20 ? 4.984 2.582 5.43 1 94.06 20 SER B C 1
ATOM 2716 O O . SER B 1 20 ? 5.266 1.65 4.672 1 94.06 20 SER B O 1
ATOM 2718 N N . PHE B 1 21 ? 4.836 3.781 5.074 1 96.19 21 PHE B N 1
ATOM 2719 C CA . PHE B 1 21 ? 5.328 4.246 3.783 1 96.19 21 PHE B CA 1
ATOM 2720 C C . PHE B 1 21 ? 6.676 4.941 3.936 1 96.19 21 PHE B C 1
ATOM 2722 O O . PHE B 1 21 ? 6.781 5.961 4.621 1 96.19 21 PHE B O 1
ATOM 2729 N N . ILE B 1 22 ? 7.688 4.367 3.275 1 95.62 22 ILE B N 1
ATOM 2730 C CA . ILE B 1 22 ? 9.039 4.867 3.504 1 95.62 22 ILE B CA 1
ATOM 2731 C C . ILE B 1 22 ? 9.703 5.176 2.166 1 95.62 22 ILE B C 1
ATOM 2733 O O . ILE B 1 22 ? 9.664 4.359 1.243 1 95.62 22 ILE B O 1
ATOM 2737 N N . ASN B 1 23 ? 10.258 6.359 2.037 1 95.5 23 ASN B N 1
ATOM 2738 C CA . ASN B 1 23 ? 11.023 6.777 0.871 1 95.5 23 ASN B CA 1
ATOM 2739 C C . ASN B 1 23 ? 10.195 6.707 -0.406 1 95.5 23 ASN B C 1
ATOM 2741 O O . ASN B 1 23 ? 10.672 6.242 -1.44 1 95.5 23 ASN B O 1
ATOM 2745 N N . CYS B 1 24 ? 9 7.125 -0.199 1 96.5 24 CYS B N 1
ATOM 2746 C CA . CYS B 1 24 ? 8.125 7.16 -1.367 1 96.5 24 CYS B CA 1
ATOM 2747 C C . CYS B 1 24 ? 8.266 8.477 -2.115 1 96.5 24 CYS B C 1
ATOM 2749 O O . CYS B 1 24 ? 8.344 9.547 -1.498 1 96.5 24 CYS B O 1
ATOM 2751 N N . TYR B 1 25 ? 8.422 8.32 -3.393 1 94.81 25 TYR B N 1
ATOM 2752 C CA . TYR B 1 25 ? 8.57 9.5 -4.242 1 94.81 25 TYR B CA 1
ATOM 2753 C C . TYR B 1 25 ? 7.699 9.383 -5.488 1 94.81 25 TYR B C 1
ATOM 2755 O O . TYR B 1 25 ? 7.527 8.289 -6.031 1 94.81 25 TYR B O 1
ATOM 2763 N N . SER B 1 26 ? 7.199 10.547 -5.914 1 94.44 26 SER B N 1
ATOM 2764 C CA . SER B 1 26 ? 6.441 10.602 -7.156 1 94.44 26 SER B CA 1
ATOM 2765 C C . SER B 1 26 ? 6.742 11.875 -7.938 1 94.44 26 SER B C 1
ATOM 2767 O O . SER B 1 26 ? 6.898 12.953 -7.344 1 94.44 26 SER B O 1
ATOM 2769 N N . LYS B 1 27 ? 6.715 11.711 -9.234 1 92.88 27 LYS B N 1
ATOM 2770 C CA . LYS B 1 27 ? 6.832 12.891 -10.094 1 92.88 27 LYS B CA 1
ATOM 2771 C C . LYS B 1 27 ? 5.508 13.641 -10.172 1 92.88 27 LYS B C 1
ATOM 2773 O O . LYS B 1 27 ? 5.473 14.805 -10.578 1 92.88 27 LYS B O 1
ATOM 2778 N N . GLY B 1 28 ? 4.465 12.992 -9.766 1 93.88 28 GLY B N 1
ATOM 2779 C CA . GLY B 1 28 ? 3.143 13.602 -9.758 1 93.88 28 GLY B CA 1
ATOM 2780 C C . GLY B 1 28 ? 2.68 14 -8.367 1 93.88 28 GLY B C 1
ATOM 2781 O O . GLY B 1 28 ? 3.486 14.406 -7.531 1 93.88 28 GLY B O 1
ATOM 2782 N N . LYS B 1 29 ? 1.4 13.977 -8.188 1 96 29 LYS B N 1
ATOM 2783 C CA . LYS B 1 29 ? 0.804 14.367 -6.91 1 96 29 LYS B CA 1
ATOM 2784 C C . LYS B 1 29 ? 0.858 13.219 -5.902 1 96 29 LYS B C 1
ATOM 2786 O O . LYS B 1 29 ? 0.656 12.062 -6.266 1 96 29 LYS B O 1
ATOM 2791 N N . GLY B 1 30 ? 1.129 13.609 -4.695 1 97.12 30 GLY B N 1
ATOM 2792 C CA . GLY B 1 30 ? 1.191 12.602 -3.648 1 97.12 30 GLY B CA 1
ATOM 2793 C C . GLY B 1 30 ? 2.445 11.75 -3.715 1 97.12 30 GLY B C 1
ATOM 2794 O O . GLY B 1 30 ? 2.605 10.945 -4.633 1 97.12 30 GLY B O 1
ATOM 2795 N N . GLY B 1 31 ? 3.26 11.906 -2.732 1 96.69 31 GLY B N 1
ATOM 2796 C CA . GLY B 1 31 ? 4.488 11.133 -2.725 1 96.69 31 GLY B CA 1
ATOM 2797 C C . GLY B 1 31 ? 4.273 9.68 -2.355 1 96.69 31 GLY B C 1
ATOM 2798 O O . GLY B 1 31 ? 4.852 8.781 -2.975 1 96.69 31 GLY B O 1
ATOM 2799 N N . SER B 1 32 ? 3.459 9.43 -1.329 1 97.88 32 SER B N 1
ATOM 2800 C CA . SER B 1 32 ? 3.164 8.078 -0.861 1 97.88 32 SER B CA 1
ATOM 2801 C C . SER B 1 32 ? 1.804 7.602 -1.362 1 97.88 32 SER B C 1
ATOM 2803 O O . SER B 1 32 ? 1.687 6.504 -1.906 1 97.88 32 SER B O 1
ATOM 2805 N N . ILE B 1 33 ? 0.818 8.391 -1.19 1 98.19 33 ILE B N 1
ATOM 2806 C CA . ILE B 1 33 ? -0.542 8.023 -1.574 1 98.19 33 ILE B CA 1
ATOM 2807 C C . ILE B 1 33 ? -1.142 9.125 -2.447 1 98.19 33 ILE B C 1
ATOM 2809 O O . ILE B 1 33 ? -1.068 10.305 -2.105 1 98.19 33 ILE B O 1
ATOM 2813 N N . SER B 1 34 ? -1.683 8.727 -3.533 1 98.12 34 SER B N 1
ATOM 2814 C CA . SER B 1 34 ? -2.426 9.609 -4.426 1 98.12 34 SER B CA 1
ATOM 2815 C C . SER B 1 34 ? -3.824 9.07 -4.703 1 98.12 34 SER B C 1
ATOM 2817 O O . SER B 1 34 ? -3.977 8.055 -5.387 1 98.12 34 SER B O 1
ATOM 2819 N N . ILE B 1 35 ? -4.797 9.75 -4.215 1 97.62 35 ILE B N 1
ATOM 2820 C CA . ILE B 1 35 ? -6.195 9.398 -4.43 1 97.62 35 ILE B CA 1
ATOM 2821 C C . ILE B 1 35 ? -6.805 10.312 -5.488 1 97.62 35 ILE B C 1
ATOM 2823 O O . ILE B 1 35 ? -7.059 11.492 -5.23 1 97.62 35 ILE B O 1
ATOM 2827 N N . ILE B 1 36 ? -7.152 9.727 -6.633 1 95.44 36 ILE B N 1
ATOM 2828 C CA . ILE B 1 36 ? -7.434 10.594 -7.77 1 95.44 36 ILE B CA 1
ATOM 2829 C C . ILE B 1 36 ? -8.938 10.594 -8.055 1 95.44 36 ILE B C 1
ATOM 2831 O O . ILE B 1 36 ? -9.391 11.258 -8.992 1 95.44 36 ILE B O 1
ATOM 2835 N N . SER B 1 37 ? -9.688 9.844 -7.285 1 95.88 37 SER B N 1
ATOM 2836 C CA . SER B 1 37 ? -11.148 9.859 -7.328 1 95.88 37 SER B CA 1
ATOM 2837 C C . SER B 1 37 ? -11.742 10.016 -5.93 1 95.88 37 SER B C 1
ATOM 2839 O O . SER B 1 37 ? -11.078 9.703 -4.934 1 95.88 37 SER B O 1
ATOM 2841 N N . PRO B 1 38 ? -13.008 10.625 -5.93 1 97.12 38 PRO B N 1
ATOM 2842 C CA . PRO B 1 38 ? -13.602 10.797 -4.605 1 97.12 38 PRO B CA 1
ATOM 2843 C C . PRO B 1 38 ? -13.578 9.523 -3.77 1 97.12 38 PRO B C 1
ATOM 2845 O O . PRO B 1 38 ? -14.047 8.477 -4.223 1 97.12 38 PRO B O 1
ATOM 2848 N N . CYS B 1 39 ? -13.031 9.648 -2.6 1 97.75 39 CYS B N 1
ATOM 2849 C CA . CYS B 1 39 ? -12.727 8.445 -1.827 1 97.75 39 CYS B CA 1
ATOM 2850 C C . CYS B 1 39 ? -13.031 8.664 -0.348 1 97.75 39 CYS B C 1
ATOM 2852 O O . CYS B 1 39 ? -12.766 9.734 0.193 1 97.75 39 CYS B O 1
ATOM 2854 N N . THR B 1 40 ? -13.742 7.648 0.263 1 97.81 40 THR B N 1
ATOM 2855 C CA . THR B 1 40 ? -13.719 7.562 1.72 1 97.81 40 THR B CA 1
ATOM 2856 C C . THR B 1 40 ? -12.398 6.965 2.201 1 97.81 40 THR B C 1
ATOM 2858 O O . THR B 1 40 ? -12.117 5.789 1.967 1 97.81 40 THR B O 1
ATOM 2861 N N . PHE B 1 41 ? -11.641 7.801 2.891 1 98 41 PHE B N 1
ATOM 2862 C CA . PHE B 1 41 ? -10.266 7.422 3.201 1 98 41 PHE B CA 1
ATOM 2863 C C . PHE B 1 41 ? -10.047 7.367 4.707 1 98 41 PHE B C 1
ATOM 2865 O O . PHE B 1 41 ? -10.25 8.367 5.406 1 98 41 PHE B O 1
ATOM 2872 N N . SER B 1 42 ? -9.703 6.23 5.203 1 97.94 42 SER B N 1
ATOM 2873 C CA . SER B 1 42 ? -9.312 6.043 6.598 1 97.94 42 SER B CA 1
ATOM 2874 C C . SER B 1 42 ? -7.871 5.566 6.715 1 97.94 42 SER B C 1
ATOM 2876 O O . SER B 1 42 ? -7.469 4.617 6.039 1 97.94 42 SER B O 1
ATOM 2878 N N . CYS B 1 43 ? -7.117 6.168 7.551 1 96.94 43 CYS B N 1
ATOM 2879 C CA . CYS B 1 43 ? -5.719 5.832 7.801 1 96.94 43 CYS B CA 1
ATOM 2880 C C . CYS B 1 43 ? -5.41 5.867 9.289 1 96.94 43 CYS B C 1
ATOM 2882 O O . CYS B 1 43 ? -5.559 6.906 9.938 1 96.94 43 CYS B O 1
ATOM 2884 N N . VAL B 1 44 ? -5.012 4.723 9.828 1 95 44 VAL B N 1
ATOM 2885 C CA . VAL B 1 44 ? -4.812 4.605 11.273 1 95 44 VAL B CA 1
ATOM 2886 C C . VAL B 1 44 ? -3.451 3.975 11.555 1 95 44 VAL B C 1
ATOM 2888 O O . VAL B 1 44 ? -3.016 3.072 10.836 1 95 44 VAL B O 1
ATOM 2891 N N . GLU B 1 45 ? -2.771 4.426 12.555 1 93.38 45 GLU B N 1
ATOM 2892 C CA . GLU B 1 45 ? -1.513 3.855 13.031 1 93.38 45 GLU B CA 1
ATOM 2893 C C . GLU B 1 45 ? -0.534 3.645 11.883 1 93.38 45 GLU B C 1
ATOM 2895 O O . GLU B 1 45 ? 0.011 2.551 11.719 1 93.38 45 GLU B O 1
ATOM 2900 N N . THR B 1 46 ? -0.371 4.699 11.195 1 94.12 46 THR B N 1
ATOM 2901 C CA . THR B 1 46 ? 0.434 4.613 9.984 1 94.12 46 THR B CA 1
ATOM 2902 C C . THR B 1 46 ? 1.507 5.699 9.969 1 94.12 46 THR B C 1
ATOM 2904 O O . THR B 1 46 ? 1.31 6.781 10.523 1 94.12 46 THR B O 1
ATOM 2907 N N . ARG B 1 47 ? 2.594 5.496 9.414 1 94.31 47 ARG B N 1
ATOM 2908 C CA . ARG B 1 47 ? 3.654 6.492 9.344 1 94.31 47 ARG B CA 1
ATOM 2909 C C . ARG B 1 47 ? 4.059 6.762 7.898 1 94.31 47 ARG B C 1
ATOM 2911 O O . ARG B 1 47 ? 4.125 5.84 7.082 1 94.31 47 ARG B O 1
ATOM 2918 N N . PHE B 1 48 ? 4.273 7.902 7.598 1 96.25 48 PHE B N 1
ATOM 2919 C CA . PHE B 1 48 ? 4.848 8.398 6.355 1 96.25 48 PHE B CA 1
ATOM 2920 C C . PHE B 1 48 ? 6.211 9.039 6.605 1 96.25 48 PHE B C 1
ATOM 2922 O O . PHE B 1 48 ? 6.301 10.102 7.227 1 96.25 48 PHE B O 1
ATOM 2929 N N . ILE B 1 49 ? 7.258 8.375 6.094 1 94.94 49 ILE B N 1
ATOM 2930 C CA . ILE B 1 49 ? 8.617 8.836 6.375 1 94.94 49 ILE B CA 1
ATOM 2931 C C . ILE B 1 49 ? 9.352 9.109 5.062 1 94.94 49 ILE B C 1
ATOM 2933 O O . ILE B 1 49 ? 9.445 8.234 4.199 1 94.94 49 ILE B O 1
ATOM 2937 N N . ASN B 1 50 ? 9.82 10.312 4.914 1 93.94 50 ASN B N 1
ATOM 2938 C CA . ASN B 1 50 ? 10.594 10.703 3.74 1 93.94 50 ASN B CA 1
ATOM 2939 C C . ASN B 1 50 ? 9.781 10.539 2.457 1 93.94 50 ASN B C 1
ATOM 2941 O O . ASN B 1 50 ? 10.258 9.938 1.49 1 93.94 50 ASN B O 1
ATOM 2945 N N . SER B 1 51 ? 8.609 11.023 2.568 1 95.81 51 SER B N 1
ATOM 2946 C CA . SER B 1 51 ? 7.77 11.047 1.375 1 95.81 51 SER B CA 1
ATOM 2947 C C . SER B 1 51 ? 7.91 12.367 0.628 1 95.81 51 SER B C 1
ATOM 2949 O O . SER B 1 51 ? 7.941 13.438 1.245 1 95.81 51 SER B O 1
ATOM 2951 N N . SER B 1 52 ? 8.016 12.266 -0.697 1 94.62 52 SER B N 1
ATOM 2952 C CA . SER B 1 52 ? 8.18 13.5 -1.45 1 94.62 52 SER B CA 1
ATOM 2953 C C . SER B 1 52 ? 7.488 13.422 -2.805 1 94.62 52 SER B C 1
ATOM 2955 O O . SER B 1 52 ? 7.309 12.336 -3.354 1 94.62 52 SER B O 1
ATOM 2957 N N . SER B 1 53 ? 7.055 14.531 -3.268 1 94.06 53 SER B N 1
ATOM 2958 C CA . SER B 1 53 ? 6.434 14.641 -4.586 1 94.06 53 SER B CA 1
ATOM 2959 C C . SER B 1 53 ? 6.91 15.898 -5.312 1 94.06 53 SER B C 1
ATOM 2961 O O . SER B 1 53 ? 7.348 16.859 -4.68 1 94.06 53 SER B O 1
ATOM 2963 N N . SER B 1 54 ? 6.836 15.828 -6.648 1 91.75 54 SER B N 1
ATOM 2964 C CA . SER B 1 54 ? 7.191 17 -7.441 1 91.75 54 SER B CA 1
ATOM 2965 C C . SER B 1 54 ? 5.996 17.938 -7.617 1 91.75 54 SER B C 1
ATOM 2967 O O . SER B 1 54 ? 6.148 19.062 -8.094 1 91.75 54 SER B O 1
ATOM 2969 N N . GLU B 1 55 ? 4.902 17.484 -7.234 1 93.12 55 GLU B N 1
ATOM 2970 C CA . GLU B 1 55 ? 3.691 18.297 -7.238 1 93.12 55 GLU B CA 1
ATOM 2971 C C . GLU B 1 55 ? 3.066 18.359 -5.844 1 93.12 55 GLU B C 1
ATOM 2973 O O . GLU B 1 55 ? 3.775 18.281 -4.84 1 93.12 55 GLU B O 1
ATOM 2978 N N . SER B 1 56 ? 1.777 18.578 -5.762 1 93.5 56 SER B N 1
ATOM 2979 C CA . SER B 1 56 ? 1.162 18.812 -4.461 1 93.5 56 SER B CA 1
ATOM 2980 C C . SER B 1 56 ? 1.07 17.516 -3.652 1 93.5 56 SER B C 1
ATOM 2982 O O . SER B 1 56 ? 0.871 16.438 -4.215 1 93.5 56 SER B O 1
ATOM 2984 N N . GLY B 1 57 ? 1.21 17.641 -2.352 1 95.5 57 GLY B N 1
ATOM 2985 C CA . GLY B 1 57 ? 1.074 16.5 -1.455 1 95.5 57 GLY B CA 1
ATOM 2986 C C . GLY B 1 57 ? 2.354 15.695 -1.312 1 95.5 57 GLY B C 1
ATOM 2987 O O . GLY B 1 57 ? 2.551 14.703 -2.016 1 95.5 57 GLY B O 1
ATOM 2988 N N . GLY B 1 58 ? 3.152 16.141 -0.366 1 95 58 GLY B N 1
ATOM 2989 C CA . GLY B 1 58 ? 4.391 15.414 -0.157 1 95 58 GLY B CA 1
ATOM 2990 C C . GLY B 1 58 ? 4.172 13.961 0.21 1 95 58 GLY B C 1
ATOM 2991 O O . GLY B 1 58 ? 4.816 13.07 -0.346 1 95 58 GLY B O 1
ATOM 2992 N N . ALA B 1 59 ? 3.254 13.711 1.127 1 97.12 59 ALA B N 1
ATOM 2993 C CA . ALA B 1 59 ? 2.889 12.344 1.481 1 97.12 59 ALA B CA 1
ATOM 2994 C C . ALA B 1 59 ? 1.563 11.945 0.836 1 97.12 59 ALA B C 1
ATOM 2996 O O . ALA B 1 59 ? 1.511 11 0.045 1 97.12 59 ALA B O 1
ATOM 2997 N N . ILE B 1 60 ? 0.53 12.742 1.119 1 98.38 60 ILE B N 1
ATOM 2998 C CA . ILE B 1 60 ? -0.804 12.359 0.667 1 98.38 60 ILE B CA 1
ATOM 2999 C C . ILE B 1 60 ? -1.389 13.477 -0.203 1 98.38 60 ILE B C 1
ATOM 3001 O O . ILE B 1 60 ? -1.372 14.648 0.181 1 98.38 60 ILE B O 1
ATOM 3005 N N . TYR B 1 61 ? -1.792 13.125 -1.352 1 98.38 61 TYR B N 1
ATOM 3006 C CA . TYR B 1 61 ? -2.705 13.906 -2.178 1 98.38 61 TYR B CA 1
ATOM 3007 C C . TYR B 1 61 ? -4.043 13.195 -2.332 1 98.38 61 TYR B C 1
ATOM 3009 O O . TYR B 1 61 ? -4.09 12 -2.648 1 98.38 61 TYR B O 1
ATOM 3017 N N . GLY B 1 62 ? -5.176 13.961 -2.17 1 98 62 GLY B N 1
ATOM 3018 C CA . GLY B 1 62 ? -6.398 13.188 -2.291 1 98 62 GLY B CA 1
ATOM 3019 C C . GLY B 1 62 ? -7.621 14.039 -2.582 1 98 62 GLY B C 1
ATOM 3020 O O . GLY B 1 62 ? -7.734 15.156 -2.082 1 98 62 GLY B O 1
ATOM 3021 N N . LEU B 1 63 ? -8.469 13.508 -3.4 1 98.25 63 LEU B N 1
ATOM 3022 C CA . LEU B 1 63 ? -9.867 13.93 -3.514 1 98.25 63 LEU B CA 1
ATOM 3023 C C . LEU B 1 63 ? -10.758 13.109 -2.588 1 98.25 63 LEU B C 1
ATOM 3025 O O . LEU B 1 63 ? -10.914 11.898 -2.775 1 98.25 63 LEU B O 1
ATOM 3029 N N . ILE B 1 64 ? -11.438 13.789 -1.619 1 98 64 ILE B N 1
ATOM 3030 C CA . ILE B 1 64 ? -11.961 13.039 -0.48 1 98 64 ILE B CA 1
ATOM 3031 C C . ILE B 1 64 ? -13.453 13.305 -0.334 1 98 64 ILE B C 1
ATOM 3033 O O . ILE B 1 64 ? -13.914 14.43 -0.528 1 98 64 ILE B O 1
ATOM 3037 N N . LYS B 1 65 ? -14.164 12.211 0.05 1 97.56 65 LYS B N 1
ATOM 3038 C CA . LYS B 1 65 ? -15.562 12.289 0.459 1 97.56 65 LYS B CA 1
ATOM 3039 C C . LYS B 1 65 ? -15.695 12.25 1.979 1 97.56 65 LYS B C 1
ATOM 3041 O O . LYS B 1 65 ? -16.688 12.711 2.533 1 97.56 65 LYS B O 1
ATOM 3046 N N . LYS B 1 66 ? -14.828 11.656 2.547 1 97.12 66 LYS B N 1
ATOM 3047 C CA . LYS B 1 66 ? -14.641 11.578 3.994 1 97.12 66 LYS B CA 1
ATOM 3048 C C . LYS B 1 66 ? -13.219 11.148 4.344 1 97.12 66 LYS B C 1
ATOM 3050 O O . LYS B 1 66 ? -12.641 10.305 3.662 1 97.12 66 LYS B O 1
ATOM 3055 N N . MET B 1 67 ? -12.688 11.773 5.414 1 98 67 MET B N 1
ATOM 3056 C CA . MET B 1 67 ? -11.32 11.398 5.758 1 98 67 MET B CA 1
ATOM 3057 C C . MET B 1 67 ? -11.133 11.344 7.27 1 98 67 MET B C 1
ATOM 3059 O O . MET B 1 67 ? -11.523 12.266 7.984 1 98 67 MET B O 1
ATOM 3063 N N . ILE B 1 68 ? -10.602 10.25 7.734 1 97.88 68 ILE B N 1
ATOM 3064 C CA . ILE B 1 68 ? -10.18 10.078 9.125 1 97.88 68 ILE B CA 1
ATOM 3065 C C . ILE B 1 68 ? -8.703 9.703 9.164 1 97.88 68 ILE B C 1
ATOM 3067 O O . ILE B 1 68 ? -8.297 8.68 8.602 1 97.88 68 ILE B O 1
ATOM 3071 N N . LEU B 1 69 ? -7.891 10.484 9.75 1 97.06 69 LEU B N 1
ATOM 3072 C CA . LEU B 1 69 ? -6.512 10.164 10.102 1 97.06 69 LEU B CA 1
ATOM 3073 C C . LEU B 1 69 ? -6.336 10.086 11.609 1 97.06 69 LEU B C 1
ATOM 3075 O O . LEU B 1 69 ? -6.645 11.039 12.328 1 97.06 69 LEU B O 1
ATOM 3079 N N . SER B 1 70 ? -5.875 8.961 12.102 1 96.06 70 SER B N 1
ATOM 3080 C CA . SER B 1 70 ? -5.672 8.805 13.539 1 96.06 70 SER B CA 1
ATOM 3081 C C . SER B 1 70 ? -4.355 8.102 13.836 1 96.06 70 SER B C 1
ATOM 3083 O O . SER B 1 70 ? -4.059 7.055 13.25 1 96.06 70 SER B O 1
ATOM 3085 N N . ASN B 1 71 ? -3.582 8.648 14.75 1 94.94 71 ASN B N 1
ATOM 3086 C CA . ASN B 1 71 ? -2.289 8.102 15.148 1 94.94 71 ASN B CA 1
ATOM 3087 C C . ASN B 1 71 ? -1.355 7.949 13.945 1 94.94 71 ASN B C 1
ATOM 3089 O O . ASN B 1 71 ? -0.887 6.848 13.656 1 94.94 71 ASN B O 1
ATOM 3093 N N . ILE B 1 72 ? -1.174 9.094 13.406 1 95.69 72 ILE B N 1
ATOM 3094 C CA . ILE B 1 72 ? -0.355 9.148 12.195 1 95.69 72 ILE B CA 1
ATOM 3095 C C . ILE B 1 72 ? 0.941 9.898 12.492 1 95.69 72 ILE B C 1
ATOM 3097 O O . ILE B 1 72 ? 0.973 10.789 13.344 1 95.69 72 ILE B O 1
ATOM 3101 N N . CYS B 1 73 ? 1.958 9.531 11.812 1 94.19 73 CYS B N 1
ATOM 3102 C CA . CYS B 1 73 ? 3.219 10.266 11.812 1 94.19 73 CYS B CA 1
ATOM 3103 C C . CYS B 1 73 ? 3.605 10.672 10.391 1 94.19 73 CYS B C 1
ATOM 3105 O O . CYS B 1 73 ? 3.766 9.82 9.516 1 94.19 73 CYS B O 1
ATOM 3107 N N . PHE B 1 74 ? 3.668 11.906 10.188 1 94.62 74 PHE B N 1
ATOM 3108 C CA . PHE B 1 74 ? 4.336 12.461 9.016 1 94.62 74 PHE B CA 1
ATOM 3109 C C . PHE B 1 74 ? 5.707 13.008 9.383 1 94.62 74 PHE B C 1
ATOM 3111 O O . PHE B 1 74 ? 5.812 14 10.109 1 94.62 74 PHE B O 1
ATOM 3118 N N . LEU B 1 75 ? 6.699 12.383 8.867 1 93.25 75 LEU B N 1
ATOM 3119 C CA . LEU B 1 75 ? 8.055 12.812 9.188 1 93.25 75 LEU B CA 1
ATOM 3120 C C . LEU B 1 75 ? 8.852 13.086 7.918 1 93.25 75 LEU B C 1
ATOM 3122 O O . LEU B 1 75 ? 9.039 12.195 7.09 1 93.25 75 LEU B O 1
ATOM 3126 N N . ASN B 1 76 ? 9.289 14.297 7.766 1 91.62 76 ASN B N 1
ATOM 3127 C CA . ASN B 1 76 ? 10.141 14.688 6.648 1 91.62 76 ASN B CA 1
ATOM 3128 C C . ASN B 1 76 ? 9.445 14.453 5.309 1 91.62 76 ASN B C 1
ATOM 3130 O O . ASN B 1 76 ? 10.016 13.844 4.406 1 91.62 76 ASN B O 1
ATOM 3134 N N . CYS B 1 77 ? 8.258 14.898 5.254 1 93.88 77 CYS B N 1
ATOM 3135 C CA . CYS B 1 77 ? 7.516 14.906 3.998 1 93.88 77 CYS B CA 1
ATOM 3136 C C . CYS B 1 77 ? 7.641 16.25 3.299 1 93.88 77 CYS B C 1
ATOM 3138 O O . CYS B 1 77 ? 7.59 17.297 3.947 1 93.88 77 CYS B O 1
ATOM 3140 N N . ASN B 1 78 ? 7.859 16.203 2.01 1 91.19 78 ASN B N 1
ATOM 3141 C CA . ASN B 1 78 ? 8.109 17.469 1.336 1 91.19 78 ASN B CA 1
ATOM 3142 C C . ASN B 1 78 ? 7.59 17.453 -0.099 1 91.19 78 ASN B C 1
ATOM 3144 O O . ASN B 1 78 ? 7.379 16.391 -0.676 1 91.19 78 ASN B O 1
ATOM 3148 N N . THR B 1 79 ? 7.285 18.562 -0.611 1 91.69 79 THR B N 1
ATOM 3149 C CA . THR B 1 79 ? 6.898 18.766 -2.002 1 91.69 79 THR B CA 1
ATOM 3150 C C . THR B 1 79 ? 7.398 20.125 -2.504 1 91.69 79 THR B C 1
ATOM 3152 O O . THR B 1 79 ? 7.691 21.016 -1.706 1 91.69 79 THR B O 1
ATOM 3155 N N . THR B 1 80 ? 7.488 20.203 -3.797 1 84.56 80 THR B N 1
ATOM 3156 C CA . THR B 1 80 ? 7.902 21.469 -4.387 1 84.56 80 THR B CA 1
ATOM 3157 C C . THR B 1 80 ? 6.703 22.391 -4.574 1 84.56 80 THR B C 1
ATOM 3159 O O . THR B 1 80 ? 6.863 23.562 -4.918 1 84.56 80 THR B O 1
ATOM 3162 N N . ASP B 1 81 ? 5.543 21.922 -4.27 1 87.69 81 ASP B N 1
ATOM 3163 C CA . ASP B 1 81 ? 4.309 22.688 -4.387 1 87.69 81 ASP B CA 1
ATOM 3164 C C . ASP B 1 81 ? 3.592 22.781 -3.041 1 87.69 81 ASP B C 1
ATOM 3166 O O . ASP B 1 81 ? 4.203 23.109 -2.025 1 87.69 81 ASP B O 1
ATOM 3170 N N . ASN B 1 82 ? 2.285 22.609 -3.041 1 89.19 82 ASN B N 1
ATOM 3171 C CA . ASN B 1 82 ? 1.499 22.797 -1.829 1 89.19 82 ASN B CA 1
ATOM 3172 C C . ASN B 1 82 ? 1.293 21.5 -1.072 1 89.19 82 ASN B C 1
ATOM 3174 O O . ASN B 1 82 ? 1.165 20.438 -1.683 1 89.19 82 ASN B O 1
ATOM 3178 N N . GLY B 1 83 ? 1.297 21.688 0.279 1 91.75 83 GLY B N 1
ATOM 3179 C CA . GLY B 1 83 ? 0.994 20.531 1.103 1 91.75 83 GLY B CA 1
ATOM 3180 C C . GLY B 1 83 ? 2.189 19.625 1.316 1 91.75 83 GLY B C 1
ATOM 3181 O O . GLY B 1 83 ? 2.234 18.516 0.783 1 91.75 83 GLY B O 1
ATOM 3182 N N . GLN B 1 84 ? 3.07 20.125 2.174 1 90.5 84 GLN B N 1
ATOM 3183 C CA . GLN B 1 84 ? 4.285 19.344 2.408 1 90.5 84 GLN B CA 1
ATOM 3184 C C . GLN B 1 84 ? 3.961 17.938 2.895 1 90.5 84 GLN B C 1
ATOM 3186 O O . GLN B 1 84 ? 4.523 16.953 2.402 1 90.5 84 GLN B O 1
ATOM 3191 N N . ALA B 1 85 ? 2.994 17.812 3.818 1 94.38 85 ALA B N 1
ATOM 3192 C CA . ALA B 1 85 ? 2.512 16.5 4.238 1 94.38 85 ALA B CA 1
ATOM 3193 C C . ALA B 1 85 ? 1.247 16.109 3.477 1 94.38 85 ALA B C 1
ATOM 3195 O O . ALA B 1 85 ? 1.235 15.117 2.742 1 94.38 85 ALA B O 1
ATOM 3196 N N . ASN B 1 86 ? 0.265 16.984 3.596 1 96 86 ASN B N 1
ATOM 3197 C CA . ASN B 1 86 ? -1.053 16.656 3.059 1 96 86 ASN B CA 1
ATOM 3198 C C . ASN B 1 86 ? -1.574 17.766 2.15 1 96 86 ASN B C 1
ATOM 3200 O O . ASN B 1 86 ? -1.525 18.938 2.51 1 96 86 ASN B O 1
ATOM 3204 N N . TYR B 1 87 ? -2.049 17.422 1.021 1 96.94 87 TYR B N 1
ATOM 3205 C CA . TYR B 1 87 ? -2.934 18.234 0.194 1 96.94 87 TYR B CA 1
ATOM 3206 C C . TYR B 1 87 ? -4.266 17.531 -0.035 1 96.94 87 TYR B C 1
ATOM 3208 O O . TYR B 1 87 ? -4.34 16.562 -0.806 1 96.94 87 TYR B O 1
ATOM 3216 N N . ILE B 1 88 ? -5.297 18.047 0.551 1 98 88 ILE B N 1
ATOM 3217 C CA . ILE B 1 88 ? -6.59 17.359 0.54 1 98 88 ILE B CA 1
ATOM 3218 C C . ILE B 1 88 ? -7.652 18.281 -0.056 1 98 88 ILE B C 1
ATOM 3220 O O . ILE B 1 88 ? -7.828 19.422 0.398 1 98 88 ILE B O 1
ATOM 3224 N N . SER B 1 89 ? -8.297 17.781 -1.05 1 97.75 89 SER B N 1
ATOM 3225 C CA . SER B 1 89 ? -9.461 18.438 -1.629 1 97.75 89 SER B CA 1
ATOM 3226 C C . SER B 1 89 ? -10.734 17.641 -1.39 1 97.75 89 SER B C 1
ATOM 3228 O O . SER B 1 89 ? -10.82 16.469 -1.781 1 97.75 89 SER B O 1
ATOM 3230 N N . CYS B 1 90 ? -11.688 18.328 -0.801 1 97.25 90 CYS B N 1
ATOM 3231 C CA . CYS B 1 90 ? -12.961 17.656 -0.542 1 97.25 90 CYS B CA 1
ATOM 3232 C C . CYS B 1 90 ? -13.953 17.922 -1.672 1 97.25 90 CYS B C 1
ATOM 3234 O O . CYS B 1 90 ? -13.867 18.938 -2.359 1 97.25 90 CYS B O 1
ATOM 3236 N N . ILE B 1 91 ? -14.891 17 -1.821 1 96.56 91 ILE B N 1
ATOM 3237 C CA . ILE B 1 91 ? -15.812 17.078 -2.947 1 96.56 91 ILE B CA 1
ATOM 3238 C C . ILE B 1 91 ? -16.797 18.219 -2.73 1 96.56 91 ILE B C 1
ATOM 3240 O O . ILE B 1 91 ? -17.375 18.75 -3.689 1 96.56 91 ILE B O 1
ATOM 3244 N N . ASP B 1 92 ? -17.016 18.5 -1.482 1 93.75 92 ASP B N 1
ATOM 3245 C CA . ASP B 1 92 ? -17.828 19.672 -1.153 1 93.75 92 ASP B CA 1
ATOM 3246 C C . ASP B 1 92 ? -17.531 20.156 0.268 1 93.75 92 ASP B C 1
ATOM 3248 O O . ASP B 1 92 ? -16.734 19.547 0.985 1 93.75 92 ASP B O 1
ATOM 3252 N N . GLU B 1 93 ? -18.203 21.266 0.668 1 91.44 93 GLU B N 1
ATOM 3253 C CA . GLU B 1 93 ? -17.859 21.984 1.892 1 91.44 93 GLU B CA 1
ATOM 3254 C C . GLU B 1 93 ? -18.391 21.266 3.125 1 91.44 93 GLU B C 1
ATOM 3256 O O . GLU B 1 93 ? -18.062 21.625 4.254 1 91.44 93 GLU B O 1
ATOM 3261 N N . SER B 1 94 ? -19.203 20.219 2.951 1 91.12 94 SER B N 1
ATOM 3262 C CA . SER B 1 94 ? -19.781 19.516 4.09 1 91.12 94 SER B CA 1
ATOM 3263 C C . SER B 1 94 ? -18.906 18.344 4.512 1 91.12 94 SER B C 1
ATOM 3265 O O . SER B 1 94 ? -19.109 17.766 5.582 1 91.12 94 SER B O 1
ATOM 3267 N N . VAL B 1 95 ? -17.922 18 3.715 1 94.94 95 VAL B N 1
ATOM 3268 C CA . VAL B 1 95 ? -17.094 16.812 3.943 1 94.94 95 VAL B CA 1
ATOM 3269 C C . VAL B 1 95 ? -16.219 17.031 5.176 1 94.94 95 VAL B C 1
ATOM 3271 O O . VAL B 1 95 ? -15.555 18.062 5.309 1 94.94 95 VAL B O 1
ATOM 3274 N N . GLN B 1 96 ? -16.266 15.992 6.023 1 95.06 96 GLN B N 1
ATOM 3275 C CA . GLN B 1 96 ? -15.5 16.062 7.27 1 95.06 96 GLN B CA 1
ATOM 3276 C C . GLN B 1 96 ? -14.109 15.469 7.09 1 95.06 96 GLN B C 1
ATOM 3278 O O . GLN B 1 96 ? -13.953 14.367 6.551 1 95.06 96 GLN B O 1
ATOM 3283 N N . VAL B 1 97 ? -13.125 16.234 7.523 1 97 97 VAL B N 1
ATOM 3284 C CA . VAL B 1 97 ? -11.742 15.789 7.625 1 97 97 VAL B CA 1
ATOM 3285 C C . VAL B 1 97 ? -11.281 15.836 9.078 1 97 97 VAL B C 1
ATOM 3287 O O . VAL B 1 97 ? -11.078 16.906 9.641 1 97 97 VAL B O 1
ATOM 3290 N N . ASN B 1 98 ? -11.188 14.648 9.688 1 97.31 98 ASN B N 1
ATOM 3291 C CA . ASN B 1 98 ? -10.82 14.547 11.094 1 97.31 98 ASN B CA 1
ATOM 3292 C C . ASN B 1 98 ? -9.406 14 11.273 1 97.31 98 ASN B C 1
ATOM 3294 O O . ASN B 1 98 ? -9.125 12.867 10.883 1 97.31 98 ASN B O 1
ATOM 3298 N N . ILE B 1 99 ? -8.57 14.758 11.867 1 96.38 99 ILE B N 1
ATOM 3299 C CA . ILE B 1 99 ? -7.191 14.375 12.133 1 96.38 99 ILE B CA 1
ATOM 3300 C C . ILE B 1 99 ? -6.941 14.359 13.641 1 96.38 99 ILE B C 1
ATOM 3302 O O . ILE B 1 99 ? -7.113 15.383 14.312 1 96.38 99 ILE B O 1
ATOM 3306 N N . SER B 1 100 ? -6.539 13.141 14.148 1 94.88 100 SER B N 1
ATOM 3307 C CA . SER B 1 100 ? -6.352 13.031 15.594 1 94.88 100 SER B CA 1
ATOM 3308 C C . SER B 1 100 ? -5.062 12.281 15.922 1 94.88 100 SER B C 1
ATOM 3310 O O . SER B 1 100 ? -4.586 11.469 15.125 1 94.88 100 SER B O 1
ATOM 3312 N N . HIS B 1 101 ? -4.438 12.586 17.062 1 94 101 HIS B N 1
ATOM 3313 C CA . HIS B 1 101 ? -3.248 11.906 17.562 1 94 101 HIS B CA 1
ATOM 3314 C C . HIS B 1 101 ? -2.174 11.812 16.484 1 94 101 HIS B C 1
ATOM 3316 O O . HIS B 1 101 ? -1.632 10.734 16.234 1 94 101 HIS B O 1
ATOM 3322 N N . THR B 1 102 ? -1.924 12.961 15.984 1 93.38 102 THR B N 1
ATOM 3323 C CA . THR B 1 102 ? -1.055 12.953 14.812 1 93.38 102 THR B CA 1
ATOM 3324 C C . THR B 1 102 ? 0.16 13.852 15.039 1 93.38 102 THR B C 1
ATOM 3326 O O . THR B 1 102 ? 0.05 14.914 15.648 1 93.38 102 THR B O 1
ATOM 3329 N N . THR B 1 103 ? 1.283 13.367 14.578 1 93.38 103 THR B N 1
ATOM 3330 C CA . THR B 1 103 ? 2.506 14.164 14.586 1 93.38 103 THR B CA 1
ATOM 3331 C C . THR B 1 103 ? 2.932 14.516 13.164 1 93.38 103 THR B C 1
ATOM 3333 O O . THR B 1 103 ? 3.031 13.641 12.305 1 93.38 103 THR B O 1
ATOM 3336 N N . ILE B 1 104 ? 3.113 15.742 12.883 1 92.69 104 ILE B N 1
ATOM 3337 C CA . ILE B 1 104 ? 3.672 16.281 11.641 1 92.69 104 ILE B CA 1
ATOM 3338 C C . ILE B 1 104 ? 4.953 17.047 11.945 1 92.69 104 ILE B C 1
ATOM 3340 O O . ILE B 1 104 ? 4.906 18.125 12.57 1 92.69 104 ILE B O 1
ATOM 3344 N N . ALA B 1 105 ? 6.062 16.484 11.492 1 91.12 105 ALA B N 1
ATOM 3345 C CA . ALA B 1 105 ? 7.328 17.062 11.922 1 91.12 105 ALA B CA 1
ATOM 3346 C C . ALA B 1 105 ? 8.32 17.156 10.766 1 91.12 105 ALA B C 1
ATOM 3348 O O . ALA B 1 105 ? 8.383 16.25 9.93 1 91.12 105 ALA B O 1
ATOM 3349 N N . LEU B 1 106 ? 9.023 18.188 10.695 1 89.69 106 LEU B N 1
ATOM 3350 C CA . LEU B 1 106 ? 10.148 18.375 9.789 1 89.69 106 LEU B CA 1
ATOM 3351 C C . LEU B 1 106 ? 9.68 18.328 8.336 1 89.69 106 LEU B C 1
ATOM 3353 O O . LEU B 1 106 ? 10.391 17.812 7.465 1 89.69 106 LEU B O 1
ATOM 3357 N N . CYS B 1 107 ? 8.461 18.703 8.172 1 88.56 107 CYS B N 1
ATOM 3358 C CA . CYS B 1 107 ? 7.973 18.766 6.801 1 88.56 107 CYS B CA 1
ATOM 3359 C C . CYS B 1 107 ? 8.305 20.109 6.164 1 88.56 107 CYS B C 1
ATOM 3361 O O . CYS B 1 107 ? 7.66 21.125 6.457 1 88.56 107 CYS B O 1
ATOM 3363 N N . SER B 1 108 ? 9.508 20.047 5.414 1 76.19 108 SER B N 1
ATOM 3364 C CA . SER B 1 108 ? 10.078 21.328 5.004 1 76.19 108 SER B CA 1
ATOM 3365 C C . SER B 1 108 ? 10.672 21.25 3.602 1 76.19 108 SER B C 1
ATOM 3367 O O . SER B 1 108 ? 11.266 20.234 3.232 1 76.19 108 SER B O 1
ATOM 3369 N N . GLU B 1 109 ? 10.062 21.875 2.686 1 67.69 109 GLU B N 1
ATOM 3370 C CA . GLU B 1 109 ? 10.844 22.141 1.479 1 67.69 109 GLU B CA 1
ATOM 3371 C C . GLU B 1 109 ? 10.961 23.641 1.223 1 67.69 109 GLU B C 1
ATOM 3373 O O . GLU B 1 109 ? 9.969 24.375 1.316 1 67.69 109 GLU B O 1
ATOM 3378 N N . TYR B 1 110 ? 12.297 24 1.306 1 58.38 110 TYR B N 1
ATOM 3379 C CA . TYR B 1 110 ? 12.516 25.406 0.975 1 58.38 110 TYR B CA 1
ATOM 3380 C C . TYR B 1 110 ? 12.711 25.594 -0.525 1 58.38 110 TYR B C 1
ATOM 3382 O O . TYR B 1 110 ? 13.656 25.047 -1.104 1 58.38 110 TYR B O 1
ATOM 3390 N N . LYS B 1 111 ? 11.555 25.703 -1.227 1 57.62 111 LYS B N 1
ATOM 3391 C CA . LYS B 1 111 ? 11.766 26.188 -2.586 1 57.62 111 LYS B CA 1
ATOM 3392 C C . LYS B 1 111 ? 11.383 27.672 -2.703 1 57.62 111 LYS B C 1
ATOM 3394 O O . LYS B 1 111 ? 10.234 28.047 -2.459 1 57.62 111 LYS B O 1
ATOM 3399 N N . ARG B 1 112 ? 12.422 28.453 -3.014 1 51.53 112 ARG B N 1
ATOM 3400 C CA . ARG B 1 112 ? 12.211 29.891 -3.125 1 51.53 112 ARG B CA 1
ATOM 3401 C C . ARG B 1 112 ? 11.148 30.219 -4.176 1 51.53 112 ARG B C 1
ATOM 3403 O O . ARG B 1 112 ? 11.18 29.656 -5.277 1 51.53 112 ARG B O 1
ATOM 3410 N N . GLY B 1 113 ? 10.164 30.984 -3.834 1 50.44 113 GLY B N 1
ATOM 3411 C CA . GLY B 1 113 ? 9.195 31.562 -4.758 1 50.44 113 GLY B CA 1
ATOM 3412 C C . GLY B 1 113 ? 7.941 30.719 -4.906 1 50.44 113 GLY B C 1
ATOM 3413 O O . GLY B 1 113 ? 7.012 31.109 -5.613 1 50.44 113 GLY B O 1
ATOM 3414 N N . MET B 1 114 ? 7.898 29.562 -4.332 1 57.66 114 MET B N 1
ATOM 3415 C CA . MET B 1 114 ? 6.676 28.781 -4.504 1 57.66 114 MET B CA 1
ATOM 3416 C C . MET B 1 114 ? 5.875 28.734 -3.207 1 57.66 114 MET B C 1
ATOM 3418 O O . MET B 1 114 ? 6.449 28.766 -2.117 1 57.66 114 MET B O 1
ATOM 3422 N N . ASN B 1 115 ? 4.602 29.047 -3.406 1 56.66 115 ASN B N 1
ATOM 3423 C CA . ASN B 1 115 ? 3.699 28.844 -2.279 1 56.66 115 ASN B CA 1
ATOM 3424 C C . ASN B 1 115 ? 3.701 27.391 -1.812 1 56.66 115 ASN B C 1
ATOM 3426 O O . ASN B 1 115 ? 3.406 26.484 -2.592 1 56.66 115 ASN B O 1
ATOM 3430 N N . GLN B 1 116 ? 4.285 27.266 -0.581 1 76.25 116 GLN B N 1
ATOM 3431 C CA . GLN B 1 116 ? 4.297 25.922 -0.015 1 76.25 116 GLN B CA 1
ATOM 3432 C C . GLN B 1 116 ? 3.572 25.891 1.328 1 76.25 116 GLN B C 1
ATOM 3434 O O . GLN B 1 116 ? 3.74 26.781 2.154 1 76.25 116 GLN B O 1
ATOM 3439 N N . ASN B 1 117 ? 2.43 25.25 1.418 1 80.75 117 ASN B N 1
ATOM 3440 C CA . ASN B 1 117 ? 1.746 25.031 2.689 1 80.75 117 ASN B CA 1
ATOM 3441 C C . ASN B 1 117 ? 2.125 23.688 3.309 1 80.75 117 ASN B C 1
ATOM 3443 O O . ASN B 1 117 ? 2.373 22.719 2.59 1 80.75 117 ASN B O 1
ATOM 3447 N N . GLY B 1 118 ? 2.285 23.734 4.648 1 86.19 118 GLY B N 1
ATOM 3448 C CA . GLY B 1 118 ? 2.553 22.484 5.32 1 86.19 118 GLY B CA 1
ATOM 3449 C C . GLY B 1 118 ? 1.478 21.438 5.082 1 86.19 118 GLY B C 1
ATOM 3450 O O . GLY B 1 118 ? 1.748 20.375 4.512 1 86.19 118 GLY B O 1
ATOM 3451 N N . ASN B 1 119 ? 0.292 21.781 5.578 1 92.12 119 ASN B N 1
ATOM 3452 C CA . ASN B 1 119 ? -0.93 21.031 5.332 1 92.12 119 ASN B CA 1
ATOM 3453 C C . ASN B 1 119 ? -2.016 21.906 4.711 1 92.12 119 ASN B C 1
ATOM 3455 O O . ASN B 1 119 ? -2.385 22.938 5.277 1 92.12 119 ASN B O 1
ATOM 3459 N N . HIS B 1 120 ? -2.516 21.453 3.6 1 93.94 120 HIS B N 1
ATOM 3460 C CA . HIS B 1 120 ? -3.475 22.281 2.867 1 93.94 120 HIS B CA 1
ATOM 3461 C C . HIS B 1 120 ? -4.793 21.531 2.666 1 93.94 120 HIS B C 1
ATOM 3463 O O . HIS B 1 120 ? -4.805 20.391 2.191 1 93.94 120 HIS B O 1
ATOM 3469 N N . PHE B 1 121 ? -5.832 22.203 3.025 1 94.5 121 PHE B N 1
ATOM 3470 C CA . PHE B 1 121 ? -7.16 21.609 2.914 1 94.5 121 PHE B CA 1
ATOM 3471 C C . PHE B 1 121 ? -8.094 22.547 2.148 1 94.5 121 PHE B C 1
ATOM 3473 O O . PHE B 1 121 ? -8.125 23.75 2.398 1 94.5 121 PHE B O 1
ATOM 3480 N N . GLN B 1 122 ? -8.852 21.875 1.251 1 93.62 122 GLN B N 1
ATOM 3481 C CA . GLN B 1 122 ? -9.781 22.656 0.441 1 93.62 122 GLN B CA 1
ATOM 3482 C C . GLN B 1 122 ? -11.188 22.078 0.508 1 93.62 122 GLN B C 1
ATOM 3484 O O . GLN B 1 122 ? -11.367 20.859 0.435 1 93.62 122 GLN B O 1
ATOM 3489 N N . ASN B 1 123 ? -12.148 22.938 0.646 1 92.81 123 ASN B N 1
ATOM 3490 C CA . ASN B 1 123 ? -13.562 22.641 0.451 1 92.81 123 ASN B CA 1
ATOM 3491 C C . ASN B 1 123 ? -14.062 21.609 1.464 1 92.81 123 ASN B C 1
ATOM 3493 O O . ASN B 1 123 ? -14.742 20.656 1.098 1 92.81 123 ASN B O 1
ATOM 3497 N N . GLY B 1 124 ? -13.711 21.781 2.688 1 92.62 124 GLY B N 1
ATOM 3498 C CA . GLY B 1 124 ? -14.164 20.828 3.697 1 92.62 124 GLY B CA 1
ATOM 3499 C C . GLY B 1 124 ? -14.258 21.438 5.082 1 92.62 124 GLY B C 1
ATOM 3500 O O . GLY B 1 124 ? -14.164 22.656 5.242 1 92.62 124 GLY B O 1
ATOM 3501 N N . VAL B 1 125 ? -14.688 20.609 6.07 1 93.5 125 VAL B N 1
ATOM 3502 C CA . VAL B 1 125 ? -14.688 20.938 7.492 1 93.5 125 VAL B CA 1
ATOM 3503 C C . VAL B 1 125 ? -13.539 20.219 8.188 1 93.5 125 VAL B C 1
ATOM 3505 O O . VAL B 1 125 ? -13.57 19 8.344 1 93.5 125 VAL B O 1
ATOM 3508 N N . ILE B 1 126 ? -12.625 21 8.656 1 93.88 126 ILE B N 1
ATOM 3509 C CA . ILE B 1 126 ? -11.383 20.406 9.141 1 93.88 126 ILE B CA 1
ATOM 3510 C C . ILE B 1 126 ? -11.344 20.469 10.664 1 93.88 126 ILE B C 1
ATOM 3512 O O . ILE B 1 126 ? -11.711 21.484 11.266 1 93.88 126 ILE B O 1
ATOM 3516 N N . SER B 1 127 ? -10.93 19.375 11.25 1 95 127 SER B N 1
ATOM 3517 C CA . SER B 1 127 ? -10.695 19.328 12.695 1 95 127 SER B CA 1
ATOM 3518 C C . SER B 1 127 ? -9.359 18.672 13.023 1 95 127 SER B C 1
ATOM 3520 O O . SER B 1 127 ? -9.016 17.625 12.461 1 95 127 SER B O 1
ATOM 3522 N N . PHE B 1 128 ? -8.609 19.297 13.883 1 94.5 128 PHE B N 1
ATOM 3523 C CA . PHE B 1 128 ? -7.391 18.766 14.469 1 94.5 128 PHE B CA 1
ATOM 3524 C C . PHE B 1 128 ? -7.547 18.562 15.969 1 94.5 128 PHE B C 1
ATOM 3526 O O . PHE B 1 128 ? -7.848 19.516 16.703 1 94.5 128 PHE B O 1
ATOM 3533 N N . ASN B 1 129 ? -7.359 17.328 16.391 1 94.56 129 ASN B N 1
ATOM 3534 C CA . ASN B 1 129 ? -7.367 17.031 17.828 1 94.56 129 ASN B CA 1
ATOM 3535 C C . ASN B 1 129 ? -6.117 16.266 18.25 1 94.56 129 ASN B C 1
ATOM 3537 O O . ASN B 1 129 ? -5.809 15.211 17.688 1 94.56 129 ASN B O 1
ATOM 3541 N N . GLU B 1 130 ? -5.363 16.828 19.203 1 93.75 130 GLU B N 1
ATOM 3542 C CA . GLU B 1 130 ? -4.156 16.172 19.719 1 93.75 130 GLU B CA 1
ATOM 3543 C C . GLU B 1 130 ? -3.115 16 18.609 1 93.75 130 GLU B C 1
ATOM 3545 O O . GLU B 1 130 ? -2.594 14.906 18.406 1 93.75 130 GLU B O 1
ATOM 3550 N N . ALA B 1 131 ? -2.941 17.141 18.031 1 92.5 131 ALA B N 1
ATOM 3551 C CA . ALA B 1 131 ? -1.941 17.141 16.969 1 92.5 131 ALA B CA 1
ATOM 3552 C C . ALA B 1 131 ? -0.69 17.906 17.391 1 92.5 131 ALA B C 1
ATOM 3554 O O . ALA B 1 131 ? -0.782 18.922 18.078 1 92.5 131 ALA B O 1
ATOM 3555 N N . ASN B 1 132 ? 0.413 17.391 16.984 1 93.38 132 ASN B N 1
ATOM 3556 C CA . ASN B 1 132 ? 1.69 18.078 17.141 1 93.38 132 ASN B CA 1
ATOM 3557 C C . ASN B 1 132 ? 2.303 18.438 15.789 1 93.38 132 ASN B C 1
ATOM 3559 O O . ASN B 1 132 ? 2.699 17.547 15.031 1 93.38 132 ASN B O 1
ATOM 3563 N N . ILE B 1 133 ? 2.367 19.656 15.508 1 92.5 133 ILE B N 1
ATOM 3564 C CA . ILE B 1 133 ? 2.99 20.141 14.281 1 92.5 133 ILE B CA 1
ATOM 3565 C C . ILE B 1 133 ? 4.25 20.938 14.625 1 92.5 133 ILE B C 1
ATOM 3567 O O . ILE B 1 133 ? 4.184 21.953 15.32 1 92.5 133 ILE B O 1
ATOM 3571 N N . SER B 1 134 ? 5.363 20.422 14.117 1 90.75 134 SER B N 1
ATOM 3572 C CA . SER B 1 134 ? 6.598 21.047 14.57 1 90.75 134 SER B CA 1
ATOM 3573 C C . SER B 1 134 ? 7.633 21.125 13.453 1 90.75 134 SER B C 1
ATOM 3575 O O . SER B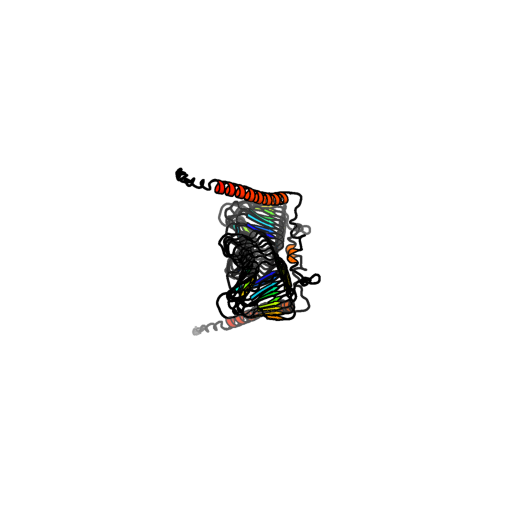 1 134 ? 7.691 20.234 12.602 1 90.75 134 SER B O 1
ATOM 3577 N N . LYS B 1 135 ? 8.375 22.172 13.438 1 88.31 135 LYS B N 1
ATOM 3578 C CA . LYS B 1 135 ? 9.578 22.344 12.625 1 88.31 135 LYS B CA 1
ATOM 3579 C C . LYS B 1 135 ? 9.266 22.234 11.141 1 88.31 135 LYS B C 1
ATOM 3581 O O . LYS B 1 135 ? 10.031 21.656 10.375 1 88.31 135 LYS B O 1
ATOM 3586 N N . SER B 1 136 ? 8.102 22.703 10.891 1 85.94 136 SER B N 1
ATOM 3587 C CA . SER B 1 136 ? 7.746 22.859 9.477 1 85.94 136 SER B CA 1
ATOM 3588 C C . SER B 1 136 ? 8.141 24.234 8.953 1 85.94 136 SER B C 1
ATOM 3590 O O . SER B 1 136 ? 7.828 25.25 9.562 1 85.94 136 SER B O 1
ATOM 3592 N N . ILE B 1 137 ? 8.883 24.219 7.848 1 82.62 137 ILE B N 1
ATOM 3593 C CA . ILE B 1 137 ? 9.398 25.469 7.297 1 82.62 137 ILE B CA 1
ATOM 3594 C C . ILE B 1 137 ? 8.945 25.609 5.844 1 82.62 137 ILE B C 1
ATOM 3596 O O . ILE B 1 137 ? 9.164 24.719 5.027 1 82.62 137 ILE B O 1
ATOM 3600 N N . THR B 1 138 ? 8.219 26.656 5.613 1 81.12 138 THR B N 1
ATOM 3601 C CA . THR B 1 138 ? 7.855 26.969 4.238 1 81.12 138 THR B CA 1
ATOM 3602 C C . THR B 1 138 ? 8.266 28.391 3.887 1 81.12 138 THR B C 1
ATOM 3604 O O . THR B 1 138 ? 8.508 29.219 4.777 1 81.12 138 THR B O 1
ATOM 3607 N N . THR B 1 139 ? 8.516 28.641 2.572 1 72.94 139 THR B N 1
ATOM 3608 C CA . THR B 1 139 ? 8.93 29.969 2.168 1 72.94 139 THR B CA 1
ATOM 3609 C C . THR B 1 139 ? 7.719 30.891 2.006 1 72.94 139 THR B C 1
ATOM 3611 O O . THR B 1 139 ? 7.801 32.094 2.268 1 72.94 139 THR B O 1
ATOM 3614 N N . ARG B 1 140 ? 6.695 30.281 1.495 1 75.56 140 ARG B N 1
ATOM 3615 C CA . ARG B 1 140 ? 5.449 31.016 1.316 1 75.56 140 ARG B CA 1
ATOM 3616 C C . ARG B 1 140 ? 4.254 30.203 1.789 1 75.56 140 ARG B C 1
ATOM 3618 O O . ARG B 1 140 ? 4.344 28.969 1.906 1 75.56 140 ARG B O 1
ATOM 3625 N N . GLY B 1 141 ? 3.287 30.906 2.342 1 80.75 141 GLY B N 1
ATOM 3626 C CA . GLY B 1 141 ? 2.074 30.25 2.803 1 80.75 141 GLY B CA 1
ATOM 3627 C C . GLY B 1 141 ? 2.061 30 4.297 1 80.75 141 GLY B C 1
ATOM 3628 O O . GLY B 1 141 ? 2.596 30.797 5.07 1 80.75 141 GLY B O 1
ATOM 3629 N N . ALA B 1 142 ? 1.346 28.953 4.656 1 88.94 142 ALA B N 1
ATOM 3630 C CA . ALA B 1 142 ? 1.239 28.594 6.066 1 88.94 142 ALA B CA 1
ATOM 3631 C C . ALA B 1 142 ? 2.088 27.359 6.391 1 88.94 142 ALA B C 1
ATOM 3633 O O . ALA B 1 142 ? 1.956 26.328 5.742 1 88.94 142 ALA B O 1
ATOM 3634 N N . ALA B 1 143 ? 2.938 27.438 7.367 1 88.88 143 ALA B N 1
ATOM 3635 C CA . ALA B 1 143 ? 3.832 26.328 7.695 1 88.88 143 ALA B CA 1
ATOM 3636 C C . ALA B 1 143 ? 3.066 25.188 8.344 1 88.88 143 ALA B C 1
ATOM 3638 O O . ALA B 1 143 ? 3.422 24.016 8.164 1 88.88 143 ALA B O 1
ATOM 3639 N N . ALA B 1 144 ? 2 25.453 9.117 1 92.38 144 ALA B N 1
ATOM 3640 C CA . ALA B 1 144 ? 1.284 24.391 9.82 1 92.38 144 ALA B CA 1
ATOM 3641 C C . ALA B 1 144 ? 0.028 23.984 9.055 1 92.38 144 ALA B C 1
ATOM 3643 O O . ALA B 1 144 ? -0.055 22.875 8.539 1 92.38 144 ALA B O 1
ATOM 3644 N N . ILE B 1 145 ? -0.96 24.922 9 1 92.69 145 ILE B N 1
ATOM 3645 C CA . ILE B 1 145 ? -2.24 24.578 8.391 1 92.69 145 ILE B CA 1
ATOM 3646 C C . ILE B 1 145 ? -2.723 25.734 7.523 1 92.69 145 ILE B C 1
ATOM 3648 O O . ILE B 1 145 ? -2.693 26.891 7.953 1 92.69 145 ILE B O 1
ATOM 3652 N N . SER B 1 146 ? -3.152 25.438 6.379 1 91.38 146 SER B N 1
ATOM 3653 C CA . SER B 1 146 ? -3.832 26.391 5.504 1 91.38 146 SER B CA 1
ATOM 3654 C C . SER B 1 146 ? -5.141 25.812 4.973 1 91.38 146 SER B C 1
ATOM 3656 O O . SER B 1 146 ? -5.227 24.609 4.684 1 91.38 146 SER B O 1
ATOM 3658 N N . THR B 1 147 ? -6.094 26.703 4.84 1 90.38 147 THR B N 1
ATOM 3659 C CA . THR B 1 147 ? -7.387 26.281 4.312 1 90.38 147 THR B CA 1
ATOM 3660 C C . THR B 1 147 ? -7.836 27.203 3.18 1 90.38 147 THR B C 1
ATOM 3662 O O . THR B 1 147 ? -7.438 28.359 3.123 1 90.38 147 THR B O 1
ATOM 3665 N N . GLN B 1 148 ? -8.602 26.594 2.287 1 86.44 148 GLN B N 1
ATOM 3666 C CA . GLN B 1 148 ? -9.266 27.328 1.221 1 86.44 148 GLN B CA 1
ATOM 3667 C C . GLN B 1 148 ? -10.719 26.891 1.071 1 86.44 148 GLN B C 1
ATOM 3669 O O . GLN B 1 148 ? -10.992 25.719 0.783 1 86.44 148 GLN B O 1
ATOM 3674 N N . LYS B 1 149 ? -11.633 27.812 1.285 1 84.44 149 LYS B N 1
ATOM 3675 C CA . LYS B 1 149 ? -13.062 27.531 1.228 1 84.44 149 LYS B CA 1
ATOM 3676 C C . LYS B 1 149 ? -13.438 26.406 2.191 1 84.44 149 LYS B C 1
ATOM 3678 O O . LYS B 1 149 ? -14.195 25.5 1.837 1 84.44 149 LYS B O 1
ATOM 3683 N N . SER B 1 150 ? -12.711 26.406 3.256 1 85.5 150 SER B N 1
ATOM 3684 C CA . SER B 1 150 ? -12.93 25.375 4.262 1 85.5 150 SER B CA 1
ATOM 3685 C C . SER B 1 150 ? -13.281 25.984 5.613 1 85.5 150 SER B C 1
ATOM 3687 O O . SER B 1 150 ? -12.977 27.141 5.875 1 85.5 150 SER B O 1
ATOM 3689 N N . SER B 1 151 ? -14.055 25.172 6.293 1 83.81 151 SER B N 1
ATOM 3690 C CA . SER B 1 151 ? -14.297 25.516 7.691 1 83.81 151 SER B CA 1
ATOM 3691 C C . SER B 1 151 ? -13.344 24.766 8.617 1 83.81 151 SER B C 1
ATOM 3693 O O . SER B 1 151 ? -12.984 23.609 8.352 1 83.81 151 SER B O 1
ATOM 3695 N N . VAL B 1 152 ? -12.781 25.578 9.57 1 86.44 152 VAL B N 1
ATOM 3696 C CA . VAL B 1 152 ? -12.039 24.906 10.641 1 86.44 152 VAL B CA 1
ATOM 3697 C C . VAL B 1 152 ? -12.914 24.797 11.883 1 86.44 152 VAL B C 1
ATOM 3699 O O . VAL B 1 152 ? -13.125 25.781 12.594 1 86.44 152 VAL B O 1
ATOM 3702 N N . SER B 1 153 ? -13.328 23.641 12.078 1 80.81 153 SER B N 1
ATOM 3703 C CA . SER B 1 153 ? -14.273 23.438 13.172 1 80.81 153 SER B CA 1
ATOM 3704 C C . SER B 1 153 ? -13.586 23.453 14.523 1 80.81 153 SER B C 1
ATOM 3706 O O . SER B 1 153 ? -14.094 24.047 15.477 1 80.81 153 SER B O 1
ATOM 3708 N N . LEU B 1 154 ? -12.469 22.828 14.539 1 88.69 154 LEU B N 1
ATOM 3709 C CA . LEU B 1 154 ? -11.828 22.734 15.844 1 88.69 154 LEU B CA 1
ATOM 3710 C C . LEU B 1 154 ? -10.352 22.375 15.703 1 88.69 154 LEU B C 1
ATOM 3712 O O . LEU B 1 154 ? -10 21.453 14.969 1 88.69 154 LEU B O 1
ATOM 3716 N N . ILE B 1 155 ? -9.516 23.141 16.312 1 93.88 155 ILE B N 1
ATOM 3717 C CA . ILE B 1 155 ? -8.164 22.719 16.672 1 93.88 155 ILE B CA 1
ATOM 3718 C C . ILE B 1 155 ? -8.031 22.641 18.188 1 93.88 155 ILE B C 1
ATOM 3720 O O . ILE B 1 155 ? -8.195 23.641 18.891 1 93.88 155 ILE B O 1
ATOM 3724 N N . SER B 1 156 ? -7.773 21.453 18.672 1 94.88 156 SER B N 1
ATOM 3725 C CA . SER B 1 156 ? -7.809 21.328 20.125 1 94.88 156 SER B CA 1
ATOM 3726 C C . SER B 1 156 ? -6.664 20.469 20.641 1 94.88 156 SER B C 1
ATOM 3728 O O . SER B 1 156 ? -6.188 19.578 19.922 1 94.88 156 SER B O 1
ATOM 3730 N N . TYR B 1 157 ? -6.199 20.703 21.859 1 94.31 157 TYR B N 1
ATOM 3731 C CA . TYR B 1 157 ? -5.191 19.938 22.578 1 94.31 157 TYR B CA 1
ATOM 3732 C C . TYR B 1 157 ? -3.986 19.641 21.688 1 94.31 157 TYR B C 1
ATOM 3734 O O . TYR B 1 157 ? -3.535 18.5 21.609 1 94.31 157 TYR B O 1
ATOM 3742 N N . SER B 1 158 ? -3.596 20.703 21.062 1 94.12 158 SER B N 1
ATOM 3743 C CA . SER B 1 158 ? -2.543 20.531 20.078 1 94.12 158 SER B CA 1
ATOM 3744 C C . SER B 1 158 ? -1.337 21.406 20.391 1 94.12 158 SER B C 1
ATOM 3746 O O . SER B 1 158 ? -1.401 22.266 21.266 1 94.12 158 SER B O 1
ATOM 3748 N N . ASN B 1 159 ? -0.277 21.062 19.766 1 94.56 159 ASN B N 1
ATOM 3749 C CA . ASN B 1 159 ? 0.96 21.828 19.875 1 94.56 159 ASN B CA 1
ATOM 3750 C C . ASN B 1 159 ? 1.479 22.25 18.5 1 94.56 159 ASN B C 1
ATOM 3752 O O . ASN B 1 159 ? 1.72 21.391 17.641 1 94.56 159 ASN B O 1
ATOM 3756 N N . ILE B 1 160 ? 1.612 23.5 18.25 1 93.62 160 ILE B N 1
ATOM 3757 C CA . ILE B 1 160 ? 2.227 24.047 17.047 1 93.62 160 ILE B CA 1
ATOM 3758 C C . ILE B 1 160 ? 3.488 24.828 17.422 1 93.62 160 ILE B C 1
ATOM 3760 O O . ILE B 1 160 ? 3.41 25.891 18.047 1 93.62 160 ILE B O 1
ATOM 3764 N N . GLN B 1 161 ? 4.625 24.25 16.969 1 92.88 161 GLN B N 1
ATOM 3765 C CA . GLN B 1 161 ? 5.852 24.797 17.547 1 92.88 161 GLN B CA 1
ATOM 3766 C C . GLN B 1 161 ? 6.98 24.812 16.516 1 92.88 161 GLN B C 1
ATOM 3768 O O . GLN B 1 161 ? 7.078 23.922 15.68 1 92.88 161 GLN B O 1
ATOM 3773 N N . ASP B 1 162 ? 7.801 25.781 16.625 1 90.75 162 ASP B N 1
ATOM 3774 C CA . ASP B 1 162 ? 9.055 25.906 15.898 1 90.75 162 ASP B CA 1
ATOM 3775 C C . ASP B 1 162 ? 8.82 25.891 14.391 1 90.75 162 ASP B C 1
ATOM 3777 O O . ASP B 1 162 ? 9.617 25.344 13.633 1 90.75 162 ASP B O 1
ATOM 3781 N N . CYS B 1 163 ? 7.715 26.391 14.023 1 90.31 163 CYS B N 1
ATOM 3782 C CA . CYS B 1 163 ? 7.418 26.531 12.602 1 90.31 163 CYS B CA 1
ATOM 3783 C C . CYS B 1 163 ? 7.832 27.891 12.086 1 90.31 163 CYS B C 1
ATOM 3785 O O . CYS B 1 163 ? 7.82 28.875 12.828 1 90.31 163 CYS B O 1
ATOM 3787 N N . VAL B 1 164 ? 8.242 27.906 10.766 1 87.25 164 VAL B N 1
ATOM 3788 C CA . VAL B 1 164 ? 8.695 29.156 10.172 1 87.25 164 VAL B CA 1
ATOM 3789 C C . VAL B 1 164 ? 8.055 29.344 8.805 1 87.25 164 VAL B C 1
ATOM 3791 O O . VAL B 1 164 ? 8.164 28.469 7.934 1 87.25 164 VAL B O 1
ATOM 3794 N N . SER B 1 165 ? 7.328 30.422 8.586 1 87.25 165 SER B N 1
ATOM 3795 C CA . SER B 1 165 ? 6.758 30.797 7.293 1 87.25 165 SER B CA 1
ATOM 3796 C C . SER B 1 165 ? 6.18 32.219 7.328 1 87.25 165 SER B C 1
ATOM 3798 O O . SER B 1 165 ? 6.449 32.969 8.258 1 87.25 165 SER B O 1
ATOM 3800 N N . ILE B 1 166 ? 5.535 32.594 6.152 1 82.88 166 ILE B N 1
ATOM 3801 C CA . ILE B 1 166 ? 4.816 33.875 6.141 1 82.88 166 ILE B CA 1
ATOM 3802 C C . ILE B 1 166 ? 3.68 33.812 7.156 1 82.88 166 ILE B C 1
ATOM 3804 O O . ILE B 1 166 ? 3.365 34.844 7.785 1 82.88 166 ILE B O 1
ATOM 3808 N N . SER B 1 167 ? 3.145 32.719 7.355 1 86.81 167 SER B N 1
ATOM 3809 C CA . SER B 1 167 ? 2.158 32.469 8.406 1 86.81 167 SER B CA 1
ATOM 3810 C C . SER B 1 167 ? 2.293 31.047 8.969 1 86.81 167 SER B C 1
ATOM 3812 O O . SER B 1 167 ? 2.951 30.188 8.367 1 86.81 167 SER B O 1
ATOM 3814 N N . ILE B 1 168 ? 1.765 30.891 10.133 1 90.19 168 ILE B N 1
ATOM 3815 C CA . ILE B 1 168 ? 1.727 29.562 10.727 1 90.19 168 ILE B CA 1
ATOM 3816 C C . ILE B 1 168 ? 0.372 28.906 10.453 1 90.19 168 ILE B C 1
ATOM 3818 O O . ILE B 1 168 ? 0.305 27.75 10.055 1 90.19 168 ILE B O 1
ATOM 3822 N N . LEU B 1 169 ? -0.607 29.703 10.711 1 91 169 LEU B N 1
ATOM 3823 C CA . LEU B 1 169 ? -1.963 29.359 10.297 1 91 169 LEU B CA 1
ATOM 3824 C C . LEU B 1 169 ? -2.498 30.375 9.297 1 91 169 LEU B C 1
ATOM 3826 O O . LEU B 1 169 ? -2.414 31.594 9.523 1 91 169 LEU B O 1
ATOM 3830 N N . ASP B 1 170 ? -3.045 29.859 8.219 1 88.06 170 ASP B N 1
ATOM 3831 C CA . ASP B 1 170 ? -3.666 30.719 7.227 1 88.06 170 ASP B CA 1
ATOM 3832 C C . ASP B 1 170 ? -5.098 30.281 6.93 1 88.06 170 ASP B C 1
ATOM 3834 O O . ASP B 1 170 ? -5.32 29.406 6.102 1 88.06 170 ASP B O 1
ATOM 3838 N N . PHE B 1 171 ? -5.977 31.016 7.543 1 87.88 171 PHE B N 1
ATOM 3839 C CA . PHE B 1 171 ? -7.398 30.75 7.363 1 87.88 171 PHE B CA 1
ATOM 3840 C C . PHE B 1 171 ? -8.086 31.938 6.691 1 87.88 171 PHE B C 1
ATOM 3842 O O . PHE B 1 171 ? -9.25 32.25 6.992 1 87.88 171 PHE B O 1
ATOM 3849 N N . PHE B 1 172 ? -7.449 32.562 5.777 1 72.88 172 PHE B N 1
ATOM 3850 C CA . PHE B 1 172 ? -7.906 33.781 5.145 1 72.88 172 PHE B CA 1
ATOM 3851 C C . PHE B 1 172 ? -9.125 33.531 4.266 1 72.88 172 PHE B C 1
ATOM 3853 O O . PHE B 1 172 ? -9.961 34.406 4.082 1 72.88 172 PHE B O 1
ATOM 3860 N N . PHE B 1 173 ? -9.25 32.312 3.836 1 70.19 173 PHE B N 1
ATOM 3861 C CA . PHE B 1 173 ? -10.375 32.031 2.943 1 70.19 173 PHE B CA 1
ATOM 3862 C C . PHE B 1 173 ? -11.367 31.094 3.598 1 70.19 173 PHE B C 1
ATOM 3864 O O . PHE B 1 173 ? -12 30.281 2.918 1 70.19 173 PHE B O 1
ATOM 3871 N N . THR B 1 174 ? -11.445 31.297 4.879 1 72.19 174 THR B N 1
ATOM 3872 C CA . THR B 1 174 ? -12.367 30.469 5.637 1 72.19 174 THR B CA 1
ATOM 3873 C C . THR B 1 174 ? -13.578 31.281 6.098 1 72.19 174 THR B C 1
ATOM 3875 O O . THR B 1 174 ? -13.461 32.094 7.012 1 72.19 174 THR B O 1
ATOM 3878 N N . PRO B 1 175 ? -14.656 31.094 5.402 1 67.62 175 PRO B N 1
ATOM 3879 C CA . PRO B 1 175 ? -15.805 31.953 5.715 1 67.62 175 PRO B CA 1
ATOM 3880 C C . PRO B 1 175 ? -16.469 31.578 7.039 1 67.62 175 PRO B C 1
ATOM 3882 O O . PRO B 1 175 ? -17.359 32.281 7.5 1 67.62 175 PRO B O 1
ATOM 3885 N N . HIS B 1 176 ? -16.094 30.547 7.707 1 76.56 176 HIS B N 1
ATOM 3886 C CA . HIS B 1 176 ? -16.75 30.078 8.922 1 76.56 176 HIS B CA 1
ATOM 3887 C C . HIS B 1 176 ? -15.891 30.328 10.148 1 76.56 176 HIS B C 1
ATOM 3889 O O . HIS B 1 176 ? -14.664 30.438 10.055 1 76.56 176 HIS B O 1
ATOM 3895 N N . PRO B 1 177 ? -16.625 30.516 11.297 1 75.62 177 PRO B N 1
ATOM 3896 C CA . PRO B 1 177 ? -15.883 30.75 12.531 1 75.62 177 PRO B CA 1
ATOM 3897 C C . PRO B 1 177 ? -14.883 29.641 12.852 1 75.62 177 PRO B C 1
ATOM 3899 O O . PRO B 1 177 ? -15.141 28.469 12.555 1 75.62 177 PRO B O 1
ATOM 3902 N N . VAL B 1 178 ? -13.82 30.031 13.469 1 86.25 178 VAL B N 1
ATOM 3903 C CA . VAL B 1 178 ? -12.742 29.125 13.852 1 86.25 178 VAL B CA 1
ATOM 3904 C C . VAL B 1 178 ? -12.648 29.047 15.375 1 86.25 178 VAL B C 1
ATOM 3906 O O . VAL B 1 178 ? -12.758 30.062 16.062 1 86.25 178 VAL B O 1
ATOM 3909 N N . THR B 1 179 ? -12.609 27.812 15.883 1 90.12 179 THR B N 1
ATOM 3910 C CA . THR B 1 179 ? -12.367 27.641 17.312 1 90.12 179 THR B CA 1
ATOM 3911 C C . THR B 1 179 ? -11.039 26.922 17.547 1 90.12 179 THR B C 1
ATOM 3913 O O . THR B 1 179 ? -10.797 25.844 17 1 90.12 179 THR B O 1
ATOM 3916 N N . ILE B 1 180 ? -10.172 27.5 18.312 1 93.81 180 ILE B N 1
ATOM 3917 C CA . ILE B 1 180 ? -8.922 26.891 18.766 1 93.81 180 ILE B CA 1
ATOM 3918 C C . ILE B 1 180 ? -8.914 26.812 20.281 1 93.81 180 ILE B C 1
ATOM 3920 O O . ILE B 1 180 ? -9.117 27.812 20.969 1 93.81 180 ILE B O 1
ATOM 3924 N N . ASP B 1 181 ? -8.742 25.578 20.703 1 94.62 181 ASP B N 1
ATOM 3925 C CA . ASP B 1 181 ? -8.875 25.344 22.141 1 94.62 181 ASP B CA 1
ATOM 3926 C C . ASP B 1 181 ? -7.684 24.562 22.688 1 94.62 181 ASP B C 1
ATOM 3928 O O . ASP B 1 181 ? -7.207 23.625 22.047 1 94.62 181 ASP B O 1
ATOM 3932 N N . HIS B 1 182 ? -7.176 24.891 23.922 1 95.31 182 HIS B N 1
ATOM 3933 C CA . HIS B 1 182 ? -6.125 24.172 24.641 1 95.31 182 HIS B CA 1
ATOM 3934 C C . HIS B 1 182 ? -4.949 23.859 23.734 1 95.31 182 HIS B C 1
ATOM 3936 O O . HIS B 1 182 ? -4.449 22.734 23.703 1 95.31 182 HIS B O 1
ATOM 3942 N N . THR B 1 183 ? -4.574 24.844 23 1 94.69 183 THR B N 1
ATOM 3943 C CA . THR B 1 183 ? -3.504 24.656 22.031 1 94.69 183 THR B CA 1
ATOM 3944 C C . THR B 1 183 ? -2.309 25.547 22.359 1 94.69 183 THR B C 1
ATOM 3946 O O . THR B 1 183 ? -2.479 26.703 22.75 1 94.69 183 THR B O 1
ATOM 3949 N N . ASN B 1 184 ? -1.135 25 22.266 1 94.38 184 ASN B N 1
ATOM 3950 C CA . ASN B 1 184 ? 0.1 25.75 22.484 1 94.38 184 ASN B CA 1
ATOM 3951 C C . ASN B 1 184 ? 0.685 26.25 21.172 1 94.38 184 ASN B C 1
ATOM 3953 O O . ASN B 1 184 ? 0.812 25.484 20.203 1 94.38 184 ASN B O 1
ATOM 3957 N N . PHE B 1 185 ? 0.996 27.484 21.109 1 93.06 185 PHE B N 1
ATOM 3958 C CA . PHE B 1 185 ? 1.823 28.078 20.062 1 93.06 185 PHE B CA 1
ATOM 3959 C C . PHE B 1 185 ? 3.166 28.531 20.625 1 93.06 185 PHE B C 1
ATOM 3961 O O . PHE B 1 185 ? 3.234 29.5 21.406 1 93.06 185 PHE B O 1
ATOM 3968 N N . ILE B 1 186 ? 4.203 27.812 20.188 1 91.81 186 ILE B N 1
ATOM 3969 C CA . ILE B 1 186 ? 5.473 28.062 20.859 1 91.81 186 ILE B CA 1
ATOM 3970 C C . ILE B 1 186 ? 6.574 28.25 19.812 1 91.81 186 ILE B C 1
ATOM 3972 O O . ILE B 1 186 ? 6.773 27.406 18.953 1 91.81 186 ILE B O 1
ATOM 3976 N N . ALA B 1 187 ? 7.27 29.328 19.859 1 90.88 187 ALA B N 1
ATOM 3977 C CA . ALA B 1 187 ? 8.516 29.609 19.141 1 90.88 187 ALA B CA 1
ATOM 3978 C C . ALA B 1 187 ? 8.32 29.547 17.641 1 90.88 187 ALA B C 1
ATOM 3980 O O . ALA B 1 187 ? 9.164 29.031 16.906 1 90.88 187 ALA B O 1
ATOM 3981 N N . ASN B 1 188 ? 7.121 29.984 17.219 1 90.62 188 ASN B N 1
ATOM 3982 C CA . ASN B 1 188 ? 6.879 30.125 15.797 1 90.62 188 ASN B CA 1
ATOM 3983 C C . ASN B 1 188 ? 7.336 31.484 15.273 1 90.62 188 ASN B C 1
ATOM 3985 O O . ASN B 1 188 ? 7.332 32.469 16.016 1 90.62 188 ASN B O 1
ATOM 3989 N N . SER B 1 189 ? 7.836 31.438 14.031 1 85.25 189 SER B N 1
ATOM 3990 C CA . SER B 1 189 ? 8.344 32.719 13.523 1 85.25 189 SER B CA 1
ATOM 3991 C C . SER B 1 189 ? 7.883 32.969 12.094 1 85.25 189 SER B C 1
ATOM 3993 O O . SER B 1 189 ? 7.676 32.031 11.328 1 85.25 189 SER B O 1
ATOM 3995 N N . ASN B 1 190 ? 7.621 34.094 11.82 1 79.12 190 ASN B N 1
ATOM 3996 C CA . ASN B 1 190 ? 7.297 34.531 10.477 1 79.12 190 ASN B CA 1
ATOM 3997 C C . ASN B 1 190 ? 8.516 35.125 9.773 1 79.12 190 ASN B C 1
ATOM 3999 O O . ASN B 1 190 ? 9.305 35.844 10.391 1 79.12 190 ASN B O 1
ATOM 4003 N N . THR B 1 191 ? 8.664 34.719 8.578 1 71 191 THR B N 1
ATOM 4004 C CA . THR B 1 191 ? 9.828 35.188 7.816 1 71 191 THR B CA 1
ATOM 4005 C C . THR B 1 191 ? 9.688 36.656 7.43 1 71 191 THR B C 1
ATOM 4007 O O . THR B 1 191 ? 10.68 37.312 7.145 1 71 191 THR B O 1
ATOM 4010 N N . ALA B 1 192 ? 8.492 37.25 7.305 1 62.19 192 ALA B N 1
ATOM 4011 C CA . ALA B 1 192 ? 8.266 38.594 6.855 1 62.19 192 ALA B CA 1
ATOM 4012 C C . ALA B 1 192 ? 7.871 39.5 8.023 1 62.19 192 ALA B C 1
ATOM 4014 O O . ALA B 1 192 ? 7.562 40.688 7.828 1 62.19 192 ALA B O 1
ATOM 4015 N N . GLN B 1 193 ? 8.148 39.094 9.289 1 55.78 193 GLN B N 1
ATOM 4016 C CA . GLN B 1 193 ? 7.715 39.812 10.477 1 55.78 193 GLN B CA 1
ATOM 4017 C C . GLN B 1 193 ? 6.266 40.281 10.344 1 55.78 193 GLN B C 1
ATOM 4019 O O . GLN B 1 193 ? 5.938 41.406 10.695 1 55.78 193 GLN B O 1
ATOM 4024 N N . SER B 1 194 ? 5.551 39.438 9.727 1 60.94 194 SER B N 1
ATOM 4025 C CA . SER B 1 194 ? 4.152 39.75 9.461 1 60.94 194 SER B CA 1
ATOM 4026 C C . SER B 1 194 ? 3.221 38.781 10.172 1 60.94 194 SER B C 1
ATOM 4028 O O . SER B 1 194 ? 3.395 38.5 11.367 1 60.94 194 SER B O 1
ATOM 4030 N N . ASN B 1 195 ? 2.232 38.25 9.492 1 67.12 195 ASN B N 1
ATOM 4031 C CA . ASN B 1 195 ? 1.071 37.562 10.047 1 67.12 195 ASN B CA 1
ATOM 4032 C C . ASN B 1 195 ? 1.409 36.125 10.469 1 67.12 195 ASN B C 1
ATOM 4034 O O . ASN B 1 195 ? 1.95 35.375 9.68 1 67.12 195 ASN B O 1
ATOM 4038 N N . LEU B 1 196 ? 1.293 35.938 11.789 1 76.75 196 LEU B N 1
ATOM 4039 C CA . LEU B 1 196 ? 1.493 34.594 12.328 1 76.75 196 LEU B CA 1
ATOM 4040 C C . LEU B 1 196 ? 0.236 33.75 12.156 1 76.75 196 LEU B C 1
ATOM 4042 O O . LEU B 1 196 ? 0.289 32.656 11.578 1 76.75 196 LEU B O 1
ATOM 4046 N N . LEU B 1 197 ? -0.86 34.281 12.711 1 83.62 197 LEU B N 1
ATOM 4047 C CA . LEU B 1 197 ? -2.17 33.656 12.586 1 83.62 197 LEU B CA 1
ATOM 4048 C C . LEU B 1 197 ? -3.133 34.562 11.805 1 83.62 197 LEU B C 1
ATOM 4050 O O . LEU B 1 197 ? -3.426 35.656 12.227 1 83.62 197 LEU B O 1
ATOM 4054 N N . VAL B 1 198 ? -3.584 34 10.758 1 81.19 198 VAL B N 1
ATOM 4055 C CA . VAL B 1 198 ? -4.449 34.781 9.883 1 81.19 198 VAL B CA 1
ATOM 4056 C C . VAL B 1 198 ? -5.859 34.188 9.891 1 81.19 198 VAL B C 1
ATOM 4058 O O . VAL B 1 198 ? -6.047 33 9.594 1 81.19 198 VAL B O 1
ATOM 4061 N N . PHE B 1 199 ? -6.781 35.094 10.203 1 81.5 199 PHE B N 1
ATOM 4062 C CA . PHE B 1 199 ? -8.18 34.656 10.242 1 81.5 199 PHE B CA 1
ATOM 4063 C C . PHE B 1 199 ? -9.039 35.562 9.375 1 81.5 199 PHE B C 1
ATOM 4065 O O . PHE B 1 199 ? -8.797 36.781 9.281 1 81.5 199 PHE B O 1
ATOM 4072 N N . SER B 1 200 ? -10.008 34.938 8.719 1 76 200 SER B N 1
ATOM 4073 C CA . SER B 1 200 ? -10.922 35.719 7.895 1 76 200 SER B CA 1
ATOM 4074 C C . SER B 1 200 ? -12.328 35.719 8.477 1 76 200 SER B C 1
ATOM 4076 O O . SER B 1 200 ? -13.242 36.312 7.902 1 76 200 SER B O 1
ATOM 4078 N N . SER B 1 201 ? -12.508 35.094 9.539 1 78.88 201 SER B N 1
ATOM 4079 C CA . SER B 1 201 ? -13.805 35.031 10.203 1 78.88 201 SER B CA 1
ATOM 4080 C C . SER B 1 201 ? -13.664 35.094 11.719 1 78.88 201 SER B C 1
ATOM 4082 O O . SER B 1 201 ? -12.547 35.156 12.234 1 78.88 201 SER B O 1
ATOM 4084 N N . ASN B 1 202 ? -14.938 35.25 12.391 1 81.12 202 ASN B N 1
ATOM 4085 C CA . ASN B 1 202 ? -14.914 35.25 13.852 1 81.12 202 ASN B CA 1
ATOM 4086 C C . ASN B 1 202 ? -14.172 34.062 14.414 1 81.12 202 ASN B C 1
ATOM 4088 O O . ASN B 1 202 ? -14.391 32.938 13.969 1 81.12 202 ASN B O 1
ATOM 4092 N N . THR B 1 203 ? -13.297 34.406 15.32 1 86.62 203 THR B N 1
ATOM 4093 C CA . THR B 1 203 ? -12.43 33.344 15.867 1 86.62 203 THR B CA 1
ATOM 4094 C C . THR B 1 203 ? -12.43 33.406 17.391 1 86.62 203 THR B C 1
ATOM 4096 O O . THR B 1 203 ? -12.391 34.469 17.984 1 86.62 203 THR B O 1
ATOM 4099 N N . VAL B 1 204 ? -12.562 32.219 17.953 1 89.69 204 VAL B N 1
ATOM 4100 C CA . VAL B 1 204 ? -12.453 32.094 19.406 1 89.69 204 VAL B CA 1
ATOM 4101 C C . VAL B 1 204 ? -11.195 31.312 19.75 1 89.69 204 VAL B C 1
ATOM 4103 O O . VAL B 1 204 ? -10.992 30.203 19.281 1 89.69 204 VAL B O 1
ATOM 4106 N N . LEU B 1 205 ? -10.328 31.859 20.5 1 92.31 205 LEU B N 1
ATOM 4107 C CA . LEU B 1 205 ? -9.172 31.219 21.109 1 92.31 205 LEU B CA 1
ATOM 4108 C C . LEU B 1 205 ? -9.375 31.016 22.609 1 92.31 205 LEU B C 1
ATOM 4110 O O . LEU B 1 205 ? -9.438 32 23.359 1 92.31 205 LEU B O 1
ATOM 4114 N N . SER B 1 206 ? -9.508 29.766 23 1 94.44 206 SER B N 1
ATOM 4115 C CA . SER B 1 206 ? -9.781 29.5 24.406 1 94.44 206 SER B CA 1
ATOM 4116 C C . SER B 1 206 ? -8.68 28.641 25.016 1 94.44 206 SER B C 1
ATOM 4118 O O . SER B 1 206 ? -8.328 27.594 24.469 1 94.44 206 SER B O 1
ATOM 4120 N N . SER B 1 207 ? -8.102 29.031 26.188 1 94.44 207 SER B N 1
ATOM 4121 C CA . SER B 1 207 ? -7.105 28.281 26.953 1 94.44 207 SER B CA 1
ATOM 4122 C C . SER B 1 207 ? -5.871 27.984 26.109 1 94.44 207 SER B C 1
ATOM 4124 O O . SER B 1 207 ? -5.359 26.859 26.125 1 94.44 207 SER B O 1
ATOM 4126 N N . CYS B 1 208 ? -5.543 28.984 25.328 1 93.38 208 CYS B N 1
ATOM 4127 C CA . CYS B 1 208 ? -4.355 28.828 24.5 1 93.38 208 CYS B CA 1
ATOM 4128 C C . CYS B 1 208 ? -3.131 29.422 25.188 1 93.38 208 CYS B C 1
ATOM 4130 O O . CYS B 1 208 ? -3.26 30.25 26.078 1 93.38 208 CYS B O 1
ATOM 4132 N N . TYR B 1 209 ? -2.041 28.891 24.812 1 93.06 209 TYR B N 1
ATOM 4133 C CA . TYR B 1 209 ? -0.755 29.328 25.344 1 93.06 209 TYR B CA 1
ATOM 4134 C C . TYR B 1 209 ? 0.147 29.828 24.219 1 93.06 209 TYR B C 1
ATOM 4136 O O . TYR B 1 209 ? 0.445 29.078 23.281 1 93.06 209 TYR B O 1
ATOM 4144 N N . PHE B 1 210 ? 0.569 31.125 24.281 1 91.88 210 PHE B N 1
ATOM 4145 C CA . PHE B 1 210 ? 1.425 31.734 23.281 1 91.88 210 PHE B CA 1
ATOM 4146 C C . PHE B 1 210 ? 2.76 32.156 23.875 1 91.88 210 PHE B C 1
ATOM 4148 O O . PHE B 1 210 ? 2.812 33.062 24.719 1 91.88 210 PHE B O 1
ATOM 4155 N N . GLU B 1 211 ? 3.797 31.516 23.406 1 90.75 211 GLU B N 1
ATOM 4156 C CA . GLU B 1 211 ? 5.105 31.859 23.953 1 90.75 211 GLU B CA 1
ATOM 4157 C C . GLU B 1 211 ? 6.152 31.969 22.844 1 90.75 211 GLU B C 1
ATOM 4159 O O . GLU B 1 211 ? 6.277 31.062 22.016 1 90.75 211 GLU B O 1
ATOM 4164 N N . ARG B 1 212 ? 6.992 33.031 22.797 1 88.06 212 ARG B N 1
ATOM 4165 C CA . ARG B 1 212 ? 8.164 33.25 21.953 1 88.06 212 ARG B CA 1
ATOM 4166 C C . ARG B 1 212 ? 7.801 33.156 20.469 1 88.06 212 ARG B C 1
ATOM 4168 O O . ARG B 1 212 ? 8.562 32.594 19.672 1 88.06 212 ARG B O 1
ATOM 4175 N N . ASN B 1 213 ? 6.531 33.594 20.219 1 89.38 213 ASN B N 1
ATOM 4176 C CA . ASN B 1 213 ? 6.141 33.688 18.812 1 89.38 213 ASN B CA 1
ATOM 4177 C C . ASN B 1 213 ? 6.48 35.031 18.219 1 89.38 213 ASN B C 1
ATOM 4179 O O . ASN B 1 213 ? 6.418 36.062 18.922 1 89.38 213 ASN B O 1
ATOM 4183 N N . LYS B 1 214 ? 6.961 35 17 1 83.94 214 LYS B N 1
ATOM 4184 C CA . LYS B 1 214 ? 7.254 36.25 16.312 1 83.94 214 LYS B CA 1
ATOM 4185 C C . LYS B 1 214 ? 6.262 36.5 15.172 1 83.94 214 LYS B C 1
ATOM 4187 O O . LYS B 1 214 ? 6.289 35.781 14.156 1 83.94 214 LYS B O 1
ATOM 4192 N N . GLY B 1 215 ? 5.496 37.469 15.305 1 79.75 215 GLY B N 1
ATOM 4193 C CA . GLY B 1 215 ? 4.5 37.844 14.312 1 79.75 215 GLY B CA 1
ATOM 4194 C C . GLY B 1 215 ? 3.184 38.281 14.922 1 79.75 215 GLY B C 1
ATOM 4195 O O . GLY B 1 215 ? 3.061 38.375 16.141 1 79.75 215 GLY B O 1
ATOM 4196 N N . TYR B 1 216 ? 2.188 38.594 14.016 1 75.69 216 TYR B N 1
ATOM 4197 C CA . TYR B 1 216 ? 0.928 39.156 14.461 1 75.69 216 TYR B CA 1
ATOM 4198 C C . TYR B 1 216 ? -0.222 38.188 14.297 1 75.69 216 TYR B C 1
ATOM 4200 O O . TYR B 1 216 ? -0.19 37.312 13.406 1 75.69 216 TYR B O 1
ATOM 4208 N N . LEU B 1 217 ? -1.097 38.281 15.297 1 78.94 217 LEU B N 1
ATOM 4209 C CA . LEU B 1 217 ? -2.438 37.781 15.008 1 78.94 217 LEU B CA 1
ATOM 4210 C C . LEU B 1 217 ? -3.215 38.781 14.148 1 78.94 217 LEU B C 1
ATOM 4212 O O . LEU B 1 217 ? -3.375 39.938 14.539 1 78.94 217 LEU B O 1
ATOM 4216 N N . THR B 1 218 ? -3.5 38.312 12.984 1 74 218 THR B N 1
ATOM 4217 C CA . THR B 1 218 ? -4.055 39.312 12.078 1 74 218 THR B CA 1
ATOM 4218 C C . THR B 1 218 ? -5.359 38.812 11.461 1 74 218 THR B C 1
ATOM 4220 O O . THR B 1 218 ? -5.605 37.625 11.406 1 74 218 THR B O 1
ATOM 4223 N N . GLY B 1 219 ? -6.215 39.75 11.25 1 64.88 219 GLY B N 1
ATOM 4224 C CA . GLY B 1 219 ? -7.379 39.531 10.406 1 64.88 219 GLY B CA 1
ATOM 4225 C C . GLY B 1 219 ? -7.215 40.094 9.008 1 64.88 219 GLY B C 1
ATOM 4226 O O . GLY B 1 219 ? -6.141 40.594 8.648 1 64.88 219 GLY B O 1
ATOM 4227 N N . PRO B 1 220 ? -8.203 39.875 8.203 1 56.28 220 PRO B N 1
ATOM 4228 C CA . PRO B 1 220 ? -8.102 40.406 6.836 1 56.28 220 PRO B CA 1
ATOM 4229 C C . PRO B 1 220 ? -7.875 41.906 6.801 1 56.28 220 PRO B C 1
ATOM 4231 O O . PRO B 1 220 ? -8.391 42.625 7.656 1 56.28 220 PRO B O 1
ATOM 4234 N N . SER B 1 221 ? -6.684 42.375 6.105 1 52.5 221 SER B N 1
ATOM 4235 C CA . SER B 1 221 ? -6.441 43.812 5.973 1 52.5 221 SER B CA 1
ATOM 4236 C C . SER B 1 221 ? -7.641 44.5 5.352 1 52.5 221 SER B C 1
ATOM 4238 O O . SER B 1 221 ? -7.844 45.688 5.57 1 52.5 221 SER B O 1
ATOM 4240 N N . ALA B 1 222 ? -8.258 43.781 4.43 1 52.09 222 ALA B N 1
ATOM 4241 C CA . ALA B 1 222 ? -9.461 44.281 3.754 1 52.09 222 ALA B CA 1
ATOM 4242 C C . ALA B 1 222 ? -10.617 43.312 3.906 1 52.09 222 ALA B C 1
ATOM 4244 O O . ALA B 1 222 ? -10.406 42.094 4.07 1 52.09 222 ALA B O 1
ATOM 4245 N N . GLY B 1 223 ? -11.828 43.719 4.273 1 54.47 223 GLY B N 1
ATOM 4246 C CA . GLY B 1 223 ? -13.031 42.906 4.367 1 54.47 223 GLY B CA 1
ATOM 4247 C C . GLY B 1 223 ? -13.789 43.125 5.664 1 54.47 223 GLY B C 1
ATOM 4248 O O . GLY B 1 223 ? -13.547 44.094 6.383 1 54.47 223 GLY B O 1
ATOM 4249 N N . PRO B 1 224 ? -14.75 42.281 5.82 1 55.5 224 PRO B N 1
ATOM 4250 C CA . PRO B 1 224 ? -15.602 42.5 6.984 1 55.5 224 PRO B CA 1
ATOM 4251 C C . PRO B 1 224 ? -14.836 42.469 8.305 1 55.5 224 PRO B C 1
ATOM 4253 O O . PRO B 1 224 ? -13.812 41.781 8.398 1 55.5 224 PRO B O 1
ATOM 4256 N N . THR B 1 225 ? -15.156 43.281 9.148 1 60.81 225 THR B N 1
ATOM 4257 C CA . THR B 1 225 ? -14.664 43.312 10.523 1 60.81 225 THR B CA 1
ATOM 4258 C C . THR B 1 225 ? -14.867 41.969 11.195 1 60.81 225 THR B C 1
ATOM 4260 O O . THR B 1 225 ? -15.961 41.406 11.156 1 60.81 225 THR B O 1
ATOM 4263 N N . ILE B 1 226 ? -13.664 41.312 11.453 1 72.5 226 ILE B N 1
ATOM 4264 C CA . ILE B 1 226 ? -13.812 40.062 12.18 1 72.5 226 ILE B CA 1
ATOM 4265 C C . ILE B 1 226 ? -13.523 40.281 13.664 1 72.5 226 ILE B C 1
ATOM 4267 O O . ILE B 1 226 ? -12.875 41.281 14.031 1 72.5 226 ILE B O 1
ATOM 4271 N N . SER B 1 227 ? -14.258 39.531 14.461 1 76.75 227 SER B N 1
ATOM 4272 C CA . SER B 1 227 ? -14.008 39.562 15.898 1 76.75 227 SER B CA 1
ATOM 4273 C C . SER B 1 227 ? -13.148 38.375 16.328 1 76.75 227 SER B C 1
ATOM 4275 O O . SER B 1 227 ? -13.398 37.219 15.93 1 76.75 227 SER B O 1
ATOM 4277 N N . ILE B 1 228 ? -12.086 38.688 17 1 83.56 228 ILE B N 1
ATOM 4278 C CA . ILE B 1 228 ? -11.281 37.688 17.656 1 83.56 228 ILE B CA 1
ATOM 4279 C C . ILE B 1 228 ? -11.492 37.75 19.172 1 83.56 228 ILE B C 1
ATOM 4281 O O . ILE B 1 228 ? -11.32 38.812 19.766 1 83.56 228 ILE B O 1
ATOM 4285 N N . PHE B 1 229 ? -11.969 36.688 19.672 1 88.5 229 PHE B N 1
ATOM 4286 C CA . PHE B 1 229 ? -12.211 36.594 21.094 1 88.5 229 PHE B CA 1
ATOM 4287 C C . PHE B 1 229 ? -11.219 35.625 21.766 1 88.5 229 PHE B C 1
ATOM 4289 O O . PHE B 1 229 ? -11.148 34.469 21.391 1 88.5 229 PHE B O 1
ATOM 4296 N N . MET B 1 230 ? -10.414 36.156 22.719 1 90.31 230 MET B N 1
ATOM 4297 C CA . MET B 1 230 ? -9.477 35.344 23.484 1 90.31 230 MET B CA 1
ATOM 4298 C C . MET B 1 230 ? -9.945 35.188 24.922 1 90.31 230 MET B C 1
ATOM 4300 O O . MET B 1 230 ? -10.219 36.156 25.609 1 90.31 230 MET B O 1
ATOM 4304 N N . LYS B 1 231 ? -10.055 33.875 25.266 1 93.75 231 LYS B N 1
ATOM 4305 C CA . LYS B 1 231 ? -10.508 33.594 26.609 1 93.75 231 LYS B CA 1
ATOM 4306 C C . LYS B 1 231 ? -9.539 32.656 27.328 1 93.75 231 LYS B C 1
ATOM 4308 O O . LYS B 1 231 ? -9.148 31.625 26.781 1 93.75 231 LYS B O 1
ATOM 4313 N N . ASP B 1 232 ? -9.07 33 28.609 1 93.62 232 ASP B N 1
ATOM 4314 C CA . ASP B 1 232 ? -8.25 32.156 29.469 1 93.62 232 ASP B CA 1
ATOM 4315 C C . ASP B 1 232 ? -6.926 31.797 28.797 1 93.62 232 ASP B C 1
ATOM 4317 O O . ASP B 1 232 ? -6.477 30.656 28.844 1 93.62 232 ASP B O 1
ATOM 4321 N N . CYS B 1 233 ? -6.363 32.812 28.094 1 92.25 233 CYS B N 1
ATOM 4322 C CA . CYS B 1 233 ? -5.121 32.594 27.359 1 92.25 233 CYS B CA 1
ATOM 4323 C C . CYS B 1 233 ? -3.932 33.188 28.109 1 92.25 233 CYS B C 1
ATOM 4325 O O . CYS B 1 233 ? -4.094 34.094 28.906 1 92.25 233 CYS B O 1
ATOM 4327 N N . TYR B 1 234 ? -2.82 32.531 27.922 1 91.62 234 TYR B N 1
ATOM 4328 C CA . TYR B 1 234 ? -1.539 33.094 28.328 1 91.62 234 TYR B CA 1
ATOM 4329 C C . TYR B 1 234 ? -0.703 33.5 27.109 1 91.62 234 TYR B C 1
ATOM 4331 O O . TYR B 1 234 ? -0.593 32.719 26.156 1 91.62 234 TYR B O 1
ATOM 4339 N N . TYR B 1 235 ? -0.23 34.75 27.109 1 87.75 235 TYR B N 1
ATOM 4340 C CA . TYR B 1 235 ? 0.555 35.188 25.953 1 87.75 235 TYR B CA 1
ATOM 4341 C C . TYR B 1 235 ? 1.682 36.125 26.375 1 87.75 235 TYR B C 1
ATOM 4343 O O . TYR B 1 235 ? 1.609 36.75 27.422 1 87.75 235 TYR B O 1
ATOM 4351 N N . ASP B 1 236 ? 2.709 36.156 25.609 1 81 236 ASP B N 1
ATOM 4352 C CA . ASP B 1 236 ? 3.756 37.156 25.844 1 81 236 ASP B CA 1
ATOM 4353 C C . ASP B 1 236 ? 3.662 38.281 24.844 1 81 236 ASP B C 1
ATOM 4355 O O . ASP B 1 236 ? 2.768 39.125 24.938 1 81 236 ASP B O 1
ATOM 4359 N N . LEU B 1 237 ? 4.449 38.188 23.672 1 62.75 237 LEU B N 1
ATOM 4360 C CA . LEU B 1 237 ? 4.562 39.281 22.734 1 62.75 237 LEU B CA 1
ATOM 4361 C C . LEU B 1 237 ? 3.6 39.125 21.562 1 62.75 237 LEU B C 1
ATOM 4363 O O . LEU B 1 237 ? 3.996 39.25 20.406 1 62.75 237 LEU B O 1
ATOM 4367 N N . ILE B 1 238 ? 2.367 38.75 21.922 1 63.41 238 ILE B N 1
ATOM 4368 C CA . ILE B 1 238 ? 1.538 38.625 20.719 1 63.41 238 ILE B CA 1
ATOM 4369 C C . ILE B 1 238 ? 0.985 40 20.328 1 63.41 238 ILE B C 1
ATOM 4371 O O . ILE B 1 238 ? 0.473 40.75 21.188 1 63.41 238 ILE B O 1
ATOM 4375 N N . LYS B 1 239 ? 1.402 40.438 19.141 1 66 239 LYS B N 1
ATOM 4376 C CA . LYS B 1 239 ? 0.85 41.688 18.625 1 66 239 LYS B CA 1
ATOM 4377 C C . LYS B 1 239 ? -0.415 41.406 17.797 1 66 239 LYS B C 1
ATOM 4379 O O . LYS B 1 239 ? -0.546 40.375 17.172 1 66 239 LYS B O 1
ATOM 4384 N N . PHE B 1 240 ? -1.375 42.156 18.078 1 68.5 240 PHE B N 1
ATOM 4385 C CA . PHE B 1 240 ? -2.656 42.031 17.391 1 68.5 240 PHE B CA 1
ATOM 4386 C C . PHE B 1 240 ? -2.801 43.125 16.328 1 68.5 240 PHE B C 1
ATOM 4388 O O . PHE B 1 240 ? -2.59 44.312 16.625 1 68.5 240 PHE B O 1
ATOM 4395 N N . LEU B 1 241 ? -2.797 42.688 15.062 1 64.31 241 LEU B N 1
ATOM 4396 C CA . LEU B 1 241 ? -3.088 43.625 13.977 1 64.31 241 LEU B CA 1
ATOM 4397 C C . LEU B 1 241 ? -4.496 43.406 13.43 1 64.31 241 LEU B C 1
ATOM 4399 O O . LEU B 1 241 ? -4.672 42.781 12.383 1 64.31 241 LEU B O 1
ATOM 4403 N N . ILE B 1 242 ? -5.43 43.688 14.25 1 63.88 242 ILE B N 1
ATOM 4404 C CA . ILE B 1 242 ? -6.836 43.562 13.875 1 63.88 242 ILE B CA 1
ATOM 4405 C C . ILE B 1 242 ? -7.535 44.906 14.094 1 63.88 242 ILE B C 1
ATOM 4407 O O . ILE B 1 242 ? -7.457 45.5 15.18 1 63.88 242 ILE B O 1
ATOM 4411 N N . SER B 1 243 ? -8.078 45.406 12.922 1 57.28 243 SER B N 1
ATOM 4412 C CA . SER B 1 243 ? -8.703 46.719 13 1 57.28 243 SER B CA 1
ATOM 4413 C C . SER B 1 243 ? -9.781 46.781 14.07 1 57.28 243 SER B C 1
ATOM 4415 O O . SER B 1 243 ? -9.961 47.781 14.734 1 57.28 243 SER B O 1
ATOM 4417 N N . SER B 1 244 ? -10.547 45.656 14.203 1 60.78 244 SER B N 1
ATOM 4418 C CA . SER B 1 244 ? -11.695 45.656 15.109 1 60.78 244 SER B CA 1
ATOM 4419 C C . SER B 1 244 ? -11.266 45.344 16.547 1 60.78 244 SER B C 1
ATOM 4421 O O . SER B 1 244 ? -12.078 45.438 17.469 1 60.78 244 SER B O 1
ATOM 4423 N N . GLY B 1 245 ? -10.023 45.156 16.703 1 65.38 245 GLY B N 1
ATOM 4424 C CA . GLY B 1 245 ? -9.5 44.812 18.016 1 65.38 245 GLY B CA 1
ATOM 4425 C C . GLY B 1 245 ? -9.688 43.375 18.391 1 65.38 245 GLY B C 1
ATOM 4426 O O . GLY B 1 245 ? -10.297 42.594 17.656 1 65.38 245 GLY B O 1
ATOM 4427 N N . VAL B 1 246 ? -9 42.906 19.375 1 77.19 246 VAL B N 1
ATOM 4428 C CA . VAL B 1 246 ? -9.094 41.594 20 1 77.19 246 VAL B CA 1
ATOM 4429 C C . VAL B 1 246 ? -9.719 41.719 21.375 1 77.19 246 VAL B C 1
ATOM 4431 O O . VAL B 1 246 ? -9.305 42.562 22.188 1 77.19 246 VAL B O 1
ATOM 4434 N N . GLN B 1 247 ? -10.898 41.062 21.469 1 82.62 247 GLN B N 1
ATOM 4435 C CA . GLN B 1 247 ? -11.5 41 22.797 1 82.62 247 GLN B CA 1
ATOM 4436 C C . GLN B 1 247 ? -10.852 39.906 23.656 1 82.62 247 GLN B C 1
ATOM 4438 O O . GLN B 1 247 ? -10.656 38.781 23.188 1 82.62 247 GLN B O 1
ATOM 4443 N N . THR B 1 248 ? -10.453 40.344 24.875 1 87.69 248 THR B N 1
ATOM 4444 C CA . THR B 1 248 ? -9.82 39.375 25.766 1 87.69 248 THR B CA 1
ATOM 4445 C C . THR B 1 248 ? -10.617 39.219 27.047 1 87.69 248 THR B C 1
ATOM 4447 O O . THR B 1 248 ? -11.195 40.188 27.547 1 87.69 248 THR B O 1
ATOM 4450 N N . GLU B 1 249 ? -10.781 38.031 27.438 1 91.69 249 GLU B N 1
ATOM 4451 C CA . GLU B 1 249 ? -11.367 37.688 28.734 1 91.69 249 GLU B CA 1
ATOM 4452 C C . GLU B 1 249 ? -10.453 36.75 29.516 1 91.69 249 GLU B C 1
ATOM 4454 O O . GLU B 1 249 ? -10.141 35.656 29.047 1 91.69 249 GLU B O 1
ATOM 4459 N N . ASN B 1 250 ? -9.969 37.125 30.734 1 92.56 250 ASN B N 1
ATOM 4460 C CA . ASN B 1 250 ? -9.133 36.344 31.641 1 92.56 250 ASN B CA 1
ATOM 4461 C C . ASN B 1 250 ? -7.832 35.906 30.969 1 92.56 250 ASN B C 1
ATOM 4463 O O . ASN B 1 250 ? -7.426 34.75 31.094 1 92.56 250 ASN B O 1
ATOM 4467 N N . CYS B 1 251 ? -7.316 36.781 30.156 1 89.88 251 CYS B N 1
ATOM 4468 C CA . CYS B 1 251 ? -6.023 36.531 29.531 1 89.88 251 CYS B CA 1
ATOM 4469 C C . CYS B 1 251 ? -4.902 37.188 30.312 1 89.88 251 CYS B C 1
ATOM 4471 O O . CYS B 1 251 ? -5.109 38.25 30.922 1 89.88 251 CYS B O 1
ATOM 4473 N N . GLN B 1 252 ? -3.799 36.5 30.359 1 88.38 252 GLN B N 1
ATOM 4474 C CA . GLN B 1 252 ? -2.691 37 31.156 1 88.38 252 GLN B CA 1
ATOM 4475 C C . GLN B 1 252 ? -1.376 36.938 30.391 1 88.38 252 GLN B C 1
ATOM 4477 O O . GLN B 1 252 ? -1.211 36.094 29.516 1 88.38 252 GLN B O 1
ATOM 4482 N N . LEU B 1 253 ? -0.486 37.812 30.688 1 86 253 LEU B N 1
ATOM 4483 C CA . LEU B 1 253 ? 0.887 37.719 30.203 1 86 253 LEU B CA 1
ATOM 4484 C C . LEU B 1 253 ? 1.607 36.531 30.859 1 86 253 LEU B C 1
ATOM 4486 O O . LEU B 1 253 ? 1.383 36.25 32.031 1 86 253 LEU B O 1
ATOM 4490 N N . ILE B 1 254 ? 2.424 35.938 29.984 1 86.19 254 ILE B N 1
ATOM 4491 C CA . ILE B 1 254 ? 3.184 34.812 30.5 1 86.19 254 ILE B CA 1
ATOM 4492 C C . ILE B 1 254 ? 4.07 35.25 31.656 1 86.19 254 ILE B C 1
ATOM 4494 O O . ILE B 1 254 ? 4.859 36.188 31.516 1 86.19 254 ILE B O 1
ATOM 4498 N N . GLY B 1 255 ? 3.84 34.844 32.812 1 74.56 255 GLY B N 1
ATOM 4499 C CA . GLY B 1 255 ? 4.66 35.062 34 1 74.56 255 GLY B CA 1
ATOM 4500 C C . GLY B 1 255 ? 5.398 33.812 34.438 1 74.56 255 GLY B C 1
ATOM 4501 O O . GLY B 1 255 ? 5.449 32.812 33.688 1 74.56 255 GLY B O 1
ATOM 4502 N N . GLU B 1 256 ? 5.961 33.906 35.562 1 67.06 256 GLU B N 1
ATOM 4503 C CA . GLU B 1 256 ? 6.785 32.812 36.094 1 67.06 256 GLU B CA 1
ATOM 4504 C C . GLU B 1 256 ? 5.977 31.547 36.25 1 67.06 256 GLU B C 1
ATOM 4506 O O . GLU B 1 256 ? 6.527 30.438 36.156 1 67.06 256 GLU B O 1
ATOM 4511 N N . HIS B 1 257 ? 4.684 31.688 36.312 1 71.81 257 HIS B N 1
ATOM 4512 C CA . HIS B 1 257 ? 3.91 30.484 36.625 1 71.81 257 HIS B CA 1
ATOM 4513 C C . HIS B 1 257 ? 3.143 29.984 35.406 1 71.81 257 HIS B C 1
ATOM 4515 O O . HIS B 1 257 ? 2.477 28.953 35.469 1 71.81 257 HIS B O 1
ATOM 4521 N N . ALA B 1 258 ? 3.139 30.609 34.375 1 80.25 258 ALA B N 1
ATOM 4522 C CA . ALA B 1 258 ? 2.418 30.156 33.219 1 80.25 258 ALA B CA 1
ATOM 4523 C C . ALA B 1 258 ? 3.135 28.969 32.531 1 80.25 258 ALA B C 1
ATOM 4525 O O . ALA B 1 258 ? 4.355 29 32.375 1 80.25 258 ALA B O 1
ATOM 4526 N N . LYS B 1 259 ? 2.314 27.844 32.438 1 85.75 259 LYS B N 1
ATOM 4527 C CA . LYS B 1 259 ? 2.85 26.656 31.766 1 85.75 259 LYS B CA 1
ATOM 4528 C C . LYS B 1 259 ? 2.027 26.297 30.531 1 85.75 259 LYS B C 1
ATOM 4530 O O . LYS B 1 259 ? 0.816 26.531 30.5 1 85.75 259 LYS B O 1
ATOM 4535 N N . PRO B 1 260 ? 2.812 25.766 29.578 1 88.75 260 PRO B N 1
ATOM 4536 C CA . PRO B 1 260 ? 2.051 25.25 28.438 1 88.75 260 PRO B CA 1
ATOM 4537 C C . PRO B 1 260 ? 1.04 24.172 28.828 1 88.75 260 PRO B C 1
ATOM 4539 O O . PRO B 1 260 ? 1.211 23.516 29.844 1 88.75 260 PRO B O 1
ATOM 4542 N N . ASN B 1 261 ? 0.002 24.062 27.938 1 87.19 261 ASN B N 1
ATOM 4543 C CA . ASN B 1 261 ? -0.996 23.016 28.141 1 87.19 261 ASN B CA 1
ATOM 4544 C C . ASN B 1 261 ? -0.394 21.625 27.969 1 87.19 261 ASN B C 1
ATOM 4546 O O . ASN B 1 261 ? 0.488 21.422 27.141 1 87.19 261 ASN B O 1
ATOM 4550 N N . THR B 1 262 ? -0.867 20.703 28.797 1 82.19 262 THR B N 1
ATOM 4551 C CA . THR B 1 262 ? -0.546 19.297 28.562 1 82.19 262 THR B CA 1
ATOM 4552 C C . THR B 1 262 ? -1.28 18.766 27.328 1 82.19 262 THR B C 1
ATOM 4554 O O . THR B 1 262 ? -2.5 18.922 27.219 1 82.19 262 THR B O 1
ATOM 4557 N N . ILE B 1 263 ? -0.502 18.438 26.406 1 72.88 263 ILE B N 1
ATOM 4558 C CA . ILE B 1 263 ? -1.098 17.891 25.188 1 72.88 263 ILE B CA 1
ATOM 4559 C C . ILE B 1 263 ? -1.29 16.391 25.344 1 72.88 263 ILE B C 1
ATOM 4561 O O . ILE B 1 263 ? -0.582 15.742 26.109 1 72.88 263 ILE B O 1
ATOM 4565 N N . GLY B 1 264 ? -2.445 15.859 24.938 1 61.81 264 GLY B N 1
ATOM 4566 C CA . GLY B 1 264 ? -2.707 14.43 25.016 1 61.81 264 GLY B CA 1
ATOM 4567 C C . GLY B 1 264 ? -1.665 13.594 24.297 1 61.81 264 GLY B C 1
ATOM 4568 O O . GLY B 1 264 ? -0.633 14.109 23.859 1 61.81 264 GLY B O 1
ATOM 4569 N N . LYS B 1 265 ? -1.946 12.258 24.266 1 58.47 265 LYS B N 1
ATOM 4570 C CA . LYS B 1 265 ? -1.067 11.281 23.641 1 58.47 265 LYS B CA 1
ATOM 4571 C C . LYS B 1 265 ? -0.854 11.602 22.156 1 58.47 265 LYS B C 1
ATOM 4573 O O . LYS B 1 265 ? -1.817 11.734 21.406 1 58.47 265 LYS B O 1
ATOM 4578 N N . GLN B 1 266 ? 0.318 12.164 21.906 1 59.62 266 GLN B N 1
ATOM 4579 C CA . GLN B 1 266 ? 0.695 12.383 20.516 1 59.62 266 GLN B CA 1
ATOM 4580 C C . GLN B 1 266 ? 0.824 11.062 19.766 1 59.62 266 GLN B C 1
ATOM 4582 O O . GLN B 1 266 ? 0.859 9.992 20.391 1 59.62 266 GLN B O 1
ATOM 4587 N N . GLY B 1 267 ? 0.452 11.07 18.453 1 57.78 267 GLY B N 1
ATOM 4588 C CA . GLY B 1 267 ? 0.535 9.867 17.641 1 57.78 267 GLY B CA 1
ATOM 4589 C C . GLY B 1 267 ? 1.802 9.07 17.891 1 57.78 267 GLY B C 1
ATOM 4590 O O . GLY B 1 267 ? 2.908 9.578 17.719 1 57.78 267 GLY B O 1
ATOM 4591 N N . ASP B 1 268 ? 1.827 7.941 18.609 1 60.41 268 ASP B N 1
ATOM 4592 C CA . ASP B 1 268 ? 2.934 7.043 18.922 1 60.41 268 ASP B CA 1
ATOM 4593 C C . ASP B 1 268 ? 3.523 6.434 17.656 1 60.41 268 ASP B C 1
ATOM 4595 O O . ASP B 1 268 ? 4.555 5.762 17.703 1 60.41 268 ASP B O 1
ATOM 4599 N N . ALA B 1 269 ? 2.766 6.785 16.547 1 64.69 269 ALA B N 1
ATOM 4600 C CA . ALA B 1 269 ? 3.287 6.168 15.328 1 64.69 269 ALA B CA 1
ATOM 4601 C C . ALA B 1 269 ? 4.715 6.625 15.047 1 64.69 269 ALA B C 1
ATOM 4603 O O . ALA B 1 269 ? 5.457 5.961 14.32 1 64.69 269 ALA B O 1
ATOM 4604 N N . CYS B 1 270 ? 5.012 7.797 15.656 1 61.66 270 CYS B N 1
ATOM 4605 C CA . CYS B 1 270 ? 6.359 8.297 15.406 1 61.66 270 CYS B CA 1
ATOM 4606 C C . CYS B 1 270 ? 7.348 7.715 16.406 1 61.66 270 CYS B C 1
ATOM 4608 O O . CYS B 1 270 ? 8.562 7.809 16.219 1 61.66 270 CYS B O 1
ATOM 4610 N N . ILE B 1 271 ? 7.016 7.305 17.672 1 54.22 271 ILE B N 1
ATOM 4611 C CA . ILE B 1 271 ? 7.863 6.863 18.781 1 54.22 271 ILE B CA 1
ATOM 4612 C C . ILE B 1 271 ? 8.391 5.461 18.484 1 54.22 271 ILE B C 1
ATOM 4614 O O . ILE B 1 271 ? 9.477 5.094 18.953 1 54.22 271 ILE B O 1
ATOM 4618 N N . ASP B 1 272 ? 7.754 4.48 18.016 1 45.16 272 ASP B N 1
ATOM 4619 C CA . ASP B 1 272 ? 8.375 3.16 17.953 1 45.16 272 ASP B CA 1
ATOM 4620 C C . ASP B 1 272 ? 9.719 3.211 17.234 1 45.16 272 ASP B C 1
ATOM 4622 O O . ASP B 1 272 ? 9.758 3.211 16 1 45.16 272 ASP B O 1
ATOM 4626 N N . GLU B 1 273 ? 10.578 3.906 17.75 1 38.44 273 GLU B N 1
ATOM 4627 C CA . GLU B 1 273 ? 11.969 3.971 17.328 1 38.44 273 GLU B CA 1
ATOM 4628 C C . GLU B 1 273 ? 12.5 2.586 16.969 1 38.44 273 GLU B C 1
ATOM 4630 O O . GLU B 1 273 ? 13.539 2.465 16.312 1 38.44 273 GLU B O 1
ATOM 4635 N N . LYS B 1 274 ? 12.211 1.545 17.719 1 35.44 274 LYS B N 1
ATOM 4636 C CA . LYS B 1 274 ? 12.688 0.219 17.344 1 35.44 274 LYS B CA 1
ATOM 4637 C C . LYS B 1 274 ? 12.305 -0.114 15.906 1 35.44 274 LYS B C 1
ATOM 4639 O O . LYS B 1 274 ? 13.023 -0.85 15.227 1 35.44 274 LYS B O 1
ATOM 4644 N N . SER B 1 275 ? 11.266 0.357 15.516 1 32.5 275 SER B N 1
ATOM 4645 C CA . SER B 1 275 ? 10.773 0.229 14.148 1 32.5 275 SER B CA 1
ATOM 4646 C C . SER B 1 275 ? 11.539 1.154 13.203 1 32.5 275 SER B C 1
ATOM 4648 O O . SER B 1 275 ? 11.398 1.053 11.984 1 32.5 275 SER B O 1
ATOM 4650 N N . LEU B 1 276 ? 11.906 2.434 13.672 1 33.28 276 LEU B N 1
ATOM 4651 C CA . LEU B 1 276 ? 12.875 3.088 12.805 1 33.28 276 LEU B CA 1
ATOM 4652 C C . LEU B 1 276 ? 14.18 2.293 12.742 1 33.28 276 LEU B C 1
ATOM 4654 O O . LEU B 1 276 ? 15.109 2.672 12.031 1 33.28 276 LEU B O 1
ATOM 4658 N N . LYS B 1 277 ? 14.625 1.634 13.766 1 31.69 277 LYS B N 1
ATOM 4659 C CA . LYS B 1 277 ? 15.805 0.782 13.648 1 31.69 277 LYS B CA 1
ATOM 4660 C C . LYS B 1 277 ? 15.648 -0.217 12.5 1 31.69 277 LYS B C 1
ATOM 4662 O O . LYS B 1 277 ? 14.812 -1.12 12.57 1 31.69 277 LYS B O 1
ATOM 4667 N N . LEU B 1 278 ? 15.688 0.095 11.211 1 28.39 278 LEU B N 1
ATOM 4668 C CA . LEU B 1 278 ? 16.219 -0.845 10.227 1 28.39 278 LEU B CA 1
ATOM 4669 C C . LEU B 1 278 ? 17.172 -1.843 10.883 1 28.39 278 LEU B C 1
ATOM 4671 O O . LEU B 1 278 ? 17.984 -1.466 11.727 1 28.39 278 LEU B O 1
ATOM 4675 N N . SER B 1 279 ? 16.75 -3.025 11.109 1 26.39 279 SER B N 1
ATOM 4676 C CA . SER B 1 279 ? 17.609 -4.109 11.578 1 26.39 279 SER B CA 1
ATOM 4677 C C . SER B 1 279 ? 19.047 -3.908 11.117 1 26.39 279 SER B C 1
ATOM 4679 O O . SER B 1 279 ? 19.359 -4.102 9.938 1 26.39 279 SER B O 1
ATOM 4681 N N . SER B 1 280 ? 19.688 -2.785 11.453 1 26.11 280 SER B N 1
ATOM 4682 C CA . SER B 1 280 ? 21.125 -2.635 11.352 1 26.11 280 SER B CA 1
ATOM 4683 C C . SER B 1 280 ? 21.859 -3.809 12 1 26.11 280 SER B C 1
ATOM 4685 O O . SER B 1 280 ? 21.828 -3.963 13.219 1 26.11 280 SER B O 1
ATOM 4687 N N . SER B 1 281 ? 21.797 -5.031 11.711 1 26.95 281 SER B N 1
ATOM 4688 C CA . SER B 1 281 ? 23.125 -5.621 11.906 1 26.95 281 SER B CA 1
ATOM 4689 C C . SER B 1 281 ? 24.219 -4.602 11.664 1 26.95 281 SER B C 1
ATOM 4691 O O . SER B 1 281 ? 23.969 -3.527 11.109 1 26.95 281 SER B O 1
ATOM 4693 N N . THR B 1 282 ? 25.656 -4.883 11.531 1 26.44 282 THR B N 1
ATOM 4694 C CA . THR B 1 282 ? 26.922 -4.156 11.578 1 26.44 282 THR B CA 1
ATOM 4695 C C . THR B 1 282 ? 26.906 -2.973 10.617 1 26.44 282 THR B C 1
ATOM 4697 O O . THR B 1 282 ? 27.812 -2.141 10.625 1 26.44 282 THR B O 1
ATOM 4700 N N . ASN B 1 283 ? 26.234 -2.885 9.383 1 25.17 283 ASN B N 1
ATOM 4701 C CA . ASN B 1 283 ? 26.922 -1.969 8.477 1 25.17 283 ASN B CA 1
ATOM 4702 C C . ASN B 1 283 ? 26.641 -0.512 8.844 1 25.17 283 ASN B C 1
ATOM 4704 O O . ASN B 1 283 ? 25.484 -0.115 9 1 25.17 283 ASN B O 1
ATOM 4708 N N . TYR B 1 284 ? 27.578 0.316 9.477 1 27.02 284 TYR B N 1
ATOM 4709 C CA . TYR B 1 284 ? 27.953 1.699 9.75 1 27.02 284 TYR B CA 1
ATOM 4710 C C . TYR B 1 284 ? 27.484 2.623 8.625 1 27.02 284 TYR B C 1
ATOM 4712 O O . TYR B 1 284 ? 27.797 3.816 8.633 1 27.02 284 TYR B O 1
ATOM 4720 N N . LEU B 1 285 ? 26.844 2.057 7.645 1 25.97 285 LEU B N 1
ATOM 4721 C CA . LEU B 1 285 ? 26.672 2.912 6.473 1 25.97 285 LEU B CA 1
ATOM 4722 C C . LEU B 1 285 ? 25.594 3.961 6.723 1 25.97 285 LEU B C 1
ATOM 4724 O O . LEU B 1 285 ? 25.766 5.125 6.352 1 25.97 285 LEU B O 1
ATOM 4728 N N . PRO B 1 286 ? 24.656 3.604 7.355 1 28.34 286 PRO B N 1
ATOM 4729 C CA . PRO B 1 286 ? 23.688 4.703 7.41 1 28.34 286 PRO B CA 1
ATOM 4730 C C . PRO B 1 286 ? 24.156 5.855 8.297 1 28.34 286 PRO B C 1
ATOM 4732 O O . PRO B 1 286 ? 23.734 7 8.102 1 28.34 286 PRO B O 1
ATOM 4735 N N . TYR B 1 287 ? 24.969 5.574 9.211 1 28.67 287 TYR B N 1
ATOM 4736 C CA . TYR B 1 287 ? 25.656 6.66 9.898 1 28.67 287 TYR B CA 1
ATOM 4737 C C . TYR B 1 287 ? 26.562 7.426 8.945 1 28.67 287 TYR B C 1
ATOM 4739 O O . TYR B 1 287 ? 26.688 8.648 9.039 1 28.67 287 TYR B O 1
ATOM 4747 N N . LEU B 1 288 ? 27.109 6.656 7.934 1 28.16 288 LEU B N 1
ATOM 4748 C CA . LEU B 1 288 ? 27.938 7.324 6.934 1 28.16 288 LEU B CA 1
ATOM 4749 C C . LEU B 1 288 ? 27.078 8.156 5.984 1 28.16 288 LEU B C 1
ATOM 4751 O O . LEU B 1 288 ? 27.469 9.25 5.582 1 28.16 288 LEU B O 1
ATOM 4755 N N . LEU B 1 289 ? 25.922 7.641 5.777 1 27.27 289 LEU B N 1
ATOM 4756 C CA . LEU B 1 289 ? 25.125 8.406 4.828 1 27.27 289 LEU B CA 1
ATOM 4757 C C . LEU B 1 289 ? 24.453 9.594 5.512 1 27.27 289 LEU B C 1
ATOM 4759 O O . LEU B 1 289 ? 24.281 10.648 4.898 1 27.27 289 LEU B O 1
ATOM 4763 N N . TYR B 1 290 ? 24.156 9.539 6.762 1 29.64 290 TYR B N 1
ATOM 4764 C CA . TYR B 1 290 ? 23.797 10.711 7.547 1 29.64 290 TYR B CA 1
ATOM 4765 C C . TYR B 1 290 ? 24.938 11.719 7.586 1 29.64 290 TYR B C 1
ATOM 4767 O O . TYR B 1 290 ? 24.734 12.922 7.395 1 29.64 290 TYR B O 1
ATOM 4775 N N . LEU B 1 291 ? 26.109 11.164 7.652 1 30.92 291 LEU B N 1
ATOM 4776 C CA . LEU B 1 291 ? 27.281 12.031 7.59 1 30.92 291 LEU B CA 1
ATOM 4777 C C . LEU B 1 291 ? 27.516 12.539 6.168 1 30.92 291 LEU B C 1
ATOM 4779 O O . LEU B 1 291 ? 27.938 13.672 5.973 1 30.92 291 LEU B O 1
ATOM 4783 N N . ALA B 1 292 ? 27.047 11.688 5.25 1 33.38 292 ALA B N 1
ATOM 4784 C CA . ALA B 1 292 ? 27.156 12.164 3.873 1 33.38 292 ALA B CA 1
ATOM 4785 C C . ALA B 1 292 ? 26.078 13.211 3.568 1 33.38 292 ALA B C 1
ATOM 4787 O O . ALA B 1 292 ? 26.344 14.172 2.842 1 33.38 292 ALA B O 1
ATOM 4788 N N . GLY B 1 293 ? 25.016 13.094 4.082 1 31.53 293 GLY B N 1
ATOM 4789 C CA . GLY B 1 293 ? 24.016 14.141 3.953 1 31.53 293 GLY B CA 1
ATOM 4790 C C . GLY B 1 293 ? 24.406 15.422 4.668 1 31.53 293 GLY B C 1
ATOM 4791 O O . GLY B 1 293 ? 24.281 16.516 4.105 1 31.53 293 GLY B O 1
ATOM 4792 N N . ILE B 1 294 ? 24.953 15.219 5.777 1 34.84 294 ILE B N 1
ATOM 4793 C CA . ILE B 1 294 ? 25.531 16.391 6.438 1 34.84 294 ILE B CA 1
ATOM 4794 C C . ILE B 1 294 ? 26.688 16.938 5.609 1 34.84 294 ILE B C 1
ATOM 4796 O O . ILE B 1 294 ? 26.797 18.156 5.418 1 34.84 294 ILE B O 1
ATOM 4800 N N . ALA B 1 295 ? 27.406 16 5.027 1 33.59 295 ALA B N 1
ATOM 4801 C CA . ALA B 1 295 ? 28.531 16.422 4.199 1 33.59 295 ALA B CA 1
ATOM 4802 C C . ALA B 1 295 ? 28.047 17.078 2.908 1 33.59 295 ALA B C 1
ATOM 4804 O O . ALA B 1 295 ? 28.656 18.047 2.434 1 33.59 295 ALA B O 1
ATOM 4805 N N . SER B 1 296 ? 26.969 16.562 2.461 1 31.17 296 SER B N 1
ATOM 4806 C CA . SER B 1 296 ? 26.469 17.188 1.248 1 31.17 296 SER B CA 1
ATOM 4807 C C . SER B 1 296 ? 25.859 18.547 1.549 1 31.17 296 SER B C 1
ATOM 4809 O O . SER B 1 296 ? 25.984 19.484 0.747 1 31.17 296 SER B O 1
ATOM 4811 N N . ILE B 1 297 ? 25.297 18.656 2.633 1 35.25 297 ILE B N 1
ATOM 4812 C CA . ILE B 1 297 ? 24.844 19.969 3.062 1 35.25 297 ILE B CA 1
ATOM 4813 C C . ILE B 1 297 ? 26.047 20.875 3.301 1 35.25 297 ILE B C 1
ATOM 4815 O O . ILE B 1 297 ? 26.047 22.031 2.873 1 35.25 297 ILE B O 1
ATOM 4819 N N . ILE B 1 298 ? 26.984 20.234 3.836 1 35.19 298 ILE B N 1
ATOM 4820 C CA . ILE B 1 298 ? 28.203 21.016 4.027 1 35.19 298 ILE B CA 1
ATOM 4821 C C . ILE B 1 298 ? 28.828 21.344 2.674 1 35.19 298 ILE B C 1
ATOM 4823 O O . ILE B 1 298 ? 29.281 22.469 2.438 1 35.19 298 ILE B O 1
ATOM 4827 N N . TYR B 1 299 ? 28.688 20.328 1.813 1 30.84 299 TYR B N 1
ATOM 4828 C CA . TYR B 1 299 ? 29.25 20.578 0.488 1 30.84 299 TYR B CA 1
ATOM 4829 C C . TYR B 1 299 ? 28.453 21.656 -0.242 1 30.84 299 TYR B C 1
ATOM 4831 O O . TYR B 1 299 ? 29.031 22.547 -0.865 1 30.84 299 TYR B O 1
ATOM 4839 N N . VAL B 1 300 ? 27.188 21.562 -0.086 1 31.97 300 VAL B N 1
ATOM 4840 C CA . VAL B 1 300 ? 26.391 22.578 -0.763 1 31.97 300 VAL B CA 1
ATOM 4841 C C . VAL B 1 300 ? 26.609 23.938 -0.098 1 31.97 300 VAL B C 1
ATOM 4843 O O . VAL B 1 300 ? 26.766 24.938 -0.781 1 31.97 300 VAL B O 1
ATOM 4846 N N . LEU B 1 301 ? 26.734 23.844 1.136 1 32.31 301 LEU B N 1
ATOM 4847 C CA . LEU B 1 301 ? 27.031 25.109 1.805 1 32.31 301 LEU B CA 1
ATOM 4848 C C . LEU B 1 301 ? 28.391 25.641 1.387 1 32.31 301 LEU B C 1
ATOM 4850 O O . LEU B 1 301 ? 28.547 26.844 1.171 1 32.31 301 LEU B O 1
ATOM 4854 N N . VAL B 1 302 ? 29.266 24.672 1.271 1 34.44 302 VAL B N 1
ATOM 4855 C CA . VAL B 1 302 ? 30.609 25.125 0.932 1 34.44 302 VAL B CA 1
ATOM 4856 C C . VAL B 1 302 ? 30.656 25.578 -0.524 1 34.44 302 VAL B C 1
ATOM 4858 O O . VAL B 1 302 ? 31.25 26.609 -0.841 1 34.44 302 VAL B O 1
ATOM 4861 N N . PHE B 1 303 ? 29.875 24.812 -1.326 1 33.84 303 PHE B N 1
ATOM 4862 C CA . PHE B 1 303 ? 30 25.219 -2.723 1 33.84 303 PHE B CA 1
ATOM 4863 C C . PHE B 1 303 ? 29.203 26.484 -2.988 1 33.84 303 PHE B C 1
ATOM 4865 O O . PHE B 1 303 ? 29.562 27.281 -3.857 1 33.84 303 PHE B O 1
ATOM 4872 N N . LYS B 1 304 ? 28.094 26.625 -2.266 1 32.84 304 LYS B N 1
ATOM 4873 C CA . LYS B 1 304 ? 27.422 27.906 -2.447 1 32.84 304 LYS B CA 1
ATOM 4874 C C . LYS B 1 304 ? 28.266 29.062 -1.923 1 32.84 304 LYS B C 1
ATOM 4876 O O . LYS B 1 304 ? 28.188 30.172 -2.445 1 32.84 304 LYS B O 1
ATOM 4881 N N . PHE B 1 305 ? 29.031 28.703 -0.97 1 35.22 305 PHE B N 1
ATOM 4882 C CA . PHE B 1 305 ? 29.906 29.781 -0.536 1 35.22 305 PHE B CA 1
ATOM 4883 C C . PHE B 1 305 ? 30.922 30.125 -1.623 1 35.22 305 PHE B C 1
ATOM 4885 O O . PHE B 1 305 ? 31.266 31.297 -1.816 1 35.22 305 PHE B O 1
ATOM 4892 N N . HIS B 1 306 ? 31.281 29.078 -2.357 1 33.47 306 HIS B N 1
ATOM 4893 C CA . HIS B 1 306 ? 32.281 29.391 -3.367 1 33.47 306 HIS B CA 1
ATOM 4894 C C . HIS B 1 306 ? 31.672 30.156 -4.531 1 33.47 306 HIS B C 1
ATOM 4896 O O . HIS B 1 306 ? 32.312 31.062 -5.082 1 33.47 306 HIS B O 1
ATOM 4902 N N . SER B 1 307 ? 30.406 29.766 -4.812 1 31.31 307 SER B N 1
ATOM 4903 C CA . SER B 1 307 ? 29.859 30.484 -5.961 1 31.31 307 SER B CA 1
ATOM 4904 C C . SER B 1 307 ? 29.594 31.953 -5.633 1 31.31 307 SER B C 1
ATOM 4906 O O . SER B 1 307 ? 29.656 32.812 -6.52 1 31.31 307 SER B O 1
ATOM 4908 N N . ILE B 1 308 ? 29.156 32.156 -4.438 1 33.09 308 ILE B N 1
ATOM 4909 C CA . ILE B 1 308 ? 28.953 33.562 -4.066 1 33.09 308 ILE B CA 1
ATOM 4910 C C . ILE B 1 308 ? 30.266 34.312 -4.156 1 33.09 308 ILE B C 1
ATOM 4912 O O . ILE B 1 308 ? 30.312 35.438 -4.648 1 33.09 308 ILE B O 1
ATOM 4916 N N . VAL B 1 309 ? 31.266 33.562 -3.783 1 34.59 309 VAL B N 1
ATOM 4917 C CA . VAL B 1 309 ? 32.562 34.219 -3.828 1 34.59 309 VAL B CA 1
ATOM 4918 C C . VAL B 1 309 ? 32.938 34.562 -5.277 1 34.59 309 VAL B C 1
ATOM 4920 O O . VAL B 1 309 ? 33.438 35.625 -5.57 1 34.59 309 VAL B O 1
ATOM 4923 N N . LEU B 1 310 ? 32.562 33.562 -6.082 1 31.78 310 LEU B N 1
ATOM 4924 C CA . LEU B 1 310 ? 32.969 33.812 -7.465 1 31.78 310 LEU B CA 1
ATOM 4925 C C . LEU B 1 310 ? 32.156 34.938 -8.086 1 31.78 310 LEU B C 1
ATOM 4927 O O . LEU B 1 310 ? 32.656 35.688 -8.906 1 31.78 310 LEU B O 1
ATOM 4931 N N . LEU B 1 311 ? 30.844 34.875 -7.742 1 28.28 311 LEU B N 1
ATOM 4932 C CA . LEU B 1 311 ? 30 35.875 -8.352 1 28.28 311 LEU B CA 1
ATOM 4933 C C . LEU B 1 311 ? 30.391 37.281 -7.863 1 28.28 311 LEU B C 1
ATOM 4935 O O . LEU B 1 311 ? 30.312 38.25 -8.617 1 28.28 311 LEU B O 1
ATOM 4939 N N . LEU B 1 312 ? 30.641 37.281 -6.559 1 29.48 312 LEU B N 1
ATOM 4940 C CA . LEU B 1 312 ? 31.047 38.594 -6.055 1 29.48 312 LEU B CA 1
ATOM 4941 C C . LEU B 1 312 ? 32.312 39.062 -6.754 1 29.48 312 LEU B C 1
ATOM 4943 O O . LEU B 1 312 ? 32.656 40.25 -6.695 1 29.48 312 LEU B O 1
ATOM 4947 N N . SER B 1 313 ? 33.094 38.031 -7.047 1 27.36 313 SER B N 1
ATOM 4948 C CA . SER B 1 313 ? 34.344 38.469 -7.617 1 27.36 313 SER B CA 1
ATOM 4949 C C . SER B 1 313 ? 34.125 39.125 -8.977 1 27.36 313 SER B C 1
ATOM 4951 O O . SER B 1 313 ? 35.062 39.75 -9.516 1 27.36 313 SER B O 1
ATOM 4953 N N . LYS B 1 314 ? 33.188 38.406 -9.625 1 30.73 314 LYS B N 1
ATOM 4954 C CA . LYS B 1 314 ? 33.094 38.938 -10.984 1 30.73 314 LYS B CA 1
ATOM 4955 C C . LYS B 1 314 ? 32.438 40.312 -10.984 1 30.73 314 LYS B C 1
ATOM 4957 O O . LYS B 1 314 ? 32 40.812 -12.039 1 30.73 314 LYS B O 1
ATOM 4962 N N . LEU B 1 315 ? 31.984 40.75 -9.695 1 23 315 LEU B N 1
ATOM 4963 C CA . LEU B 1 315 ? 31.438 42.094 -9.703 1 23 315 LEU B CA 1
ATOM 4964 C C . LEU B 1 315 ? 32.344 43.031 -10.477 1 23 315 LEU B C 1
ATOM 4966 O O . LEU B 1 315 ? 33.562 43.094 -10.211 1 23 315 LEU B O 1
ATOM 4970 N N . PRO B 1 316 ? 31.953 43.156 -11.727 1 27.55 316 PRO B N 1
ATOM 4971 C CA . PRO B 1 316 ? 32.719 44.031 -12.609 1 27.55 316 PRO B CA 1
ATOM 4972 C C . PRO B 1 316 ? 33.219 45.281 -11.914 1 27.55 316 PRO B C 1
ATOM 4974 O O . PRO B 1 316 ? 32.625 45.719 -10.922 1 27.55 316 PRO B O 1
ATOM 4977 N N . GLY B 1 317 ? 34.5 45.438 -11.789 1 27.88 317 GLY B N 1
ATOM 4978 C CA . GLY B 1 317 ? 35.25 46.594 -11.328 1 27.88 317 GLY B CA 1
ATOM 4979 C C . GLY B 1 317 ? 34.594 47.906 -11.758 1 27.88 317 GLY B C 1
ATOM 4980 O O . GLY B 1 317 ? 34.219 48.062 -12.914 1 27.88 317 GLY B O 1
ATOM 4981 N N . ARG B 1 318 ? 33.656 48.438 -10.898 1 27.8 318 ARG B N 1
ATOM 4982 C CA . ARG B 1 318 ? 33.094 49.781 -11.047 1 27.8 318 ARG B CA 1
ATOM 4983 C C . ARG B 1 318 ? 34.062 50.688 -11.758 1 27.8 318 ARG B C 1
ATOM 4985 O O . ARG B 1 318 ? 35.25 50.688 -11.469 1 27.8 318 ARG B O 1
ATOM 4992 N N . THR B 1 319 ? 33.688 51.031 -13.008 1 23.06 319 THR B N 1
ATOM 4993 C CA . THR B 1 319 ? 34.219 52.031 -13.914 1 23.06 319 THR B CA 1
ATOM 4994 C C . THR B 1 319 ? 34.656 53.25 -13.148 1 23.06 319 THR B C 1
ATOM 4996 O O . THR B 1 319 ? 33.938 53.75 -12.273 1 23.06 319 THR B O 1
ATOM 4999 N N . ARG B 1 320 ? 35.969 53.438 -13.078 1 24.92 320 ARG B N 1
ATOM 5000 C CA . ARG B 1 320 ? 36.75 54.594 -12.625 1 24.92 320 ARG B CA 1
ATOM 5001 C C . ARG B 1 320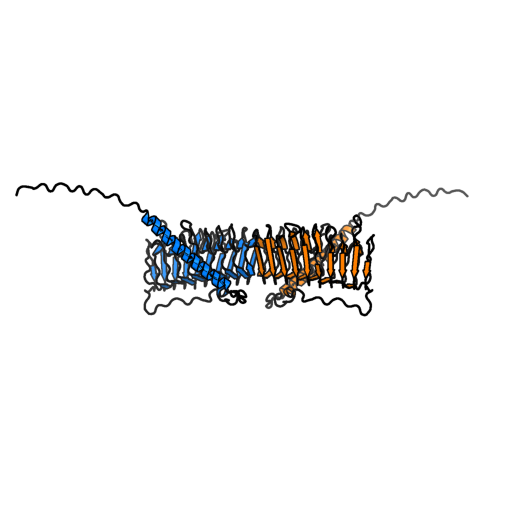 ? 36.125 55.906 -13.141 1 24.92 320 ARG B C 1
ATOM 5003 O O . ARG B 1 320 ? 36 56.094 -14.352 1 24.92 320 ARG B O 1
ATOM 5010 N N . SER B 1 321 ? 35 56.375 -12.516 1 20.97 321 SER B N 1
ATOM 5011 C CA . SER B 1 321 ? 34.5 57.719 -12.82 1 20.97 321 SER B CA 1
ATOM 5012 C C . SER B 1 321 ? 35.656 58.719 -12.859 1 20.97 321 SER B C 1
ATOM 5014 O O . SER B 1 321 ? 36.531 58.688 -11.992 1 20.97 321 SER B O 1
ATOM 5016 N N . HIS B 1 322 ? 36 59.094 -14.031 1 22.66 322 HIS B N 1
ATOM 5017 C CA . HIS B 1 322 ? 36.938 60.156 -14.406 1 22.66 322 HIS B CA 1
ATOM 5018 C C . HIS B 1 322 ? 36.656 61.438 -13.625 1 22.66 322 HIS B C 1
ATOM 5020 O O . HIS B 1 322 ? 35.531 61.906 -13.609 1 22.66 322 HIS B O 1
ATOM 5026 N N . THR B 1 323 ? 37.156 61.5 -12.398 1 22.42 323 THR B N 1
ATOM 5027 C CA . THR B 1 323 ? 37.188 62.75 -11.625 1 22.42 323 THR B CA 1
ATOM 5028 C C . THR B 1 323 ? 37.688 63.906 -12.477 1 22.42 323 THR B C 1
ATOM 5030 O O . THR B 1 323 ? 38.812 63.875 -12.961 1 22.42 323 THR B O 1
ATOM 5033 N N . ARG B 1 324 ? 36.812 64.562 -13.305 1 22.8 324 ARG B N 1
ATOM 5034 C CA . ARG B 1 324 ? 37.094 65.875 -13.969 1 22.8 324 ARG B CA 1
ATOM 5035 C C . ARG B 1 324 ? 37.719 66.875 -13 1 22.8 324 ARG B C 1
ATOM 5037 O O . ARG B 1 324 ? 37.156 67.188 -11.953 1 22.8 324 ARG B O 1
ATOM 5044 N N . THR B 1 325 ? 39.031 66.75 -12.828 1 22.41 325 THR B N 1
ATOM 5045 C CA . THR B 1 325 ? 39.844 67.75 -12.156 1 22.41 325 THR B CA 1
ATOM 5046 C C . THR B 1 325 ? 39.562 69.125 -12.734 1 22.41 325 THR B C 1
ATOM 5048 O O . THR B 1 325 ? 39.875 69.438 -13.891 1 22.41 325 THR B O 1
ATOM 5051 N N . ARG B 1 326 ? 38.312 69.75 -12.586 1 24.05 326 ARG B N 1
ATOM 5052 C CA . ARG B 1 326 ? 38.188 71.125 -12.969 1 24.05 326 ARG B CA 1
ATOM 5053 C C . ARG B 1 326 ? 39.375 71.938 -12.43 1 24.05 326 ARG B C 1
ATOM 5055 O O . ARG B 1 326 ? 39.875 71.688 -11.352 1 24.05 326 ARG B O 1
ATOM 5062 N N . PRO B 1 327 ? 39.906 72.688 -13.32 1 24.92 327 PRO B N 1
ATOM 5063 C CA . PRO B 1 327 ? 41 73.625 -13.211 1 24.92 327 PRO B CA 1
ATOM 5064 C C . PRO B 1 327 ? 40.812 74.688 -12.094 1 24.92 327 PRO B C 1
ATOM 5066 O O . PRO B 1 327 ? 39.656 75 -11.766 1 24.92 327 PRO B O 1
ATOM 5069 N N . ILE B 1 328 ? 41.594 74.688 -11.07 1 23.84 328 ILE B N 1
ATOM 5070 C CA . ILE B 1 328 ? 41.812 75.562 -9.969 1 23.84 328 ILE B CA 1
ATOM 5071 C C . ILE B 1 328 ? 42 77 -10.516 1 23.84 328 ILE B C 1
ATOM 5073 O O . ILE B 1 328 ? 42.969 77.312 -11.203 1 23.84 328 ILE B O 1
ATOM 5077 N N . THR B 1 329 ? 41 77.562 -11.25 1 24.47 329 THR B N 1
ATOM 5078 C CA . THR B 1 329 ? 41.219 78.938 -11.57 1 24.47 329 THR B CA 1
ATOM 5079 C C . THR B 1 329 ? 41.656 79.75 -10.32 1 24.47 329 THR B C 1
ATOM 5081 O O . THR B 1 329 ? 41.062 79.562 -9.25 1 24.47 329 THR B O 1
ATOM 5084 N N . HIS B 1 330 ? 42.844 80.188 -10.328 1 24.52 330 HIS B N 1
ATOM 5085 C CA . HIS B 1 330 ? 43.656 81.125 -9.531 1 24.52 330 HIS B CA 1
ATOM 5086 C C . HIS B 1 330 ? 42.906 82.438 -9.234 1 24.52 330 HIS B C 1
ATOM 5088 O O . HIS B 1 330 ? 42.625 83.188 -10.141 1 24.52 330 HIS B O 1
ATOM 5094 N N . TYR B 1 331 ? 41.625 82.312 -8.656 1 22.66 331 TYR B N 1
ATOM 5095 C CA . TYR B 1 331 ? 41.125 83.625 -8.289 1 22.66 331 TYR B CA 1
ATOM 5096 C C . TYR B 1 331 ? 42.125 84.375 -7.492 1 22.66 331 TYR B C 1
ATOM 5098 O O . TYR B 1 331 ? 42.781 83.875 -6.586 1 22.66 331 TYR B O 1
ATOM 5106 N N . HIS B 1 332 ? 42.656 85.5 -8.094 1 25.98 332 HIS B N 1
ATOM 5107 C CA . HIS B 1 332 ? 43.375 86.688 -7.668 1 25.98 332 HIS B CA 1
ATOM 5108 C C . HIS B 1 332 ? 42.781 87.25 -6.371 1 25.98 332 HIS B C 1
ATOM 5110 O O . HIS B 1 332 ? 41.594 87.438 -6.238 1 25.98 332 HIS B O 1
ATOM 5116 N N . VAL B 1 333 ? 43.531 87.188 -5.312 1 21.17 333 VAL B N 1
ATOM 5117 C CA . VAL B 1 333 ? 43.531 88.312 -4.426 1 21.17 333 VAL B CA 1
ATOM 5118 C C . VAL B 1 333 ? 44 89.562 -5.195 1 21.17 333 VAL B C 1
ATOM 5120 O O . VAL B 1 333 ? 45 89.5 -5.918 1 21.17 333 VAL B O 1
#

Sequence (666 aa):
MIQNSKFQTTSTELDVTKTSFINCYSKGKGGSISIISPCTFSCVETRFINSSSSESGGAIYGLIKKMILSNICFLNCNTTDNGQANYISCIDESVQVNISHTTIALCSEYKRGMNQNGNHFQNGVISFNEANISKSITTRGAAAISTQKSSVSLISYSNIQDCVSISILDFFFTPHPVTIDHTNFIANSNTAQSNLLVFSSNTVLSSCYFERNKGYLTGPSAGPTISIFMKDCYYDLIKFLISSGVQTENCQLIGEHAKPNTIGKQGDACIDEKSLKLSSSTNYLPYLLYLAGIASIIYVLVFKFHSIVLLLSKLPGRTRSHTRTRPITHYHVMIQNSKFQTTSTELDVTKTSFINCYSKGKGGSISIISPCTFSCVETRFINSSSSESGGAIYGLIKKMILSNICFLNCNTTDNGQANYISCIDESVQVNISHTTIALCSEYKRGMNQNGNHFQNGVISFNEANISKSITTRGAAAISTQKSSVSLISYSNIQDCVSISILDFFFTPHPVTIDHTNFIANSNTAQSNLLVFSSNTVLSSCYFERNKGYLTGPSAGPTISIFMKDCYYDLIKFLISSGVQTENCQLIGEHAKPNTIGKQGDACIDEKSLKLSSSTNYLPYLLYLAGIASIIYVLVFKFHSIVLLLSKLPGRTRSHTRTRPITHYHV